Protein AF-A0A0F9GXC7-F1 (afdb_monomer)

pLDDT: mean 82.93, std 17.39, range [27.7, 98.88]

Solvent-accessible surface area (backbone atoms only — not comparable to full-atom values): 31319 Å² total; per-residue (Å²): 138,77,89,73,90,79,83,74,82,64,101,82,69,84,56,75,72,57,54,55,51,50,52,52,42,41,58,21,35,67,51,58,83,80,79,58,55,36,37,82,57,29,74,43,28,79,72,73,66,31,49,67,58,58,42,38,52,29,44,65,77,42,53,68,66,61,23,51,73,76,31,55,70,73,64,56,82,69,79,41,50,35,22,74,66,25,76,38,29,77,71,78,73,24,37,41,51,46,58,45,52,51,54,51,44,56,70,46,63,82,52,62,94,82,59,78,87,74,88,71,93,69,98,80,86,94,75,72,65,54,70,59,48,72,46,64,86,69,78,80,90,86,78,84,73,72,76,53,74,79,68,80,68,87,84,70,98,72,70,101,72,82,88,75,92,59,90,65,79,80,67,75,59,79,50,46,29,24,70,40,26,93,59,56,35,55,53,68,59,27,56,51,27,48,77,71,69,36,40,63,62,18,50,48,53,37,45,73,53,37,63,46,48,42,50,46,20,55,71,55,88,46,45,24,34,77,42,25,78,45,51,83,80,50,76,41,62,64,57,41,56,52,41,28,51,41,40,57,50,50,75,82,41,84,87,75,65,84,83,69,61,44,77,56,79,53,61,34,31,39,25,35,18,38,15,70,45,22,48,44,52,31,40,55,38,10,68,71,14,28,39,25,36,31,31,17,53,43,92,65,69,36,42,62,62,58,49,50,42,48,50,93,65,48,41,70,65,47,49,45,54,28,50,53,56,37,38,67,33,63,37,44,76,42,61,64,36,57,66,12,79,93,37,30,58,67,55,41,47,73,71,59,35,70,35,38,38,43,15,72,38,50,78,38,76,45,75,89,81,42,56,50,60,83,40,89,58,42,45,45,43,59,61,54,36,35,51,43,55,80,43,36,90,79,47,62,55,73,30,60,77,33,33,35,36,30,42,21,62,51,67,64,27,47,54,51,44,53,52,41,41,70,20,34,26,63,35,30,38,28,34,18,66,54,50,64,81,79,40,41,80,56,58,68,73,56,51,72,79,52,57,78,35,47,46,77,39,56,27,21,48,74,71,36,39,48,75,46,97,89,70,34,35,28,46,36,30,30,34,48,45,82,47,75,64,86,67,86,62,56,48,78,42,78,45,84,92,46,66,49,74,51,78,21,61,31,37,34,40,29,73,52,58,36,56,74,57,67,37,54,34,50,16,46,74,64,58,70,49,67,55,99,76,28,63,51,50,42,94,86,79,26,37,34,81,46,88,57,31,30,49,35,64,80,53

Foldseek 3Di:
DDDDPPLDDDPQQDDPVLVVLLVVLQQQLVQDPLPQQLLVQFLCNVVVQFGLSQLSVCSNPHRLVVSCVVGVLQLRPLPQRSLVRGPQNVVVRHHRSSSSSLSSLLRCLRPPVSPPPDPDPDDDDDHDCVSNVVNNVDDDDPDDDCPCVVVPDDDDPDDPDDDDPDCPPPDPDLAQLLVQDPLSQNLVVLVVCVVVVNLLVSLLSRCVRALQLLLQLQDPLRSSQVRHPCVVPPHGPPSSPSSNVSLVVPVVDPNPHPDAADAQPDFEEEEEAQARVSLNVLQVCRVVNHQYEYEHLAPDHHACCCQQFACVRPNPVSRVSSNVVSVRNNYHYHYNGFQFLVAAPVNCVVVRGQFYEYENAFDAFDDPPFAPCPPPQNAALRVQRRCCRPPCVVQQQPQAAFEEEEEDDALSSVSNLVSNVSNHHQAYEYEYLADCVVRVSSVVPDDPVSVVRYHYDYQKDFRHWDADPVRWIKGWMFHWDFADCPDPGTDIDTDPPRIDIDTTRHYYYHPDGADDCNRVCSNHVVQFDDDPRHTDADPPPQHTSDPSYGYDDND

Sequence (555 aa):
MTESDDKIVSAKIKGADSIEKLKKINTAANYCYNCNRCVNVCPVAYLGIFNPRNLITDLTFLTPEEALEKNDIWKCLTCGLCSVYCPMTKDNVGVNFTKIIKDLRSLSSGFKPLQEGLLSCNHERVYSSLPKLMAEDKIKFTNKTGFLDRTGLKTTDKGEIGYFMGCVPFLTGTAPCVVGCPAGVDVQGYVSLISEGKYQESIDLIRDTNPLPYLCGRICTEQCALNCNRQYFDDPVAIRQLKRFVSDWETEHPNQSKIKPVPQTKEKVAIIGAGPGGLSAAYFLARMGYKPTIFEKGDKTGGVVRYGVPQYRLSDEALDHDVEFIKSMGVEIVLNKEFGSNFTVDDLWKGGFKSVFIAVGLYVPKTLRLEGEDLPNVDVAIDFLLDRKYGCAKNPEEFKGKTFGIIGGGAVAVDVGETAIRLGASKTDLVDILTEEVLKNVLKDLHEAEREVMEYHFETSTTNITQEPDGKLALNCYKIEWGDPETGRRPLTKIEGSEFKIVVDYIVIAIGQGLDLKPLNAATDNKLKIERGIIVVDDLTFETGIPGVFAGGDI

Nearest PDB structures (foldseek):
  8oh5-assembly1_C  TM=8.746E-01  e=2.898E-32  Sporomusa ovata DSM 2662
  5jfc-assembly1_L  TM=8.692E-01  e=4.571E-30  Pyrococcus furiosus
  7lju-assembly2_C  TM=8.732E-01  e=1.200E-26  Sus scrofa
  6s6s-assembly1_F  TM=8.591E-01  e=2.349E-27  Azospirillum brasilense
  7mfm-assembly1_I  TM=8.269E-01  e=8.141E-25  Bacillus subtilis

Radius of gyration: 30.62 Å; Cα contacts (8 Å, |Δi|>4): 921; chains: 1; bounding box: 76×68×80 Å

Secondary structure (DSSP, 8-state):
----TT----TT--SHHHHHHHHHHHHHHHT-----HHHHT-TTTTTTS--HHHHHHHHHHS-HHHHHHHS-GGG----SHHHHT-HHHHTSSS--HHHHHHHHHHHHTT-GGGTSS-----SSS---SHHHHTTSS--------TTGGGTTPPP-S--SS----S------SPPHHHHT-TT---HHHHHHHHHTT-HHHHHHHHHTT-S-HHHHHHH---HHHHT-GGGGTSPPP-HHHHHHHHHHHHHHS----S--PPP--S-EEEEE--SHHHHHHHHHHHHTT-EEEEE-SSSSSSTHHHHHS-TTTS-HHHHHHHHHHHHHTT-EEE-S---BTTB-HHHHHHTTEEEEEE-----EEP----TTTTSTTEEEHHHHHHHHHHHGGG-TTTTTT-EEEEE--SHHHHHHHHHHHHTT-SEEEEE-SS-HHHHHHHHTTS-HHHHTTEEEETTEEEEEEEE-TTS-EEEEEEEEEEPP-SSSSPPEEE-TT--EEEEESEEEE-S-EE--HHHHHHHTTT-S-EETTEE-B-TTT-BBSSTTEEE-S--

Mean predicted aligned error: 14.78 Å

Organism: NCBI:txid412755

Structure (mmCIF, N/CA/C/O backbone):
data_AF-A0A0F9GXC7-F1
#
_entry.id   AF-A0A0F9GXC7-F1
#
loop_
_atom_site.group_PDB
_atom_site.id
_atom_site.type_symbol
_atom_site.label_atom_id
_atom_site.label_alt_id
_atom_site.label_comp_id
_atom_site.label_asym_id
_atom_site.label_entity_id
_atom_site.label_seq_id
_atom_site.pdbx_PDB_ins_code
_atom_site.Cartn_x
_atom_site.Cartn_y
_atom_site.Cartn_z
_atom_site.occupancy
_atom_site.B_iso_or_equiv
_atom_site.auth_seq_id
_atom_site.auth_comp_id
_atom_site.auth_asym_id
_atom_site.auth_atom_id
_atom_site.pdbx_PDB_model_num
ATOM 1 N N . MET A 1 1 ? 43.891 29.316 -2.854 1.00 28.75 1 MET A N 1
ATOM 2 C CA . MET A 1 1 ? 44.969 29.023 -3.823 1.00 28.75 1 MET A CA 1
ATOM 3 C C . MET A 1 1 ? 44.625 29.797 -5.084 1.00 28.75 1 MET A C 1
ATOM 5 O O . MET A 1 1 ? 43.657 29.445 -5.736 1.00 28.75 1 MET A O 1
ATOM 9 N N . THR A 1 2 ? 45.019 31.071 -5.099 1.00 27.70 2 THR A N 1
ATOM 10 C CA . THR A 1 2 ? 46.159 31.631 -5.863 1.00 27.70 2 THR A CA 1
ATOM 11 C C . THR A 1 2 ? 45.807 31.842 -7.332 1.00 27.70 2 THR A C 1
ATOM 13 O O . THR A 1 2 ? 45.537 30.885 -8.049 1.00 27.70 2 THR A O 1
ATOM 16 N N . GLU A 1 3 ? 45.780 33.125 -7.694 1.00 39.09 3 GLU A N 1
ATOM 17 C CA . GLU A 1 3 ? 45.906 33.736 -9.020 1.00 39.09 3 GLU A CA 1
ATOM 18 C C . GLU A 1 3 ? 46.111 32.760 -10.188 1.00 39.09 3 GLU A C 1
ATOM 20 O O . GLU A 1 3 ? 47.145 32.110 -10.320 1.00 39.09 3 GLU A O 1
ATOM 25 N N . SER A 1 4 ? 45.133 32.724 -11.092 1.00 32.47 4 SER A N 1
ATOM 26 C CA . SER A 1 4 ? 45.369 32.353 -12.489 1.00 32.47 4 SER A CA 1
ATOM 27 C C . SER A 1 4 ? 44.604 33.324 -13.387 1.00 32.47 4 SER A C 1
ATOM 29 O O . SER A 1 4 ? 43.656 32.968 -14.079 1.00 32.47 4 SER A O 1
ATOM 31 N N . ASP A 1 5 ? 45.014 34.593 -13.343 1.00 37.16 5 ASP A N 1
ATOM 32 C CA . ASP A 1 5 ? 44.518 35.639 -14.247 1.00 37.16 5 ASP A CA 1
ATOM 33 C C . ASP A 1 5 ? 44.974 35.446 -15.716 1.00 37.16 5 ASP A C 1
ATOM 35 O O . ASP A 1 5 ? 44.553 36.204 -16.585 1.00 37.16 5 ASP A O 1
ATOM 39 N N . ASP A 1 6 ? 45.723 34.378 -16.031 1.00 38.25 6 ASP A N 1
ATOM 40 C CA . ASP A 1 6 ? 46.323 34.119 -17.353 1.00 38.25 6 ASP A CA 1
ATOM 41 C C . ASP A 1 6 ? 45.771 32.881 -18.095 1.00 38.25 6 ASP A C 1
ATOM 43 O O . ASP A 1 6 ? 46.490 32.192 -18.819 1.00 38.25 6 ASP A O 1
ATOM 47 N N . LYS A 1 7 ? 44.474 32.573 -17.973 1.00 44.56 7 LYS A N 1
ATOM 48 C CA . LYS A 1 7 ? 43.810 31.575 -18.849 1.00 44.56 7 LYS A CA 1
ATOM 49 C C . LYS A 1 7 ? 42.842 32.187 -19.868 1.00 44.56 7 LYS A C 1
ATOM 51 O O . LYS A 1 7 ? 41.802 31.612 -20.177 1.00 44.56 7 LYS A O 1
ATOM 56 N N . ILE A 1 8 ? 43.168 33.363 -20.399 1.00 41.75 8 ILE A N 1
ATOM 57 C CA . ILE A 1 8 ? 42.414 34.026 -21.474 1.00 41.75 8 ILE A CA 1
ATOM 58 C C . ILE A 1 8 ? 43.482 34.617 -22.408 1.00 41.75 8 ILE A C 1
ATOM 60 O O . ILE A 1 8 ? 44.256 35.457 -21.980 1.00 41.75 8 ILE A O 1
ATOM 64 N N . VAL A 1 9 ? 43.707 34.141 -23.634 1.00 41.56 9 VAL A N 1
ATOM 65 C CA . VAL A 1 9 ? 42.850 34.296 -24.819 1.00 41.56 9 VAL A CA 1
ATOM 66 C C . VAL A 1 9 ? 43.300 33.271 -25.876 1.00 41.56 9 VAL A C 1
ATOM 68 O O . VAL A 1 9 ? 44.463 33.287 -26.281 1.00 41.56 9 VAL A O 1
ATOM 71 N N . SER A 1 10 ? 42.396 32.426 -26.387 1.00 45.06 10 SER A N 1
ATOM 72 C CA . SER A 1 10 ? 42.653 31.667 -27.622 1.00 45.06 10 SER A CA 1
ATOM 73 C C . SER A 1 10 ? 42.312 32.504 -28.866 1.00 45.06 10 SER A C 1
ATOM 75 O O . SER A 1 10 ? 41.466 33.400 -28.841 1.00 45.06 10 SER A O 1
ATOM 77 N N . ALA A 1 11 ? 42.956 32.194 -29.994 1.00 48.31 11 ALA A N 1
ATOM 78 C CA . ALA A 1 11 ? 42.931 32.971 -31.237 1.00 48.31 11 ALA A CA 1
ATOM 79 C C . ALA A 1 11 ? 41.547 33.146 -31.918 1.00 48.31 11 ALA A C 1
ATOM 81 O O . ALA A 1 11 ? 41.464 33.854 -32.928 1.00 48.31 11 ALA A O 1
ATOM 82 N N . LYS A 1 12 ? 40.471 32.522 -31.408 1.00 51.59 12 LYS A N 1
ATOM 83 C CA . LYS A 1 12 ? 39.146 32.467 -32.061 1.00 51.59 12 LYS A CA 1
ATOM 84 C C . LYS A 1 12 ? 38.032 33.282 -31.386 1.00 51.59 12 LYS A C 1
ATOM 86 O O . LYS A 1 12 ? 37.026 33.529 -32.045 1.00 51.59 12 LYS A O 1
ATOM 91 N N . ILE A 1 13 ? 38.207 33.761 -30.151 1.00 54.16 13 ILE A N 1
ATOM 92 C CA . ILE A 1 13 ? 37.239 34.633 -29.458 1.00 54.16 13 ILE A CA 1
ATOM 93 C C . ILE A 1 13 ? 37.860 36.037 -29.348 1.00 54.16 13 ILE A C 1
ATOM 95 O O . ILE A 1 13 ? 38.688 36.290 -28.478 1.00 54.16 13 ILE A O 1
ATOM 99 N N . LYS A 1 14 ? 37.528 36.957 -30.269 1.00 50.69 14 LYS A N 1
ATOM 100 C CA . LYS A 1 14 ? 38.119 38.313 -30.318 1.00 50.69 14 LYS A CA 1
ATOM 101 C C . LYS A 1 14 ? 37.149 39.386 -29.803 1.00 50.69 14 LYS A C 1
ATOM 103 O O . LYS A 1 14 ? 36.012 39.450 -30.255 1.00 50.69 14 LYS A O 1
ATOM 108 N N . GLY A 1 15 ? 37.639 40.270 -28.927 1.00 54.06 15 GLY A N 1
ATOM 109 C CA . GLY A 1 15 ? 36.959 41.493 -28.462 1.00 54.06 15 GLY A CA 1
ATOM 110 C C . GLY A 1 15 ? 36.941 41.629 -26.933 1.00 54.06 15 GLY A C 1
ATOM 111 O O . GLY A 1 15 ? 36.722 40.639 -26.239 1.00 54.06 15 GLY A O 1
ATOM 112 N N . ALA A 1 16 ? 37.159 42.841 -26.403 1.00 48.38 16 ALA A N 1
ATOM 113 C CA . ALA A 1 16 ? 37.202 43.114 -24.956 1.00 48.38 16 ALA A CA 1
ATOM 114 C C . ALA A 1 16 ? 35.914 42.672 -24.221 1.00 48.38 16 ALA A C 1
ATOM 116 O O . ALA A 1 16 ? 35.995 42.043 -23.166 1.00 48.38 16 ALA A O 1
ATOM 117 N N . ASP A 1 17 ? 34.749 42.861 -24.851 1.00 59.72 17 ASP A N 1
ATOM 118 C CA . ASP A 1 17 ? 33.439 42.407 -24.352 1.00 59.72 17 ASP A CA 1
ATOM 119 C C . ASP A 1 17 ? 33.331 40.882 -24.196 1.00 59.72 17 ASP A C 1
ATOM 121 O O . ASP A 1 17 ? 32.579 40.379 -23.358 1.00 59.72 17 ASP A O 1
ATOM 125 N N . SER A 1 18 ? 34.081 40.117 -24.995 1.00 66.69 18 SER A N 1
ATOM 126 C CA . SER A 1 18 ? 34.050 38.652 -24.947 1.00 66.69 18 SER A CA 1
ATOM 127 C C . SER A 1 18 ? 34.823 38.103 -23.748 1.00 66.69 18 SER A C 1
ATOM 129 O O . SER A 1 18 ? 34.403 37.126 -23.128 1.00 66.69 18 SER A O 1
ATOM 131 N N . ILE A 1 19 ? 35.921 38.768 -23.378 1.00 67.69 19 ILE A N 1
ATOM 132 C CA . ILE A 1 19 ? 36.750 38.413 -22.218 1.00 67.69 19 ILE A CA 1
ATOM 133 C C . ILE A 1 19 ? 35.981 38.672 -20.918 1.00 67.69 19 ILE A C 1
ATOM 135 O O . ILE A 1 19 ? 35.978 37.832 -20.018 1.00 67.69 19 ILE A O 1
ATOM 139 N N . GLU A 1 20 ? 35.277 39.801 -20.826 1.00 72.75 20 GLU A N 1
ATOM 140 C CA . GLU A 1 20 ? 34.479 40.138 -19.644 1.00 72.75 20 GLU A CA 1
ATOM 141 C C . GLU A 1 20 ? 33.307 39.160 -19.438 1.00 72.75 20 GLU A C 1
ATOM 143 O O . GLU A 1 20 ? 33.049 38.721 -18.312 1.00 72.75 20 GLU A O 1
ATOM 148 N N . LYS A 1 21 ? 32.627 38.757 -20.521 1.00 75.25 21 LYS A N 1
ATOM 149 C CA . LYS A 1 21 ? 31.573 37.729 -20.474 1.00 75.25 21 LYS A CA 1
ATOM 150 C C . LYS A 1 21 ? 32.107 36.380 -19.996 1.00 75.25 21 LYS A C 1
ATOM 152 O O . LYS A 1 21 ? 31.488 35.765 -19.131 1.00 75.25 21 LYS A O 1
ATOM 157 N N . LEU A 1 22 ? 33.265 35.945 -20.494 1.00 77.81 22 LEU A N 1
ATOM 158 C CA . LEU A 1 22 ? 33.905 34.700 -20.055 1.00 77.81 22 LEU A CA 1
ATOM 159 C C . LEU A 1 22 ? 34.282 34.734 -18.570 1.00 77.81 22 LEU A C 1
ATOM 161 O O . LEU A 1 22 ? 33.985 33.783 -17.848 1.00 77.81 22 LEU A O 1
ATOM 165 N N . LYS A 1 23 ? 34.845 35.848 -18.081 1.00 78.94 23 LYS A N 1
ATOM 166 C CA . LYS A 1 23 ? 35.123 36.024 -16.645 1.00 78.94 23 LYS A CA 1
ATOM 167 C C . LYS A 1 23 ? 33.845 35.901 -15.810 1.00 78.94 23 LYS A C 1
ATOM 169 O O . LYS A 1 23 ? 33.834 35.185 -14.814 1.00 78.94 23 LYS A O 1
ATOM 174 N N . LYS A 1 24 ? 32.745 36.530 -16.239 1.00 81.50 24 LYS A N 1
ATOM 175 C CA . LYS A 1 24 ? 31.437 36.432 -15.565 1.00 81.50 24 LYS A CA 1
ATOM 176 C C . LYS A 1 24 ? 30.886 35.002 -15.552 1.00 81.50 24 LYS A C 1
ATOM 178 O O . LYS A 1 24 ? 30.377 34.571 -14.519 1.00 81.50 24 LYS A O 1
ATOM 183 N N . ILE A 1 25 ? 31.007 34.267 -16.659 1.00 82.12 25 ILE A N 1
ATOM 184 C CA . ILE A 1 25 ? 30.578 32.863 -16.755 1.00 82.12 25 ILE A CA 1
ATOM 185 C C . ILE A 1 25 ? 31.374 31.980 -15.789 1.00 82.12 25 ILE A C 1
ATOM 187 O O . ILE A 1 25 ? 30.768 31.243 -15.013 1.00 82.12 25 ILE A O 1
ATOM 191 N N . ASN A 1 26 ? 32.705 32.079 -15.795 1.00 81.06 26 ASN A N 1
ATOM 192 C CA . ASN A 1 26 ? 33.565 31.244 -14.953 1.00 81.06 26 ASN A CA 1
ATOM 193 C C . ASN A 1 26 ? 33.353 31.538 -13.464 1.00 81.06 26 ASN A C 1
ATOM 195 O O . ASN A 1 26 ? 33.215 30.617 -12.661 1.00 81.06 26 ASN A O 1
ATOM 199 N N . THR A 1 27 ? 33.232 32.817 -13.095 1.00 83.44 27 THR A N 1
ATOM 200 C CA . THR A 1 27 ? 32.881 33.210 -11.726 1.00 83.44 27 THR A CA 1
ATOM 201 C C . THR A 1 27 ? 31.533 32.622 -11.312 1.00 83.44 27 THR A C 1
ATOM 203 O O . THR A 1 27 ? 31.435 32.045 -10.234 1.00 83.44 27 THR A O 1
ATOM 206 N N . ALA A 1 28 ? 30.512 32.691 -12.174 1.00 83.06 28 ALA A N 1
ATOM 207 C CA . ALA A 1 28 ? 29.207 32.099 -11.888 1.00 83.06 28 ALA A CA 1
ATOM 208 C C . ALA A 1 28 ? 29.273 30.568 -11.746 1.00 83.06 28 ALA A C 1
ATOM 210 O O . ALA A 1 28 ? 28.640 30.019 -10.846 1.00 83.06 28 ALA A O 1
ATOM 211 N N . ALA A 1 29 ? 30.048 29.882 -12.595 1.00 83.56 29 ALA A N 1
ATOM 212 C CA . ALA A 1 29 ? 30.244 28.432 -12.547 1.00 83.56 29 ALA A CA 1
ATOM 213 C C . ALA A 1 29 ? 30.890 27.971 -11.227 1.00 83.56 29 ALA A C 1
ATOM 215 O O . ALA A 1 29 ? 30.464 26.966 -10.658 1.00 83.56 29 ALA A O 1
ATOM 216 N N . ASN A 1 30 ? 31.831 28.750 -10.683 1.00 84.25 30 ASN A N 1
ATOM 217 C CA . ASN A 1 30 ? 32.533 28.436 -9.432 1.00 84.25 30 ASN A CA 1
ATOM 218 C C . ASN A 1 30 ? 31.639 28.439 -8.182 1.00 84.25 30 ASN A C 1
ATOM 220 O O . ASN A 1 30 ? 32.008 27.856 -7.166 1.00 84.25 30 ASN A O 1
ATOM 224 N N . TYR A 1 31 ? 30.445 29.029 -8.250 1.00 84.88 31 TYR A N 1
ATOM 225 C CA . TYR A 1 31 ? 29.460 28.944 -7.170 1.00 84.88 31 TYR A CA 1
ATOM 226 C C . TYR A 1 31 ? 28.711 27.601 -7.132 1.00 84.88 31 TYR A C 1
ATOM 228 O O . TYR A 1 31 ? 27.861 27.402 -6.268 1.00 84.88 31 TYR A O 1
ATOM 236 N N . CYS A 1 32 ? 28.964 26.668 -8.056 1.00 83.06 32 CYS A N 1
ATOM 237 C CA . CYS A 1 32 ? 28.251 25.394 -8.105 1.00 83.06 32 CYS A CA 1
ATOM 238 C C . CYS A 1 32 ? 28.536 24.497 -6.885 1.00 83.06 32 CYS A C 1
ATOM 240 O O . CYS A 1 32 ? 29.668 24.100 -6.638 1.00 83.06 32 CYS A O 1
ATOM 242 N N . TYR A 1 33 ? 27.481 24.078 -6.178 1.00 84.19 33 TYR A N 1
ATOM 243 C CA . TYR A 1 33 ? 27.559 23.139 -5.042 1.00 84.19 33 TYR A CA 1
ATOM 244 C C . TYR A 1 33 ? 27.671 21.664 -5.434 1.00 84.19 33 TYR A C 1
ATOM 246 O O . TYR A 1 33 ? 27.651 20.788 -4.577 1.00 84.19 33 TYR A O 1
ATOM 254 N N . ASN A 1 34 ? 27.714 21.353 -6.727 1.00 80.88 34 ASN A N 1
ATOM 255 C CA . ASN A 1 34 ? 27.821 19.982 -7.223 1.00 80.88 34 ASN A CA 1
ATOM 256 C C . ASN A 1 34 ? 26.673 19.028 -6.809 1.00 80.88 34 ASN A C 1
ATOM 258 O O . ASN A 1 34 ? 26.788 17.824 -6.998 1.00 80.88 34 ASN A O 1
ATOM 262 N N . CYS A 1 35 ? 25.529 19.551 -6.349 1.00 82.19 35 CYS A N 1
ATOM 263 C CA . CYS A 1 35 ? 24.381 18.780 -5.835 1.00 82.19 35 CYS A CA 1
ATOM 264 C C . CYS A 1 35 ? 23.548 18.008 -6.884 1.00 82.19 35 CYS A C 1
ATOM 266 O O . CYS A 1 35 ? 22.537 17.404 -6.542 1.00 82.19 35 CYS A O 1
ATOM 268 N N . ASN A 1 36 ? 23.906 18.096 -8.167 1.00 79.81 36 ASN A N 1
ATOM 269 C CA . ASN A 1 36 ? 23.269 17.413 -9.302 1.00 79.81 36 ASN A CA 1
ATOM 270 C C . ASN A 1 36 ? 21.773 17.698 -9.581 1.00 79.81 36 ASN A C 1
ATOM 272 O O . ASN A 1 36 ? 21.222 17.191 -10.555 1.00 79.81 36 ASN A O 1
ATOM 276 N N . ARG A 1 37 ? 21.112 18.575 -8.813 1.00 78.62 37 ARG A N 1
ATOM 277 C CA . ARG A 1 37 ? 19.688 18.926 -9.009 1.00 78.62 37 ARG A CA 1
ATOM 278 C C . ARG A 1 37 ? 19.364 19.415 -10.420 1.00 78.62 37 ARG A C 1
ATOM 280 O O . ARG A 1 37 ? 18.310 19.089 -10.953 1.00 78.62 37 ARG A O 1
ATOM 287 N N . CYS A 1 38 ? 20.276 20.167 -11.039 1.00 78.56 38 CYS A N 1
ATOM 288 C CA . CYS A 1 38 ? 20.102 20.682 -12.396 1.00 78.56 38 CYS A CA 1
ATOM 289 C C . CYS A 1 38 ? 20.006 19.578 -13.457 1.00 78.56 38 CYS A C 1
ATOM 291 O O . CYS A 1 38 ? 19.385 19.818 -14.486 1.00 78.56 38 CYS A O 1
ATOM 293 N N . VAL A 1 39 ? 20.594 18.400 -13.220 1.00 83.06 39 VAL A N 1
ATOM 294 C CA . VAL A 1 39 ? 20.535 17.246 -14.129 1.00 83.06 39 VAL A CA 1
ATOM 295 C C . VAL A 1 39 ? 19.178 16.569 -14.028 1.00 83.06 39 VAL A C 1
ATOM 297 O O . VAL A 1 39 ? 18.544 16.347 -15.053 1.00 83.06 39 VAL A O 1
ATOM 300 N N . ASN A 1 40 ? 18.689 16.348 -12.806 1.00 76.88 40 ASN A N 1
ATOM 301 C CA . ASN A 1 40 ? 17.413 15.669 -12.555 1.00 76.88 40 ASN A CA 1
ATOM 302 C C . ASN A 1 40 ? 16.208 16.417 -13.142 1.00 76.88 40 ASN A C 1
ATOM 304 O O . ASN A 1 40 ? 15.224 15.797 -13.525 1.00 76.88 40 ASN A O 1
ATOM 308 N N . VAL A 1 41 ? 16.285 17.747 -13.228 1.00 71.69 41 VAL A N 1
ATOM 309 C CA . VAL A 1 41 ? 15.217 18.584 -13.803 1.00 71.69 41 VAL A CA 1
ATOM 310 C C . VAL A 1 41 ? 15.454 18.947 -15.271 1.00 71.69 41 VAL A C 1
ATOM 312 O O . VAL A 1 41 ? 14.642 19.652 -15.870 1.00 71.69 41 VAL A O 1
ATOM 315 N N . CYS A 1 42 ? 16.587 18.545 -15.858 1.00 76.31 42 CYS A N 1
ATOM 316 C CA . CYS A 1 42 ? 16.914 18.897 -17.232 1.00 76.31 42 CYS A CA 1
ATOM 317 C C . CYS A 1 42 ? 16.298 17.880 -18.204 1.00 76.31 42 CYS A C 1
ATOM 319 O O . CYS A 1 42 ? 16.741 16.731 -18.242 1.00 76.31 42 CYS A O 1
ATOM 321 N N . PRO A 1 43 ? 15.356 18.301 -19.068 1.00 66.75 43 PRO A N 1
ATOM 322 C CA . PRO A 1 43 ? 14.645 17.379 -19.955 1.00 66.75 43 PRO A CA 1
ATOM 323 C C . PRO A 1 43 ? 15.550 16.732 -21.014 1.00 66.75 43 PRO A C 1
ATOM 325 O O . PRO A 1 43 ? 15.218 15.684 -21.554 1.00 66.75 43 PRO A O 1
ATOM 328 N N . VAL A 1 44 ? 16.703 17.342 -21.315 1.00 71.38 44 VAL A N 1
ATOM 329 C CA . VAL A 1 44 ? 17.660 16.835 -22.314 1.00 71.38 44 VAL A CA 1
ATOM 330 C C . VAL A 1 44 ? 18.846 16.085 -21.702 1.00 71.38 44 VAL A C 1
ATOM 332 O O . VAL A 1 44 ? 19.584 15.427 -22.437 1.00 71.38 44 VAL A O 1
ATOM 335 N N . ALA A 1 45 ? 19.022 16.143 -20.377 1.00 74.94 45 ALA A N 1
ATOM 336 C CA . ALA A 1 45 ? 20.096 15.417 -19.701 1.00 74.94 45 ALA A CA 1
ATOM 337 C C . ALA A 1 45 ? 19.810 13.918 -19.626 1.00 74.94 45 ALA A C 1
ATOM 339 O O . ALA A 1 45 ? 20.714 13.119 -19.853 1.00 74.94 45 ALA A O 1
ATOM 340 N N . TYR A 1 46 ? 18.547 13.541 -19.410 1.00 65.44 46 TYR A N 1
ATOM 341 C CA . TYR A 1 46 ? 18.111 12.142 -19.436 1.00 65.44 46 TYR A CA 1
ATOM 342 C C . TYR A 1 46 ? 18.348 11.470 -20.796 1.00 65.44 46 TYR A C 1
ATOM 344 O O . TYR A 1 46 ? 18.673 10.291 -20.871 1.00 65.44 46 TYR A O 1
ATOM 352 N N . LEU A 1 47 ? 18.249 12.240 -21.880 1.00 61.47 47 LEU A N 1
ATOM 353 C CA . LEU A 1 47 ? 18.469 11.745 -23.238 1.00 61.47 47 LEU A CA 1
ATOM 354 C C . LEU A 1 47 ? 19.961 11.555 -23.577 1.00 61.47 47 LEU A C 1
ATOM 356 O O . LEU A 1 47 ? 20.279 11.132 -24.684 1.00 61.47 47 LEU A O 1
ATOM 360 N N . GLY A 1 48 ? 20.879 11.905 -22.666 1.00 64.81 48 GLY A N 1
ATOM 361 C CA . GLY A 1 48 ? 22.327 11.820 -22.889 1.00 64.81 48 GLY A CA 1
ATOM 362 C C . GLY A 1 48 ? 22.873 12.853 -23.881 1.00 64.81 48 GLY A C 1
ATOM 363 O O . GLY A 1 48 ? 24.018 12.748 -24.306 1.00 64.81 48 GLY A O 1
ATOM 364 N N . ILE A 1 49 ? 22.066 13.849 -24.260 1.00 64.81 49 ILE A N 1
ATOM 365 C CA . ILE A 1 49 ? 22.394 14.800 -25.332 1.00 64.81 49 ILE A CA 1
ATOM 366 C C . ILE A 1 49 ? 23.117 16.037 -24.783 1.00 64.81 49 ILE A C 1
ATOM 368 O O . ILE A 1 49 ? 24.053 16.540 -25.396 1.00 64.81 49 ILE A O 1
ATOM 372 N N . PHE A 1 50 ? 22.668 16.563 -23.641 1.00 80.06 50 PHE A N 1
ATOM 373 C CA . PHE A 1 50 ? 23.282 17.721 -22.993 1.00 80.06 50 PHE A CA 1
ATOM 374 C C . PHE A 1 50 ? 23.152 17.619 -21.485 1.00 80.06 50 PHE A C 1
ATOM 376 O O . PHE A 1 50 ? 22.048 17.486 -20.964 1.00 80.06 50 PHE A O 1
ATOM 383 N N . ASN A 1 51 ? 24.271 17.757 -20.778 1.00 86.06 51 ASN A N 1
ATOM 384 C CA . ASN A 1 51 ? 24.297 17.701 -19.328 1.00 86.06 51 ASN A CA 1
ATOM 385 C C . ASN A 1 51 ? 24.715 19.070 -18.755 1.00 86.06 51 ASN A C 1
ATOM 387 O O . ASN A 1 51 ? 25.876 19.463 -18.891 1.00 86.06 51 ASN A O 1
ATOM 391 N N . PRO A 1 52 ? 23.803 19.802 -18.081 1.00 86.75 52 PRO A N 1
ATOM 392 C CA . PRO A 1 52 ? 24.123 21.116 -17.532 1.00 86.75 52 PRO A CA 1
ATOM 393 C C . PRO A 1 52 ? 25.218 21.051 -16.462 1.00 86.75 52 PRO A C 1
ATOM 395 O O . PRO A 1 52 ? 25.974 22.004 -16.303 1.00 86.75 52 PRO A O 1
ATOM 398 N N . ARG A 1 53 ? 25.333 19.941 -15.727 1.00 88.44 53 ARG A N 1
ATOM 399 C CA . ARG A 1 53 ? 26.356 19.764 -14.696 1.00 88.44 53 ARG A CA 1
ATOM 400 C C . ARG A 1 53 ? 27.737 19.550 -15.304 1.00 88.44 53 ARG A C 1
ATOM 402 O O . ARG A 1 53 ? 28.677 20.162 -14.803 1.00 88.44 53 ARG A O 1
ATOM 409 N N . ASN A 1 54 ? 27.845 18.750 -16.366 1.00 88.12 54 ASN A N 1
ATOM 410 C CA . ASN A 1 54 ? 29.110 18.545 -17.079 1.00 88.12 54 ASN A CA 1
ATOM 411 C C . ASN A 1 54 ? 29.626 19.863 -17.649 1.00 88.12 54 ASN A C 1
ATOM 413 O O . ASN A 1 54 ? 30.777 20.198 -17.404 1.00 88.12 54 ASN A O 1
ATOM 417 N N . LEU A 1 55 ? 28.745 20.665 -18.259 1.00 88.75 55 LEU A N 1
ATOM 418 C CA . LEU A 1 55 ? 29.109 21.993 -18.751 1.00 88.75 55 LEU A CA 1
ATOM 419 C C . LEU A 1 55 ? 29.718 22.863 -17.645 1.00 88.75 55 LEU A C 1
ATOM 421 O O . LEU A 1 55 ? 30.750 23.484 -17.854 1.00 88.75 55 LEU A O 1
ATOM 425 N N . ILE A 1 56 ? 29.095 22.909 -16.465 1.00 88.81 56 ILE A N 1
ATOM 426 C CA . ILE A 1 56 ? 29.609 23.716 -15.350 1.00 88.81 56 ILE A CA 1
ATOM 427 C C . ILE A 1 56 ? 30.937 23.170 -14.818 1.00 88.81 56 ILE A C 1
ATOM 429 O O . ILE A 1 56 ? 31.839 23.957 -14.568 1.00 88.81 56 ILE A O 1
ATOM 433 N N . THR A 1 57 ? 31.084 21.847 -14.686 1.00 85.62 57 THR A N 1
ATOM 434 C CA . THR A 1 57 ? 32.368 21.224 -14.316 1.00 85.62 57 THR A CA 1
ATOM 435 C C . THR A 1 57 ? 33.460 21.591 -15.317 1.00 85.62 57 THR A C 1
ATOM 437 O O . THR A 1 57 ? 34.536 22.033 -14.926 1.00 85.62 57 THR A O 1
ATOM 440 N N . ASP A 1 58 ? 33.179 21.441 -16.606 1.00 86.81 58 ASP A N 1
ATOM 441 C CA . ASP A 1 58 ? 34.154 21.668 -17.664 1.00 86.81 58 ASP A CA 1
ATOM 442 C C . ASP A 1 58 ? 34.538 23.146 -17.762 1.00 86.81 58 ASP A C 1
ATOM 444 O O . ASP A 1 58 ? 35.714 23.447 -17.915 1.00 86.81 58 ASP A O 1
ATOM 448 N N . LEU A 1 59 ? 33.600 24.077 -17.567 1.00 84.75 59 LEU A N 1
ATOM 449 C CA . LEU A 1 59 ? 33.907 25.512 -17.478 1.00 84.75 59 LEU A CA 1
ATOM 450 C C . LEU A 1 59 ? 34.772 25.874 -16.258 1.00 84.75 59 LEU A C 1
ATOM 452 O O . LEU A 1 59 ? 35.480 26.877 -16.290 1.00 84.75 59 LEU A O 1
ATOM 456 N N . THR A 1 60 ? 34.726 25.080 -15.183 1.00 82.62 60 THR A N 1
ATOM 457 C CA . THR A 1 60 ? 35.570 25.281 -13.995 1.00 82.62 60 THR A CA 1
ATOM 458 C C . THR A 1 60 ? 36.989 24.739 -14.190 1.00 82.62 60 THR A C 1
ATOM 460 O O . THR A 1 60 ? 37.940 25.333 -13.680 1.00 82.62 60 THR A O 1
ATOM 463 N N . PHE A 1 61 ? 37.157 23.622 -14.906 1.00 80.69 61 PHE A N 1
ATOM 464 C CA . PHE A 1 61 ? 38.443 22.910 -14.980 1.00 80.69 61 PHE A CA 1
ATOM 465 C C . PHE A 1 61 ? 39.169 23.015 -16.326 1.00 80.69 61 PHE A C 1
ATOM 467 O O . PHE A 1 61 ? 40.390 22.841 -16.366 1.00 80.69 61 PHE A O 1
ATOM 474 N N . LEU A 1 62 ? 38.457 23.294 -17.415 1.00 80.38 62 LEU A N 1
ATOM 475 C CA . LEU A 1 62 ? 38.997 23.340 -18.773 1.00 80.38 62 LEU A CA 1
ATOM 476 C C . LEU A 1 62 ? 39.075 24.773 -19.298 1.00 80.38 62 LEU A C 1
ATOM 478 O O . LEU A 1 62 ? 38.542 25.714 -18.708 1.00 80.38 62 LEU A O 1
ATOM 482 N N . THR A 1 63 ? 39.752 24.947 -20.432 1.00 78.12 63 THR A N 1
ATOM 483 C CA . THR A 1 63 ? 39.625 26.198 -21.187 1.00 78.12 63 THR A CA 1
ATOM 484 C C . THR A 1 63 ? 38.200 26.334 -21.746 1.00 78.12 63 THR A C 1
ATOM 486 O O . THR A 1 63 ? 37.548 25.317 -22.008 1.00 78.12 63 THR A O 1
ATOM 489 N N . PRO A 1 64 ? 37.678 27.560 -21.947 1.00 72.25 64 PRO A N 1
ATOM 490 C CA . PRO A 1 64 ? 36.342 27.761 -22.507 1.00 72.25 64 PRO A CA 1
ATOM 491 C C . PRO A 1 64 ? 36.122 27.036 -23.837 1.00 72.25 64 PRO A C 1
ATOM 493 O O . PRO A 1 64 ? 35.043 26.501 -24.068 1.00 72.25 64 PRO A O 1
ATOM 496 N N . GLU A 1 65 ? 37.137 26.975 -24.697 1.00 71.50 65 GLU A N 1
ATOM 497 C CA . GLU A 1 65 ? 37.077 26.266 -25.973 1.00 71.50 65 GLU A CA 1
ATOM 498 C C . GLU A 1 65 ? 36.941 24.752 -25.786 1.00 71.50 65 GLU A C 1
ATOM 500 O O . GLU A 1 65 ? 36.041 24.150 -26.365 1.00 71.50 65 GLU A O 1
ATOM 505 N N . GLU A 1 66 ? 37.764 24.141 -24.929 1.00 76.75 66 GLU A N 1
ATOM 506 C CA . GLU A 1 66 ? 37.670 22.708 -24.617 1.00 76.75 66 GLU A CA 1
ATOM 507 C C . GLU A 1 66 ? 36.336 22.357 -23.948 1.00 76.75 66 GLU A C 1
ATOM 509 O O . GLU A 1 66 ? 35.751 21.309 -24.228 1.00 76.75 66 GLU A O 1
ATOM 514 N N . ALA A 1 67 ? 35.835 23.236 -23.075 1.00 79.56 67 ALA A N 1
ATOM 515 C CA . ALA A 1 67 ? 34.529 23.077 -22.451 1.00 79.56 67 ALA A CA 1
ATOM 516 C C . ALA A 1 67 ? 33.404 23.139 -23.495 1.00 79.56 67 ALA A C 1
ATOM 518 O O . ALA A 1 67 ? 32.487 22.323 -23.453 1.00 79.56 67 ALA A O 1
ATOM 519 N N . LEU A 1 68 ? 33.475 24.060 -24.457 1.00 77.31 68 LEU A N 1
ATOM 520 C CA . LEU A 1 68 ? 32.491 24.195 -25.536 1.00 77.31 68 LEU A CA 1
ATOM 521 C C . LEU A 1 68 ? 32.553 23.057 -26.562 1.00 77.31 68 LEU A C 1
ATOM 523 O O . LEU A 1 68 ? 31.519 22.665 -27.092 1.00 77.31 68 LEU A O 1
ATOM 527 N N . GLU A 1 69 ? 33.733 22.504 -26.835 1.00 76.25 69 GLU A N 1
ATOM 528 C CA . GLU A 1 69 ? 33.880 21.338 -27.715 1.00 76.25 69 GLU A CA 1
ATOM 529 C C . GLU A 1 69 ? 33.312 20.065 -27.077 1.00 76.25 69 GLU A C 1
ATOM 531 O O . GLU A 1 69 ? 32.713 19.239 -27.766 1.00 76.25 69 GLU A O 1
ATOM 536 N N . LYS A 1 70 ? 33.455 19.914 -25.754 1.00 74.94 70 LYS A N 1
ATOM 537 C CA . LYS A 1 70 ? 32.931 18.761 -25.002 1.00 74.94 70 LYS A CA 1
ATOM 538 C C . LYS A 1 70 ? 31.452 18.868 -24.652 1.00 74.94 70 LYS A C 1
ATOM 540 O O . LYS A 1 70 ? 30.820 17.853 -24.364 1.00 74.94 70 LYS A O 1
ATOM 545 N N . ASN A 1 71 ? 30.895 20.076 -24.663 1.00 78.56 71 ASN A N 1
ATOM 546 C CA . ASN A 1 71 ? 29.515 20.323 -24.275 1.00 78.56 71 ASN A CA 1
ATOM 547 C C . ASN A 1 71 ? 28.759 20.976 -25.424 1.00 78.56 71 ASN A C 1
ATOM 549 O O . ASN A 1 71 ? 28.939 22.158 -25.708 1.00 78.56 71 ASN A O 1
ATOM 553 N N . ASP A 1 72 ? 27.838 20.230 -26.035 1.00 77.00 72 ASP A N 1
ATOM 554 C CA . ASP A 1 72 ? 26.976 20.767 -27.085 1.00 77.00 72 ASP A CA 1
ATOM 555 C C . ASP A 1 72 ? 25.920 21.718 -26.491 1.00 77.00 72 ASP A C 1
ATOM 557 O O . ASP A 1 72 ? 24.760 21.375 -26.234 1.00 77.00 72 ASP A O 1
ATOM 561 N N . ILE A 1 73 ? 26.338 22.961 -26.248 1.00 77.62 73 ILE A N 1
ATOM 562 C CA . ILE A 1 73 ? 25.507 24.023 -25.676 1.00 77.62 73 ILE A CA 1
ATOM 563 C C . ILE A 1 73 ? 24.287 24.352 -26.544 1.00 77.62 73 ILE A C 1
ATOM 565 O O . ILE A 1 73 ? 23.331 24.963 -26.057 1.00 77.62 73 ILE A O 1
ATOM 569 N N . TRP A 1 74 ? 24.269 23.964 -27.822 1.00 74.38 74 TRP A N 1
ATOM 570 C CA . TRP A 1 74 ? 23.147 24.214 -28.729 1.00 74.38 74 TRP A CA 1
ATOM 571 C C . TRP A 1 74 ? 21.967 23.280 -28.463 1.00 74.38 74 TRP A C 1
ATOM 573 O O . TRP A 1 74 ? 20.833 23.628 -28.785 1.00 74.38 74 TRP A O 1
ATOM 583 N N . LYS A 1 75 ? 22.205 22.157 -27.782 1.00 73.62 75 LYS A N 1
ATOM 584 C CA . LYS A 1 75 ? 21.179 21.189 -27.370 1.00 73.62 75 LYS A CA 1
ATOM 585 C C . LYS A 1 75 ? 20.411 21.604 -26.118 1.00 73.62 75 LYS A C 1
ATOM 587 O O . LYS A 1 75 ? 19.336 21.076 -25.847 1.00 73.62 75 LYS A O 1
ATOM 592 N N . CYS A 1 76 ? 20.926 22.566 -25.353 1.00 75.44 76 CYS A N 1
ATOM 593 C CA . CYS A 1 76 ? 20.191 23.140 -24.230 1.00 75.44 76 CYS A CA 1
ATOM 594 C C . CYS A 1 76 ? 18.899 23.833 -24.717 1.00 75.44 76 CYS A C 1
ATOM 596 O O . CYS A 1 76 ? 18.930 24.679 -25.602 1.00 75.44 76 CYS A O 1
ATOM 598 N N . LEU A 1 77 ? 17.746 23.561 -24.107 1.00 69.62 77 LEU A N 1
ATOM 599 C CA . LEU A 1 77 ? 16.487 24.220 -24.506 1.00 69.62 77 LEU A CA 1
ATOM 600 C C . LEU A 1 77 ? 16.321 25.632 -23.925 1.00 69.62 77 LEU A C 1
ATOM 602 O O . LEU A 1 77 ? 15.391 26.345 -24.284 1.00 69.62 77 LEU A O 1
ATOM 606 N N . THR A 1 78 ? 17.187 26.033 -22.988 1.00 73.62 78 THR A N 1
ATOM 607 C CA . THR A 1 78 ? 17.065 27.305 -22.247 1.00 73.62 78 THR A CA 1
ATOM 608 C C . THR A 1 78 ? 15.708 27.446 -21.533 1.00 73.62 78 THR A C 1
ATOM 610 O O . THR A 1 78 ? 15.244 28.553 -21.291 1.00 73.62 78 THR A O 1
ATOM 613 N N . CYS A 1 79 ? 15.086 26.327 -21.136 1.00 70.06 79 CYS A N 1
ATOM 614 C CA . CYS A 1 79 ? 13.783 26.312 -20.458 1.00 70.06 79 CYS A CA 1
ATOM 615 C C . CYS A 1 79 ? 13.809 26.888 -19.030 1.00 70.06 79 CYS A C 1
ATOM 617 O O . CYS A 1 79 ? 12.764 27.200 -18.476 1.00 70.06 79 CYS A O 1
ATOM 619 N N . GLY A 1 80 ? 14.990 27.006 -18.414 1.00 75.56 80 GLY A N 1
ATOM 620 C CA . GLY A 1 80 ? 15.158 27.624 -17.096 1.00 75.56 80 GLY A CA 1
ATOM 621 C C . GLY A 1 80 ? 14.916 26.723 -15.888 1.00 75.56 80 GLY A C 1
ATOM 622 O O . GLY A 1 80 ? 15.246 27.147 -14.785 1.00 75.56 80 GLY A O 1
ATOM 623 N N . LEU A 1 81 ? 14.451 25.479 -16.057 1.00 77.38 81 LEU A N 1
ATOM 624 C CA . LEU A 1 81 ? 14.214 24.556 -14.932 1.00 77.38 81 LEU A CA 1
ATOM 625 C C . LEU A 1 81 ? 15.467 24.357 -14.069 1.00 77.38 81 LEU A C 1
ATOM 627 O O . LEU A 1 81 ? 15.418 24.480 -12.850 1.00 77.38 81 LEU A O 1
ATOM 631 N N . CYS A 1 82 ? 16.625 24.142 -14.694 1.00 81.88 82 CYS A N 1
ATOM 632 C CA . CYS A 1 82 ? 17.887 24.022 -13.969 1.00 81.88 82 CYS A CA 1
ATOM 633 C C . CYS A 1 82 ? 18.238 25.276 -13.155 1.00 81.88 82 CYS A C 1
ATOM 635 O O . CYS A 1 82 ? 18.827 25.130 -12.090 1.00 81.88 82 CYS A O 1
ATOM 637 N N . SER A 1 83 ? 17.863 26.473 -13.617 1.00 83.88 83 SER A N 1
ATOM 638 C CA . SER A 1 83 ? 18.033 27.728 -12.876 1.00 83.88 83 SER A CA 1
ATOM 639 C C . SER A 1 83 ? 17.040 27.817 -11.707 1.00 83.88 83 SER A C 1
ATOM 641 O O . SER A 1 83 ? 17.438 28.154 -10.602 1.00 83.88 83 SER A O 1
ATOM 643 N N . VAL A 1 84 ? 15.768 27.454 -11.908 1.00 77.62 84 VAL A N 1
ATOM 644 C CA . VAL A 1 84 ? 14.724 27.494 -10.858 1.00 77.62 84 VAL A CA 1
ATOM 645 C C . VAL A 1 84 ? 15.067 26.587 -9.674 1.00 77.62 84 VAL A C 1
ATOM 647 O O . VAL A 1 84 ? 14.921 26.982 -8.521 1.00 77.62 84 VAL A O 1
ATOM 650 N N . TYR A 1 85 ? 15.559 25.379 -9.951 1.00 77.19 85 TYR A N 1
ATOM 651 C CA . TYR A 1 85 ? 15.901 24.393 -8.921 1.00 77.19 85 TYR A CA 1
ATOM 652 C C . TYR A 1 85 ? 17.347 24.508 -8.421 1.00 77.19 85 TYR A C 1
ATOM 654 O O . TYR A 1 85 ? 17.754 23.769 -7.517 1.00 77.19 85 TYR A O 1
ATOM 662 N N . CYS A 1 86 ? 18.145 25.415 -8.995 1.00 81.81 86 CYS A N 1
ATOM 663 C CA . CYS A 1 86 ? 19.492 25.675 -8.516 1.00 81.81 86 CYS A CA 1
ATOM 664 C C . CYS A 1 86 ? 19.419 26.533 -7.244 1.00 81.81 86 CYS A C 1
ATOM 666 O O . CYS A 1 86 ? 18.989 27.687 -7.325 1.00 81.81 86 CYS A O 1
ATOM 668 N N . PRO A 1 87 ? 19.903 26.036 -6.088 1.00 78.81 87 PRO A N 1
ATOM 669 C CA . PRO A 1 87 ? 19.905 26.825 -4.855 1.00 78.81 87 PRO A CA 1
ATOM 670 C C . PRO A 1 87 ? 20.691 28.134 -5.025 1.00 78.81 87 PRO A C 1
ATOM 672 O O . PRO A 1 87 ? 20.291 29.165 -4.510 1.00 78.81 87 PRO A O 1
ATOM 675 N N . MET A 1 88 ? 21.725 28.115 -5.869 1.00 83.06 88 MET A N 1
ATOM 676 C CA . MET A 1 88 ? 22.618 29.249 -6.109 1.00 83.06 88 MET A CA 1
ATOM 677 C C . MET A 1 88 ? 22.062 30.296 -7.084 1.00 83.06 88 MET A C 1
ATOM 679 O O . MET A 1 88 ? 22.591 31.401 -7.159 1.00 83.06 88 MET A O 1
ATOM 683 N N . THR A 1 89 ? 21.012 29.979 -7.850 1.00 74.62 89 THR A N 1
ATOM 684 C CA . THR A 1 89 ? 20.336 30.987 -8.688 1.00 74.62 89 THR A CA 1
ATOM 685 C C . THR A 1 89 ? 19.449 31.898 -7.840 1.00 74.62 89 THR A C 1
ATOM 687 O O . THR A 1 89 ? 19.342 33.087 -8.134 1.00 74.62 89 THR A O 1
ATOM 690 N N . LYS A 1 90 ? 18.826 31.354 -6.787 1.00 58.97 90 LYS A N 1
ATOM 691 C CA . LYS A 1 90 ? 17.843 32.058 -5.951 1.00 58.97 90 LYS A CA 1
ATOM 692 C C . LYS A 1 90 ? 18.442 33.251 -5.196 1.00 58.97 90 LYS A C 1
ATOM 694 O O . LYS A 1 90 ? 17.745 34.237 -4.982 1.00 58.97 90 LYS A O 1
ATOM 699 N N . ASP A 1 91 ? 19.738 33.197 -4.900 1.00 58.00 91 ASP A N 1
ATOM 700 C CA . ASP A 1 91 ? 20.444 34.228 -4.135 1.00 58.00 91 ASP A CA 1
ATOM 701 C C . ASP A 1 91 ? 21.063 35.333 -5.012 1.00 58.00 91 ASP A C 1
ATOM 703 O O . ASP A 1 91 ? 21.812 36.162 -4.511 1.00 58.00 91 ASP A O 1
ATOM 707 N N . ASN A 1 92 ? 20.781 35.369 -6.325 1.00 58.03 92 ASN A N 1
ATOM 708 C CA . ASN A 1 92 ? 21.309 36.352 -7.293 1.00 58.03 92 ASN A CA 1
ATOM 709 C C . ASN A 1 92 ? 22.850 36.428 -7.423 1.00 58.03 92 ASN A C 1
ATOM 711 O O . ASN A 1 92 ? 23.362 37.305 -8.120 1.00 58.03 92 ASN A O 1
ATOM 715 N N . VAL A 1 93 ? 23.590 35.497 -6.811 1.00 58.69 93 VAL A N 1
ATOM 716 C CA . VAL A 1 93 ? 25.067 35.481 -6.796 1.00 58.69 93 VAL A CA 1
ATOM 717 C C . VAL A 1 93 ? 25.663 34.253 -7.515 1.00 58.69 93 VAL A C 1
ATOM 719 O O . VAL A 1 93 ? 26.853 34.242 -7.804 1.00 58.69 93 VAL A O 1
ATOM 722 N N . GLY A 1 94 ? 24.872 33.234 -7.877 1.00 65.38 94 GLY A N 1
ATOM 723 C CA . GLY A 1 94 ? 25.401 31.953 -8.370 1.00 65.38 94 GLY A CA 1
ATOM 724 C C . GLY A 1 94 ? 24.973 31.490 -9.772 1.00 65.38 94 GLY A C 1
ATOM 725 O O . GLY A 1 94 ? 24.721 32.289 -10.674 1.00 65.38 94 GLY A O 1
ATOM 726 N N . VAL A 1 95 ? 24.958 30.164 -9.983 1.00 79.12 95 VAL A N 1
ATOM 727 C CA . VAL A 1 95 ? 24.898 29.503 -11.308 1.00 79.12 95 VAL A CA 1
ATOM 728 C C . VAL A 1 95 ? 23.554 29.715 -12.023 1.00 79.12 95 VAL A C 1
ATOM 730 O O . VAL A 1 95 ? 22.670 28.862 -11.978 1.00 79.12 95 VAL A O 1
ATOM 733 N N . ASN A 1 96 ? 23.407 30.823 -12.750 1.00 85.06 96 ASN A N 1
ATOM 734 C CA . ASN A 1 96 ? 22.270 31.045 -13.646 1.00 85.06 96 ASN A CA 1
ATOM 735 C C . ASN A 1 96 ? 22.520 30.371 -15.005 1.00 85.06 96 ASN A C 1
ATOM 737 O O . ASN A 1 96 ? 23.060 30.976 -15.935 1.00 85.06 96 ASN A O 1
ATOM 741 N N . PHE A 1 97 ? 22.099 29.112 -15.129 1.00 83.50 97 PHE A N 1
ATOM 742 C CA . PHE A 1 97 ? 22.299 28.303 -16.335 1.00 83.50 97 PHE A CA 1
ATOM 743 C C . PHE A 1 97 ? 21.761 28.965 -17.604 1.00 83.50 97 PHE A C 1
ATOM 745 O O . PHE A 1 97 ? 22.404 28.930 -18.648 1.00 83.50 97 PHE A O 1
ATOM 752 N N . THR A 1 98 ? 20.593 29.598 -17.528 1.00 79.62 98 THR A N 1
ATOM 753 C CA . THR A 1 98 ? 19.982 30.284 -18.674 1.00 79.62 98 THR A CA 1
ATOM 754 C C . THR A 1 98 ? 20.820 31.448 -19.184 1.00 79.62 98 THR A C 1
ATOM 756 O O . THR A 1 98 ? 20.930 31.627 -20.396 1.00 79.62 98 THR A O 1
ATOM 759 N N . LYS A 1 99 ? 21.429 32.220 -18.281 1.00 81.81 99 LYS A N 1
ATOM 760 C CA . LYS A 1 99 ? 22.320 33.327 -18.636 1.00 81.81 99 LYS A CA 1
ATOM 761 C C . LYS A 1 99 ? 23.645 32.807 -19.189 1.00 81.81 99 LYS A C 1
ATOM 763 O O . LYS A 1 99 ? 24.029 33.206 -20.281 1.00 81.81 99 LYS A O 1
ATOM 768 N N . ILE A 1 100 ? 24.258 31.840 -18.502 1.00 85.31 100 ILE A N 1
ATOM 769 C CA . ILE A 1 100 ? 25.504 31.184 -18.929 1.00 85.31 100 ILE A CA 1
ATOM 770 C C . ILE A 1 100 ? 25.363 30.624 -20.350 1.00 85.31 100 ILE A C 1
ATOM 772 O O . ILE A 1 100 ? 26.184 30.913 -21.213 1.00 85.31 100 ILE A O 1
ATOM 776 N N . ILE A 1 101 ? 24.284 29.889 -20.632 1.00 84.00 101 ILE A N 1
ATOM 777 C CA . ILE A 1 101 ? 24.024 29.328 -21.964 1.00 84.00 101 ILE A CA 1
ATOM 778 C C . ILE A 1 101 ? 23.866 30.414 -23.033 1.00 84.00 101 ILE A C 1
ATOM 780 O O . ILE A 1 101 ? 24.390 30.258 -24.135 1.00 84.00 101 ILE A O 1
ATOM 784 N N . LYS A 1 102 ? 23.158 31.510 -22.742 1.00 77.88 102 LYS A N 1
ATOM 785 C CA . LYS A 1 102 ? 22.992 32.620 -23.695 1.00 77.88 102 LYS A CA 1
ATOM 786 C C . LYS A 1 102 ? 24.323 33.304 -24.002 1.00 77.88 102 LYS A C 1
ATOM 788 O O . LYS A 1 102 ? 24.634 33.522 -25.173 1.00 77.88 102 LYS A O 1
ATOM 793 N N . ASP A 1 103 ? 25.112 33.584 -22.971 1.00 80.19 103 ASP A N 1
ATOM 794 C CA . ASP A 1 103 ? 26.412 34.235 -23.118 1.00 80.19 103 ASP A CA 1
ATOM 795 C C . ASP A 1 103 ? 27.386 33.335 -23.899 1.00 80.19 103 ASP A C 1
ATOM 797 O O . ASP A 1 103 ? 28.003 33.790 -24.861 1.00 80.19 103 ASP A O 1
ATOM 801 N N . LEU A 1 104 ? 27.443 32.035 -23.585 1.00 79.88 104 LEU A N 1
ATOM 802 C CA . LEU A 1 104 ? 28.267 31.060 -24.313 1.00 79.88 104 LEU A CA 1
ATOM 803 C C . LEU A 1 104 ? 27.872 30.926 -25.789 1.00 79.88 104 LEU A C 1
ATOM 805 O O . LEU A 1 104 ? 28.744 30.859 -26.655 1.00 79.88 104 LEU A O 1
ATOM 809 N N . ARG A 1 105 ? 26.573 30.928 -26.111 1.00 78.50 105 ARG A N 1
ATOM 810 C CA . ARG A 1 105 ? 26.096 30.894 -27.507 1.00 78.50 105 ARG A CA 1
ATOM 811 C C . ARG A 1 105 ? 26.473 32.142 -28.285 1.00 78.50 105 ARG A C 1
ATOM 813 O O . ARG A 1 105 ? 26.895 32.032 -29.431 1.00 78.50 105 ARG A O 1
ATOM 820 N N . SER A 1 106 ? 26.355 33.311 -27.655 1.00 75.75 106 SER A N 1
ATOM 821 C CA . SER A 1 106 ? 26.785 34.583 -28.241 1.00 75.75 106 SER A CA 1
ATOM 822 C C . SER A 1 106 ? 28.278 34.545 -28.590 1.00 75.75 106 SER A C 1
ATOM 824 O O . SER A 1 106 ? 28.651 34.892 -29.711 1.00 75.75 106 SER A O 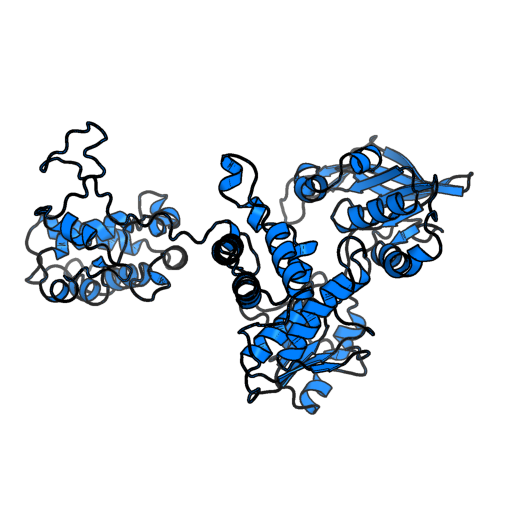1
ATOM 826 N N . LEU A 1 107 ? 29.111 34.027 -27.678 1.00 74.44 107 LEU A N 1
ATOM 827 C CA . LEU A 1 107 ? 30.557 33.858 -27.874 1.00 74.44 107 LEU A CA 1
ATOM 828 C C . LEU A 1 107 ? 30.908 32.811 -28.949 1.00 74.44 107 LEU A C 1
ATOM 830 O O . LEU A 1 107 ? 31.932 32.933 -29.616 1.00 74.44 107 LEU A O 1
ATOM 834 N N . SER A 1 108 ? 30.052 31.804 -29.140 1.00 69.19 108 SER A N 1
ATOM 835 C CA . SER A 1 108 ? 30.293 30.658 -30.035 1.00 69.19 108 SER A CA 1
ATOM 836 C C . SER A 1 108 ? 29.698 30.816 -31.439 1.00 69.19 108 SER A C 1
ATOM 838 O O . SER A 1 108 ? 29.831 29.918 -32.271 1.00 69.19 108 SER A O 1
ATOM 840 N N . SER A 1 109 ? 29.056 31.949 -31.732 1.00 61.47 109 SER A N 1
ATOM 841 C CA . SER A 1 109 ? 28.383 32.232 -33.012 1.00 61.47 109 SER A CA 1
ATOM 842 C C . SER A 1 109 ? 29.302 32.129 -34.248 1.00 61.47 109 SER A C 1
ATOM 844 O O . SER A 1 109 ? 28.827 31.857 -35.349 1.00 61.47 109 SER A O 1
ATOM 846 N N . GLY A 1 110 ? 30.625 32.270 -34.080 1.00 56.44 110 GLY A N 1
ATOM 847 C CA . GLY A 1 110 ? 31.632 32.143 -35.147 1.00 56.44 110 GLY A CA 1
ATOM 848 C C . GLY A 1 110 ? 32.318 30.770 -35.293 1.00 56.44 110 GLY A C 1
ATOM 849 O O . GLY A 1 110 ? 33.187 30.623 -36.156 1.00 56.44 110 GLY A O 1
ATOM 850 N N . PHE A 1 111 ? 31.992 29.766 -34.469 1.00 59.22 111 PHE A N 1
ATOM 851 C CA . PHE A 1 111 ? 32.714 28.481 -34.413 1.00 59.22 111 PHE A CA 1
ATOM 852 C C . PHE A 1 111 ? 32.152 27.445 -35.415 1.00 59.22 111 PHE A C 1
ATOM 854 O O . PHE A 1 111 ? 31.204 26.718 -35.124 1.00 59.22 111 PHE A O 1
ATOM 861 N N . LYS A 1 112 ? 32.754 27.352 -36.611 1.00 48.78 112 LYS A N 1
ATOM 862 C CA . LYS A 1 112 ? 32.290 26.490 -37.727 1.00 48.78 112 LYS A CA 1
ATOM 863 C C . LYS A 1 112 ? 32.165 24.971 -37.453 1.00 48.78 112 LYS A C 1
ATOM 865 O O . LYS A 1 112 ? 31.192 24.399 -37.933 1.00 48.78 112 LYS A O 1
ATOM 870 N N . PRO A 1 113 ? 33.058 24.288 -36.702 1.00 46.28 113 PRO A N 1
ATOM 871 C CA . PRO A 1 113 ? 32.960 22.831 -36.495 1.00 46.28 113 PRO A CA 1
ATOM 872 C C . PRO A 1 113 ? 31.694 22.377 -35.745 1.00 46.28 113 PRO A C 1
ATOM 874 O O . PRO A 1 113 ? 31.291 21.226 -35.856 1.00 46.28 113 PRO A O 1
ATOM 877 N N . LEU A 1 114 ? 31.031 23.294 -35.032 1.00 47.91 114 LEU A N 1
ATOM 878 C CA . LEU A 1 114 ? 29.747 23.067 -34.359 1.00 47.91 114 LEU A CA 1
ATOM 879 C C . LEU A 1 114 ? 28.532 23.330 -35.279 1.00 47.91 114 LEU A C 1
ATOM 881 O O . LEU A 1 114 ? 27.389 23.185 -34.851 1.00 47.91 114 LEU A O 1
ATOM 885 N N . GLN A 1 115 ? 28.744 23.753 -36.535 1.00 45.00 115 GLN A N 1
ATOM 886 C CA . GLN A 1 115 ? 27.686 24.288 -37.405 1.00 45.00 115 GLN A CA 1
ATOM 887 C C . GLN A 1 115 ? 27.219 23.347 -38.527 1.00 45.00 115 GLN A C 1
ATOM 889 O O . GLN A 1 115 ? 26.100 23.544 -39.007 1.00 45.00 115 GLN A O 1
ATOM 894 N N . GLU A 1 116 ? 28.010 22.351 -38.939 1.00 45.16 116 GLU A N 1
ATOM 895 C CA . GLU A 1 116 ? 27.781 21.611 -40.198 1.00 45.16 116 GLU A CA 1
ATOM 896 C C . GLU A 1 116 ? 26.966 20.305 -40.058 1.00 45.16 116 GLU A C 1
ATOM 898 O O . GLU A 1 116 ? 26.473 19.791 -41.056 1.00 45.16 116 GLU A O 1
ATOM 903 N N . GLY A 1 117 ? 26.720 19.797 -38.843 1.00 46.12 117 GLY A N 1
ATOM 904 C CA . GLY A 1 117 ? 26.041 18.503 -38.639 1.00 46.12 117 GLY A CA 1
ATOM 905 C C . GLY A 1 117 ? 24.509 18.511 -38.477 1.00 46.12 117 GLY A C 1
ATOM 906 O O . GLY A 1 117 ? 23.932 17.444 -38.300 1.00 46.12 117 GLY A O 1
ATOM 907 N N . LEU A 1 118 ? 23.827 19.668 -38.458 1.00 47.31 118 LEU A N 1
ATOM 908 C CA . LEU A 1 118 ? 22.453 19.762 -37.906 1.00 47.31 118 LEU A CA 1
ATOM 909 C C . LEU A 1 118 ? 21.450 20.630 -38.698 1.00 47.31 118 LEU A C 1
ATOM 911 O O . LEU A 1 118 ? 20.393 20.981 -38.176 1.00 47.31 118 LEU A O 1
ATOM 915 N N . LEU A 1 119 ? 21.729 20.980 -39.957 1.00 40.78 119 LEU A N 1
ATOM 916 C CA . LEU A 1 119 ? 20.839 21.818 -40.783 1.00 40.78 119 LEU A CA 1
ATOM 917 C C . LEU A 1 119 ? 19.975 21.012 -41.776 1.00 40.78 119 LEU A C 1
ATOM 919 O O . LEU A 1 119 ? 19.881 21.354 -42.950 1.00 40.78 119 LEU A O 1
ATOM 923 N N . SER A 1 120 ? 19.279 19.978 -41.301 1.00 38.03 120 SER A N 1
ATOM 924 C CA . SER A 1 120 ? 18.145 19.393 -42.034 1.00 38.03 120 SER A CA 1
ATOM 925 C C . SER A 1 120 ? 16.988 19.116 -41.079 1.00 38.03 120 SER A C 1
ATOM 927 O O . SER A 1 120 ? 17.032 18.162 -40.306 1.00 38.03 120 SER A O 1
ATOM 929 N N . CYS A 1 121 ? 15.948 19.952 -41.118 1.00 40.94 121 CYS A N 1
ATOM 930 C CA . CYS A 1 121 ? 14.683 19.647 -40.456 1.00 40.94 121 CYS A CA 1
ATOM 931 C C . CYS A 1 121 ? 13.794 18.901 -41.454 1.00 40.94 121 CYS A C 1
ATOM 933 O O . CYS A 1 121 ? 13.016 19.510 -42.184 1.00 40.94 121 CYS A O 1
ATOM 935 N N . ASN A 1 122 ? 13.955 17.581 -41.493 1.00 38.41 122 ASN A N 1
ATOM 936 C CA . ASN A 1 122 ? 12.961 16.668 -42.040 1.00 38.41 122 ASN A CA 1
ATOM 937 C C . ASN A 1 122 ? 12.223 16.116 -40.818 1.00 38.41 122 ASN A C 1
ATOM 939 O O . ASN A 1 122 ? 12.866 15.630 -39.891 1.00 38.41 122 ASN A O 1
ATOM 943 N N . HIS A 1 123 ? 10.909 16.308 -40.737 1.00 41.38 123 HIS A N 1
ATOM 944 C CA . HIS A 1 123 ? 10.130 15.961 -39.550 1.00 41.38 123 HIS A CA 1
ATOM 945 C C . HIS A 1 123 ? 10.328 14.492 -39.149 1.00 41.38 123 HIS A C 1
ATOM 947 O O . HIS A 1 123 ? 9.813 13.629 -39.841 1.00 41.38 123 HIS A O 1
ATOM 953 N N . GLU A 1 124 ? 11.044 14.251 -38.041 1.00 34.16 124 GLU A N 1
ATOM 954 C CA . GLU A 1 124 ? 10.908 13.105 -37.120 1.00 34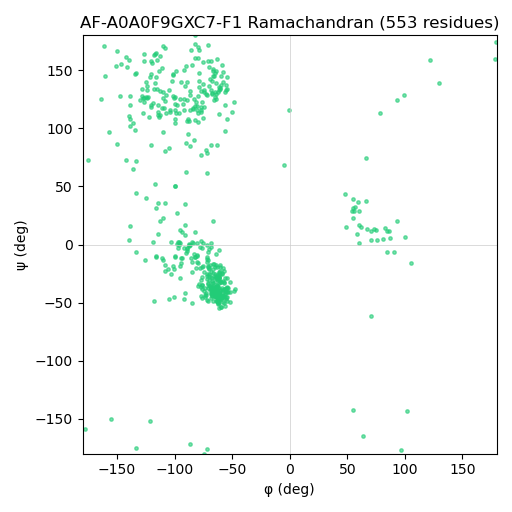.16 124 GLU A CA 1
ATOM 955 C C . GLU A 1 124 ? 11.848 13.257 -35.891 1.00 34.16 124 GLU A C 1
ATOM 957 O O . GLU A 1 124 ? 12.811 12.524 -35.703 1.00 34.16 124 GLU A O 1
ATOM 962 N N . ARG A 1 125 ? 11.476 14.186 -34.989 1.00 36.56 125 ARG A N 1
ATOM 963 C CA . ARG A 1 125 ? 11.894 14.313 -33.565 1.00 36.56 125 ARG A CA 1
ATOM 964 C C . ARG A 1 125 ? 13.107 15.218 -33.187 1.00 36.56 125 ARG A C 1
ATOM 966 O O . ARG A 1 125 ? 14.242 15.047 -33.606 1.00 36.56 125 ARG A O 1
ATOM 973 N N . VAL A 1 126 ? 12.786 16.144 -32.265 1.00 40.59 126 VAL A N 1
ATOM 974 C CA . VAL A 1 126 ? 13.555 16.788 -31.160 1.00 40.59 126 VAL A CA 1
ATOM 975 C C . VAL A 1 126 ? 14.756 17.717 -31.401 1.00 40.59 126 VAL A C 1
ATOM 977 O O . VAL A 1 126 ? 15.622 17.747 -30.538 1.00 40.59 126 VAL A O 1
ATOM 980 N N . TYR A 1 127 ? 14.818 18.595 -32.408 1.00 49.16 127 TYR A N 1
ATOM 981 C CA . TYR A 1 127 ? 15.751 19.739 -32.275 1.00 49.16 127 TYR A CA 1
ATOM 982 C C . TYR A 1 127 ? 15.176 21.060 -32.775 1.00 49.16 127 TYR A C 1
ATOM 984 O O . TYR A 1 127 ? 14.854 21.219 -33.950 1.00 49.16 127 TYR A O 1
ATOM 992 N N . SER A 1 128 ? 15.100 22.044 -31.874 1.00 49.34 128 SER A N 1
ATOM 993 C CA . SER A 1 128 ? 14.893 23.433 -32.263 1.00 49.34 128 SER A CA 1
ATOM 994 C C . SER A 1 128 ? 16.221 23.987 -32.783 1.00 49.34 128 SER A C 1
ATOM 996 O O . SER A 1 128 ? 17.159 24.172 -32.013 1.00 49.34 128 SER A O 1
ATOM 998 N N . SER A 1 129 ? 16.297 24.317 -34.067 1.00 49.47 129 SER A N 1
ATOM 999 C CA . SER A 1 129 ? 17.346 25.179 -34.639 1.00 49.47 129 SER A CA 1
ATOM 1000 C C . SER A 1 129 ? 17.225 26.641 -34.169 1.00 49.47 129 SER A C 1
ATOM 1002 O O . SER A 1 129 ? 18.070 27.479 -34.485 1.00 49.47 129 SER A O 1
ATOM 1004 N N . LEU A 1 130 ? 16.197 26.943 -33.368 1.00 53.50 130 LEU A N 1
ATOM 1005 C CA . LEU A 1 130 ? 15.874 28.263 -32.838 1.00 53.50 130 LEU A CA 1
ATOM 1006 C C . LEU A 1 130 ? 17.013 28.915 -32.035 1.00 53.50 130 LEU A C 1
ATOM 1008 O O . LEU A 1 130 ? 17.312 30.070 -32.320 1.00 53.50 130 LEU A O 1
ATOM 1012 N N . PRO A 1 131 ? 17.710 28.241 -31.098 1.00 53.28 131 PRO A N 1
ATOM 1013 C CA . PRO A 1 131 ? 18.758 28.900 -30.330 1.00 53.28 131 PRO A CA 1
ATOM 1014 C C . PRO A 1 131 ? 19.953 29.340 -31.177 1.00 53.28 131 PRO A C 1
ATOM 1016 O O . PRO A 1 131 ? 20.587 30.335 -30.841 1.00 53.28 131 PRO A O 1
ATOM 1019 N N . LYS A 1 132 ? 20.231 28.627 -32.279 1.00 54.66 132 LYS A N 1
ATOM 1020 C CA . LYS A 1 132 ? 21.224 29.015 -33.291 1.00 54.66 132 LYS A CA 1
ATOM 1021 C C . LYS A 1 132 ? 20.741 30.225 -34.095 1.00 54.66 132 LYS A C 1
ATOM 1023 O O . LYS A 1 132 ? 21.456 31.213 -34.194 1.00 54.66 132 LYS A O 1
ATOM 1028 N N . LEU A 1 133 ? 19.500 30.185 -34.588 1.00 53.28 133 LEU A N 1
ATOM 1029 C CA . LEU A 1 133 ? 18.872 31.296 -35.318 1.00 53.28 133 LEU A CA 1
ATOM 1030 C C . LEU A 1 133 ? 18.808 32.592 -34.490 1.00 53.28 133 LEU A C 1
ATOM 1032 O O . LEU A 1 133 ? 19.026 33.672 -35.031 1.00 53.28 133 LEU A O 1
ATOM 1036 N N . MET A 1 134 ? 18.556 32.482 -33.182 1.00 50.97 134 MET A N 1
ATOM 1037 C CA . MET A 1 134 ? 18.564 33.604 -32.235 1.00 50.97 134 MET A CA 1
ATOM 1038 C C . MET A 1 134 ? 19.969 34.155 -31.944 1.00 50.97 134 MET A C 1
ATOM 1040 O O . MET A 1 134 ? 20.073 35.256 -31.419 1.00 50.97 134 MET A O 1
ATOM 1044 N N . ALA A 1 135 ? 21.037 33.403 -32.231 1.00 54.62 135 ALA A N 1
ATOM 1045 C CA . ALA A 1 135 ? 22.417 33.828 -31.986 1.00 54.62 135 ALA A CA 1
ATOM 1046 C C . ALA A 1 135 ? 23.083 34.476 -33.215 1.00 54.62 135 ALA A C 1
ATOM 1048 O O . ALA A 1 135 ? 24.128 35.105 -33.072 1.00 54.62 135 ALA A O 1
ATOM 1049 N N . GLU A 1 136 ? 22.511 34.310 -34.414 1.00 53.44 136 GLU A N 1
ATOM 1050 C CA . GLU A 1 136 ? 23.111 34.746 -35.686 1.00 53.44 136 GLU A CA 1
ATOM 1051 C C . GLU A 1 136 ? 22.496 36.044 -36.266 1.00 53.44 136 GLU A C 1
ATOM 1053 O O . GLU A 1 136 ? 22.908 36.471 -37.345 1.00 53.44 136 GLU A O 1
ATOM 1058 N N . ASP A 1 137 ? 21.527 36.684 -35.590 1.00 48.59 137 ASP A N 1
ATOM 1059 C CA . ASP A 1 137 ? 20.828 37.934 -35.989 1.00 48.59 137 ASP A CA 1
ATOM 1060 C C . ASP A 1 137 ? 20.290 37.978 -37.443 1.00 48.59 137 ASP A C 1
ATOM 1062 O O . ASP A 1 137 ? 19.921 39.028 -37.975 1.00 48.59 137 ASP A O 1
ATOM 1066 N N . LYS A 1 138 ? 20.213 36.829 -38.126 1.00 49.94 138 LYS A N 1
ATOM 1067 C CA . LYS A 1 138 ? 19.876 36.718 -39.554 1.00 49.94 138 LYS A CA 1
ATOM 1068 C C . LYS A 1 138 ? 18.841 35.625 -39.790 1.00 49.94 138 LYS A C 1
ATOM 1070 O O . LYS A 1 138 ? 19.137 34.581 -40.364 1.00 49.94 138 LYS A O 1
ATOM 1075 N N . ILE A 1 139 ? 17.597 35.870 -39.383 1.00 49.22 139 ILE A N 1
ATOM 1076 C CA . ILE A 1 139 ? 16.484 34.956 -39.669 1.00 49.22 139 ILE A CA 1
ATOM 1077 C C . ILE A 1 139 ? 15.794 35.384 -40.971 1.00 49.22 139 ILE A C 1
ATOM 1079 O O . ILE A 1 139 ? 15.281 36.495 -41.077 1.00 49.22 139 ILE A O 1
ATOM 1083 N N . LYS A 1 140 ? 15.755 34.492 -41.970 1.00 46.50 140 LYS A N 1
ATOM 1084 C CA . LYS A 1 140 ? 14.862 34.608 -43.136 1.00 46.50 140 LYS A CA 1
ATOM 1085 C C . LYS A 1 140 ? 13.755 33.564 -43.010 1.00 46.50 140 LYS A C 1
ATOM 1087 O O . LYS A 1 140 ? 14.027 32.371 -43.094 1.00 46.50 140 LYS A O 1
ATOM 1092 N N . PHE A 1 141 ? 12.515 34.004 -42.815 1.00 49.69 141 PHE A N 1
ATOM 1093 C CA . PHE A 1 141 ? 11.355 33.112 -42.771 1.00 49.69 141 PHE A CA 1
ATOM 1094 C C . PHE A 1 141 ? 10.966 32.694 -44.193 1.00 49.69 141 PHE A C 1
ATOM 1096 O O . PHE A 1 141 ? 10.590 33.541 -44.999 1.00 49.69 141 PHE A O 1
ATOM 1103 N N . THR A 1 142 ? 11.063 31.403 -44.511 1.00 42.38 142 THR A N 1
ATOM 1104 C CA . THR A 1 142 ? 10.735 30.870 -45.847 1.00 42.38 142 THR A CA 1
ATOM 1105 C C . THR A 1 142 ? 9.361 30.205 -45.927 1.00 42.38 142 THR A C 1
ATOM 1107 O O . THR A 1 142 ? 8.818 30.123 -47.019 1.00 42.38 142 THR A O 1
ATOM 1110 N N . ASN A 1 143 ? 8.759 29.813 -44.795 1.00 43.28 143 ASN A N 1
ATOM 1111 C CA . ASN A 1 143 ? 7.442 29.170 -44.732 1.00 43.28 143 ASN A CA 1
ATOM 1112 C C . ASN A 1 143 ? 6.582 29.804 -43.627 1.00 43.28 143 ASN A C 1
ATOM 1114 O O . ASN A 1 143 ? 6.727 29.466 -42.453 1.00 43.28 143 ASN A O 1
ATOM 1118 N N . LYS A 1 144 ? 5.689 30.732 -43.992 1.00 52.69 144 LYS A N 1
ATOM 1119 C CA . LYS A 1 144 ? 4.646 31.243 -43.087 1.00 52.69 144 LYS A CA 1
ATOM 1120 C C . LYS A 1 144 ? 3.468 30.266 -43.133 1.00 52.69 144 LYS A C 1
ATOM 1122 O O . LYS A 1 144 ? 2.872 30.069 -44.188 1.00 52.69 144 LYS A O 1
ATOM 1127 N N . THR A 1 145 ? 3.149 29.617 -42.016 1.00 51.66 145 THR A N 1
ATOM 1128 C CA . THR A 1 145 ? 1.917 28.831 -41.898 1.00 51.66 145 THR A CA 1
ATOM 1129 C C . THR A 1 145 ? 0.756 29.817 -41.761 1.00 51.66 145 THR A C 1
ATOM 1131 O O . THR A 1 145 ? 0.726 30.610 -40.824 1.00 51.66 145 THR A O 1
ATOM 1134 N N . GLY A 1 146 ? -0.191 29.814 -42.704 1.00 52.28 146 GLY A N 1
ATOM 1135 C CA . GLY A 1 146 ? -1.278 30.808 -42.804 1.00 52.28 146 GLY A CA 1
ATOM 1136 C C . GLY A 1 146 ? -2.316 30.798 -41.668 1.00 52.28 146 GLY A C 1
ATOM 1137 O O . GLY A 1 146 ? -3.437 31.271 -41.834 1.00 52.28 146 GLY A O 1
ATOM 1138 N N . PHE A 1 147 ? -1.993 30.229 -40.502 1.00 54.78 147 PHE A N 1
ATOM 1139 C CA . PHE A 1 147 ? -2.892 30.196 -39.345 1.00 54.78 147 PHE A CA 1
ATOM 1140 C C . PHE A 1 147 ? -3.114 31.593 -38.741 1.00 54.78 147 PHE A C 1
ATOM 1142 O O . PHE A 1 147 ? -4.180 31.853 -38.187 1.00 54.78 147 PHE A O 1
ATOM 1149 N N . LEU A 1 148 ? -2.141 32.505 -38.880 1.00 54.34 148 LEU A N 1
ATOM 1150 C CA . LEU A 1 148 ? -2.261 33.895 -38.422 1.00 54.34 148 LEU A CA 1
ATOM 1151 C C . LEU A 1 148 ? -3.099 34.761 -39.369 1.00 54.34 148 LEU A C 1
ATOM 1153 O O . LEU A 1 148 ? -3.658 35.767 -38.932 1.00 54.34 148 LEU A O 1
ATOM 1157 N N . ASP A 1 149 ? -3.270 34.346 -40.625 1.00 61.50 149 ASP A N 1
ATOM 1158 C CA . ASP A 1 149 ? -3.967 35.125 -41.657 1.00 61.50 149 ASP A CA 1
ATOM 1159 C C . ASP A 1 149 ? -5.437 35.401 -41.293 1.00 61.50 149 ASP A C 1
ATOM 1161 O O . ASP A 1 149 ? -6.026 36.382 -41.740 1.00 61.50 149 ASP A O 1
ATOM 1165 N N . ARG A 1 150 ? -6.027 34.568 -40.424 1.00 57.81 150 ARG A N 1
ATOM 1166 C CA . ARG A 1 150 ? -7.419 34.689 -39.953 1.00 57.81 150 ARG A CA 1
ATOM 1167 C C . ARG A 1 150 ? -7.580 35.536 -38.688 1.00 57.81 150 ARG A C 1
ATOM 1169 O O . ARG A 1 150 ? -8.702 35.786 -38.267 1.00 57.81 150 ARG A O 1
ATOM 1176 N N . THR A 1 151 ? -6.477 35.945 -38.062 1.00 63.72 151 THR A N 1
ATOM 1177 C CA . THR A 1 151 ? -6.484 36.632 -36.756 1.00 63.72 151 THR A CA 1
ATOM 1178 C C . THR A 1 151 ? -6.494 38.158 -36.867 1.00 63.72 151 THR A C 1
ATOM 1180 O O . THR A 1 151 ? -6.685 38.843 -35.868 1.00 63.72 151 THR A O 1
ATOM 1183 N N . GLY A 1 152 ? -6.263 38.709 -38.066 1.00 62.22 152 GLY A N 1
ATOM 1184 C CA . GLY A 1 152 ? -6.164 40.157 -38.290 1.00 62.22 152 GLY A CA 1
ATOM 1185 C C . GLY A 1 152 ? -4.900 40.812 -37.711 1.00 62.22 152 GLY A C 1
ATOM 1186 O O . GLY A 1 152 ? -4.745 42.031 -37.797 1.00 62.22 152 GLY A O 1
ATOM 1187 N N . LEU A 1 153 ? -3.984 40.026 -37.135 1.00 54.31 153 LEU A N 1
ATOM 1188 C CA . LEU A 1 153 ? -2.726 40.510 -36.571 1.00 54.31 153 LEU A CA 1
ATOM 1189 C C . LEU A 1 153 ? -1.724 40.866 -37.680 1.00 54.31 153 LEU A C 1
ATOM 1191 O O . LEU A 1 153 ? -1.487 40.091 -38.604 1.00 54.31 153 LEU A O 1
ATOM 1195 N N . LYS A 1 154 ? -1.094 42.044 -37.573 1.00 54.78 154 LYS A N 1
ATOM 1196 C CA . LYS A 1 154 ? -0.031 42.485 -38.492 1.00 54.78 154 LYS A CA 1
ATOM 1197 C C . LYS A 1 154 ? 1.315 41.910 -38.047 1.00 54.78 154 LYS A C 1
ATOM 1199 O O . LYS A 1 154 ? 1.801 42.246 -36.973 1.00 54.78 154 LYS A O 1
ATOM 1204 N N . THR A 1 155 ? 1.939 41.083 -38.882 1.00 54.75 155 THR A N 1
ATOM 1205 C CA . THR A 1 155 ? 3.291 40.550 -38.636 1.00 54.75 155 THR A CA 1
ATOM 1206 C C . THR A 1 155 ? 4.356 41.413 -39.315 1.00 54.75 155 THR A C 1
ATOM 1208 O O . THR A 1 155 ? 4.165 41.812 -40.463 1.00 54.75 155 THR A O 1
ATOM 1211 N N . THR A 1 156 ? 5.488 41.651 -38.649 1.00 55.72 156 THR A N 1
ATOM 1212 C CA . THR A 1 156 ? 6.680 42.309 -39.216 1.00 55.72 156 THR A CA 1
ATOM 1213 C C . THR A 1 156 ? 7.856 41.336 -39.237 1.00 55.72 156 THR A C 1
ATOM 1215 O O . THR A 1 156 ? 8.016 40.536 -38.318 1.00 55.72 156 THR A O 1
ATOM 1218 N N . ASP A 1 157 ? 8.699 41.424 -40.267 1.00 51.06 157 ASP A N 1
ATOM 1219 C CA . ASP A 1 157 ? 9.921 40.617 -40.386 1.00 51.06 157 ASP A CA 1
ATOM 1220 C C . ASP A 1 157 ? 11.113 41.265 -39.637 1.00 51.06 157 ASP A C 1
ATOM 1222 O O . ASP A 1 157 ? 12.238 40.767 -39.685 1.00 51.06 157 ASP A O 1
ATOM 1226 N N . LYS A 1 158 ? 10.879 42.404 -38.966 1.00 47.88 158 LYS A N 1
ATOM 1227 C CA . LYS A 1 158 ? 11.853 43.156 -38.159 1.00 47.88 158 LYS A CA 1
ATOM 1228 C C . LYS A 1 158 ? 11.204 43.662 -36.867 1.00 47.88 158 LYS A C 1
ATOM 1230 O O . LYS A 1 158 ? 10.175 44.333 -36.932 1.00 47.88 158 LYS A O 1
ATOM 1235 N N . GLY A 1 159 ? 11.824 43.387 -35.722 1.00 48.25 159 GLY A N 1
ATOM 1236 C CA . GLY A 1 159 ? 11.410 43.871 -34.401 1.00 48.25 159 GLY A CA 1
ATOM 1237 C C . GLY A 1 159 ? 12.321 43.334 -33.293 1.00 48.25 159 GLY A C 1
ATOM 1238 O O . GLY A 1 159 ? 12.994 42.328 -33.497 1.00 48.25 159 GLY A O 1
ATOM 1239 N N . GLU A 1 160 ? 12.344 43.994 -32.130 1.00 37.47 160 GLU A N 1
ATOM 1240 C CA . GLU A 1 160 ? 13.137 43.566 -30.956 1.00 37.47 160 GLU A CA 1
ATOM 1241 C C . GLU A 1 160 ? 12.641 42.241 -30.343 1.00 37.47 160 GLU A C 1
ATOM 1243 O O . GLU A 1 160 ? 13.360 41.592 -29.586 1.00 37.47 160 GLU A O 1
ATOM 1248 N N . ILE A 1 161 ? 11.416 41.821 -30.680 1.00 40.06 161 ILE A N 1
ATOM 1249 C CA . ILE A 1 161 ? 10.769 40.613 -30.163 1.00 40.06 161 ILE A CA 1
ATOM 1250 C C . ILE A 1 161 ? 10.291 39.761 -31.344 1.00 40.06 161 ILE A C 1
ATOM 1252 O O . ILE A 1 161 ? 9.378 40.145 -32.075 1.00 40.06 161 ILE A O 1
ATOM 1256 N N . GLY A 1 162 ? 10.897 38.586 -31.521 1.00 42.59 162 GLY A N 1
ATOM 1257 C CA . GLY A 1 162 ? 10.417 37.558 -32.443 1.00 42.59 162 GLY A CA 1
ATOM 1258 C C . GLY A 1 162 ? 9.437 36.611 -31.749 1.00 42.59 162 GLY A C 1
ATOM 1259 O O . GLY A 1 162 ? 9.791 35.984 -30.753 1.00 42.59 162 GLY A O 1
ATOM 1260 N N . TYR A 1 163 ? 8.226 36.461 -32.290 1.00 40.41 163 TYR A N 1
ATOM 1261 C CA . TYR A 1 163 ? 7.316 35.378 -31.905 1.00 40.41 163 TYR A CA 1
ATOM 1262 C C . TYR A 1 163 ? 7.593 34.150 -32.776 1.00 40.41 163 TYR A C 1
ATOM 1264 O O . TYR A 1 163 ? 7.272 34.130 -33.963 1.00 40.41 163 TYR A O 1
ATOM 1272 N N . PHE A 1 164 ? 8.187 33.112 -32.187 1.00 43.22 164 PHE A N 1
ATOM 1273 C CA . PHE A 1 164 ? 8.274 31.789 -32.798 1.00 43.22 164 PHE A CA 1
ATOM 1274 C C . PHE A 1 164 ? 7.182 30.892 -32.210 1.00 43.22 164 PHE A C 1
ATOM 1276 O O . PHE A 1 164 ? 7.275 30.462 -31.065 1.00 43.22 164 PHE A O 1
ATOM 1283 N N . MET A 1 165 ? 6.160 30.589 -33.012 1.00 45.19 165 MET A N 1
ATOM 1284 C CA . MET A 1 165 ? 5.256 29.452 -32.800 1.00 45.19 165 MET A CA 1
ATOM 1285 C C . MET A 1 165 ? 5.676 28.280 -33.702 1.00 45.19 165 MET A C 1
ATOM 1287 O O . MET A 1 165 ? 4.881 27.744 -34.464 1.00 45.19 165 MET A O 1
ATOM 1291 N N . GLY A 1 166 ? 6.950 27.903 -33.692 1.00 43.44 166 GLY A N 1
ATOM 1292 C CA . GLY A 1 166 ? 7.336 26.551 -34.102 1.00 43.44 166 GLY A CA 1
ATOM 1293 C C . GLY A 1 166 ? 7.586 25.745 -32.842 1.00 43.44 166 GLY A C 1
ATOM 1294 O O . GLY A 1 166 ? 7.998 26.354 -31.863 1.00 43.44 166 GLY A O 1
ATOM 1295 N N . CYS A 1 167 ? 7.287 24.440 -32.867 1.00 45.41 167 CYS A N 1
ATOM 1296 C CA . CYS A 1 167 ? 7.399 23.451 -31.784 1.00 45.41 167 CYS A CA 1
ATOM 1297 C C . CYS A 1 167 ? 8.039 23.990 -30.497 1.00 45.41 167 CYS A C 1
ATOM 1299 O O . CYS A 1 167 ? 9.158 23.619 -30.138 1.00 45.41 167 CYS A O 1
ATOM 1301 N N . VAL A 1 168 ? 7.336 24.895 -29.812 1.00 40.12 168 VAL A N 1
ATOM 1302 C CA . VAL A 1 168 ? 7.664 25.228 -28.442 1.00 40.12 168 VAL A CA 1
ATOM 1303 C C . VAL A 1 168 ? 7.399 23.899 -27.763 1.00 40.12 168 VAL A C 1
ATOM 1305 O O . VAL A 1 168 ? 6.323 23.339 -27.998 1.00 40.12 168 VAL A O 1
ATOM 1308 N N . PRO A 1 169 ? 8.361 23.323 -27.032 1.00 40.75 169 PRO A N 1
ATOM 1309 C CA . PRO A 1 169 ? 8.079 22.160 -26.225 1.00 40.75 169 PRO A CA 1
ATOM 1310 C C . PRO A 1 169 ? 7.065 22.628 -25.181 1.00 40.75 169 PRO A C 1
ATOM 1312 O O . PRO A 1 169 ? 7.424 23.069 -24.092 1.00 40.75 169 PRO A O 1
ATOM 1315 N N . PHE A 1 170 ? 5.783 22.604 -25.544 1.00 37.75 170 PHE A N 1
ATOM 1316 C CA . PHE A 1 170 ? 4.704 22.471 -24.602 1.00 37.75 170 PHE A CA 1
ATOM 1317 C C . PHE A 1 170 ? 5.049 21.183 -23.864 1.00 37.75 170 PHE A C 1
ATOM 1319 O O . PHE A 1 170 ? 4.842 20.084 -24.361 1.00 37.75 170 PHE A O 1
ATOM 1326 N N . LEU A 1 171 ? 5.673 21.370 -22.703 1.00 42.91 171 LEU A N 1
ATOM 1327 C CA . LEU A 1 171 ? 5.634 20.447 -21.587 1.00 42.91 171 LEU A CA 1
ATOM 1328 C C . LEU A 1 171 ? 6.312 19.091 -21.859 1.00 42.91 171 LEU A C 1
ATOM 1330 O O . LEU A 1 171 ? 5.658 18.063 -21.920 1.00 42.91 171 LEU A O 1
ATOM 1334 N N . THR A 1 172 ? 7.648 19.060 -21.879 1.00 41.25 172 THR A N 1
ATOM 1335 C CA . THR A 1 172 ? 8.395 17.860 -21.432 1.00 41.25 172 THR A CA 1
ATOM 1336 C C . THR A 1 172 ? 8.725 17.959 -19.938 1.00 41.25 172 THR A C 1
ATOM 1338 O O . THR A 1 172 ? 9.815 17.589 -19.505 1.00 41.25 172 THR A O 1
ATOM 1341 N N . GLY A 1 173 ? 7.833 18.557 -19.147 1.00 51.09 173 GLY A N 1
ATOM 1342 C CA . GLY A 1 173 ? 7.820 18.275 -17.719 1.00 51.09 173 GLY A CA 1
ATOM 1343 C C . GLY A 1 173 ? 7.205 16.894 -17.558 1.00 51.09 173 GLY A C 1
ATOM 1344 O O . GLY A 1 173 ? 6.163 16.637 -18.159 1.00 51.09 173 GLY A O 1
ATOM 1345 N N . THR A 1 174 ? 7.838 16.008 -16.789 1.00 57.41 174 THR A N 1
ATOM 1346 C CA . THR A 1 174 ? 7.177 14.782 -16.330 1.00 57.41 174 THR A CA 1
ATOM 1347 C C . THR A 1 174 ? 5.825 15.186 -15.759 1.00 57.41 174 THR A C 1
ATOM 1349 O O . THR A 1 174 ? 5.769 16.068 -14.897 1.00 57.41 174 THR A O 1
ATOM 1352 N N . ALA A 1 175 ? 4.739 14.626 -16.294 1.00 67.19 175 ALA A N 1
ATOM 1353 C CA . ALA A 1 175 ? 3.408 15.063 -15.907 1.00 67.19 175 ALA A CA 1
ATOM 1354 C C . ALA A 1 175 ? 3.258 14.946 -14.380 1.00 67.19 175 ALA A C 1
ATOM 1356 O O . ALA A 1 175 ? 3.686 13.938 -13.812 1.00 67.19 175 ALA A O 1
ATOM 1357 N N . PRO A 1 176 ? 2.655 15.931 -13.693 1.00 76.50 176 PRO A N 1
ATOM 1358 C CA . PRO A 1 176 ? 2.514 15.892 -12.236 1.00 76.50 176 PRO A CA 1
ATOM 1359 C C . PRO A 1 176 ? 1.844 14.618 -11.711 1.00 76.50 176 PRO A C 1
ATOM 1361 O O . PRO A 1 176 ? 2.164 14.154 -10.624 1.00 76.50 176 PRO A O 1
ATOM 1364 N N . CYS A 1 177 ? 0.973 13.996 -12.509 1.00 79.44 177 CYS A N 1
ATOM 1365 C CA . CYS A 1 177 ? 0.376 12.702 -12.193 1.00 79.44 177 CYS A CA 1
ATOM 1366 C C . CYS A 1 177 ? 1.379 11.533 -12.206 1.00 79.44 177 CYS A C 1
ATOM 1368 O O . CYS A 1 177 ? 1.231 10.611 -11.408 1.00 79.44 177 CYS A O 1
ATOM 1370 N N . VAL A 1 178 ? 2.401 11.577 -13.066 1.00 79.81 178 VAL A N 1
ATOM 1371 C CA . VAL A 1 178 ? 3.512 10.612 -13.088 1.00 79.81 178 VAL A CA 1
ATOM 1372 C C . VAL A 1 178 ? 4.444 10.870 -11.905 1.00 79.81 178 VAL A C 1
ATOM 1374 O O . VAL A 1 178 ? 4.783 9.933 -11.194 1.00 79.81 178 VAL A O 1
ATOM 1377 N N . VAL A 1 179 ? 4.789 12.138 -11.634 1.00 77.25 179 VAL A N 1
ATOM 1378 C CA . VAL A 1 179 ? 5.624 12.529 -10.477 1.00 77.25 179 VAL A CA 1
ATOM 1379 C C . VAL A 1 179 ? 4.960 12.157 -9.151 1.00 77.25 179 VAL A C 1
ATOM 1381 O O . VAL A 1 179 ? 5.616 11.654 -8.247 1.00 77.25 179 VAL A O 1
ATOM 1384 N N . GLY A 1 180 ? 3.651 12.383 -9.038 1.00 80.50 180 GLY A N 1
ATOM 1385 C CA . GLY A 1 180 ? 2.878 12.029 -7.854 1.00 80.50 180 GLY A CA 1
ATOM 1386 C C . GLY A 1 180 ? 2.658 10.524 -7.699 1.00 80.50 180 GLY A C 1
ATOM 1387 O O . GLY A 1 180 ? 2.251 10.089 -6.629 1.00 80.50 180 GLY A O 1
ATOM 1388 N N . CYS A 1 181 ? 2.891 9.707 -8.731 1.00 86.31 181 CYS A N 1
ATOM 1389 C CA . CYS A 1 181 ? 2.763 8.259 -8.622 1.00 86.31 181 CYS A CA 1
ATOM 1390 C C . CYS A 1 181 ? 4.026 7.665 -7.978 1.00 86.31 181 CYS A C 1
ATOM 1392 O O . CYS A 1 181 ? 5.087 7.733 -8.594 1.00 86.31 181 CYS A O 1
ATOM 1394 N N . PRO A 1 182 ? 3.937 6.988 -6.815 1.00 87.12 182 PRO A N 1
ATOM 1395 C CA . PRO A 1 182 ? 5.116 6.385 -6.185 1.00 87.12 182 PRO A CA 1
ATOM 1396 C C . PRO A 1 182 ? 5.797 5.316 -7.052 1.00 87.12 182 PRO A C 1
ATOM 1398 O O . PRO A 1 182 ? 7.005 5.137 -6.978 1.00 87.12 182 PRO A O 1
ATOM 1401 N N . ALA A 1 183 ? 5.026 4.633 -7.904 1.00 88.50 183 ALA A N 1
ATOM 1402 C CA . ALA A 1 183 ? 5.533 3.648 -8.860 1.00 88.50 183 ALA A CA 1
ATOM 1403 C C . ALA A 1 183 ? 5.968 4.268 -10.205 1.00 88.50 183 ALA A C 1
ATOM 1405 O O . ALA A 1 183 ? 6.342 3.543 -11.120 1.00 88.50 183 ALA A O 1
ATOM 1406 N N . GLY A 1 184 ? 5.861 5.591 -10.377 1.00 84.25 184 GLY A N 1
ATOM 1407 C CA . GLY A 1 184 ? 6.249 6.274 -11.616 1.00 84.25 184 GLY A CA 1
ATOM 1408 C C . GLY A 1 184 ? 5.480 5.814 -12.860 1.00 84.25 184 GLY A C 1
ATOM 1409 O O . GLY A 1 184 ? 6.030 5.826 -13.956 1.00 84.25 184 GLY A O 1
ATOM 1410 N N . VAL A 1 185 ? 4.230 5.362 -12.703 1.00 88.56 185 VAL A N 1
ATOM 1411 C CA . VAL A 1 185 ? 3.387 4.899 -13.820 1.00 88.56 185 VAL A CA 1
ATOM 1412 C C . VAL A 1 185 ? 3.154 6.032 -14.819 1.00 88.56 185 VAL A C 1
ATOM 1414 O O . VAL A 1 185 ? 2.802 7.141 -14.413 1.00 88.56 185 VAL A O 1
ATOM 1417 N N . ASP A 1 186 ? 3.272 5.741 -16.120 1.00 83.88 186 ASP A N 1
ATOM 1418 C CA . ASP A 1 186 ? 2.970 6.688 -17.201 1.00 83.88 186 ASP A CA 1
ATOM 1419 C C . ASP A 1 186 ? 1.458 6.923 -17.346 1.00 83.88 186 ASP A C 1
ATOM 1421 O O . ASP A 1 186 ? 0.776 6.367 -18.210 1.00 83.88 186 ASP A O 1
ATOM 1425 N N . VAL A 1 187 ? 0.925 7.763 -16.455 1.00 86.56 187 VAL A N 1
ATOM 1426 C CA . VAL A 1 187 ? -0.495 8.113 -16.411 1.00 86.56 187 VAL A CA 1
ATOM 1427 C C . VAL A 1 187 ? -0.978 8.748 -17.709 1.00 86.56 187 VAL A C 1
ATOM 1429 O O . VAL A 1 187 ? -2.060 8.406 -18.178 1.00 86.56 187 VAL A O 1
ATOM 1432 N N . GLN A 1 188 ? -0.205 9.662 -18.300 1.00 82.25 188 GLN A N 1
ATOM 1433 C CA . GLN A 1 188 ? -0.608 10.292 -19.559 1.00 82.25 188 GLN A CA 1
ATOM 1434 C C . GLN A 1 188 ? -0.672 9.273 -20.693 1.00 82.25 188 GLN A C 1
ATOM 1436 O O . GLN A 1 188 ? -1.641 9.286 -21.456 1.00 82.25 188 GLN A O 1
ATOM 1441 N N . GLY A 1 189 ? 0.329 8.397 -20.788 1.00 83.38 189 GLY A N 1
ATOM 1442 C CA . GLY A 1 189 ? 0.396 7.372 -21.816 1.00 83.38 189 GLY A CA 1
ATOM 1443 C C . GLY A 1 189 ? -0.797 6.426 -21.751 1.00 83.38 189 GLY A C 1
ATOM 1444 O O . GLY A 1 189 ? -1.523 6.302 -22.737 1.00 83.38 189 GLY A O 1
ATOM 1445 N N . TYR A 1 190 ? -1.073 5.817 -20.592 1.00 89.25 190 TYR A N 1
ATOM 1446 C CA . TYR A 1 190 ? -2.150 4.823 -20.524 1.00 89.25 190 TYR A CA 1
ATOM 1447 C C . TYR A 1 190 ? -3.541 5.463 -20.639 1.00 89.25 190 TYR A C 1
ATOM 1449 O O . TYR A 1 190 ? -4.419 4.900 -21.283 1.00 89.25 190 TYR A O 1
ATOM 1457 N N . VAL A 1 191 ? -3.748 6.679 -20.114 1.00 90.56 191 VAL A N 1
ATOM 1458 C CA . VAL A 1 191 ? -5.015 7.412 -20.308 1.00 90.56 191 VAL A CA 1
ATOM 1459 C C . VAL A 1 191 ? -5.236 7.765 -21.783 1.00 90.56 191 VAL A C 1
ATOM 1461 O O . VAL A 1 191 ? -6.364 7.672 -22.266 1.00 90.56 191 VAL A O 1
ATOM 1464 N N . SER A 1 192 ? -4.178 8.120 -22.519 1.00 84.19 192 SER A N 1
ATOM 1465 C CA . SER A 1 192 ? -4.269 8.379 -23.965 1.00 84.19 192 SER A CA 1
ATOM 1466 C C . SER A 1 192 ? -4.563 7.099 -24.752 1.00 84.19 192 SER A C 1
ATOM 1468 O O . SER A 1 192 ? -5.369 7.101 -25.674 1.00 84.19 192 SER A O 1
ATOM 1470 N N . LEU A 1 193 ? -3.972 5.970 -24.359 1.00 86.94 193 LEU A N 1
ATOM 1471 C CA . LEU A 1 193 ? -4.283 4.674 -24.964 1.00 86.94 193 LEU A CA 1
ATOM 1472 C C . LEU A 1 193 ? -5.743 4.265 -24.711 1.00 86.94 193 LEU A C 1
ATOM 1474 O O . LEU A 1 193 ? -6.403 3.778 -25.627 1.00 86.94 193 LEU A O 1
ATOM 1478 N N . ILE A 1 194 ? -6.281 4.533 -23.515 1.00 94.38 194 ILE A N 1
ATOM 1479 C CA . ILE A 1 194 ? -7.706 4.327 -23.212 1.00 94.38 194 ILE A CA 1
ATOM 1480 C C . ILE A 1 194 ? -8.593 5.187 -24.122 1.00 94.38 194 ILE A C 1
ATOM 1482 O O . ILE A 1 194 ? -9.575 4.675 -24.658 1.00 94.38 194 ILE A O 1
ATOM 1486 N N . SER A 1 195 ? -8.266 6.467 -24.336 1.00 88.25 195 SER A N 1
ATOM 1487 C CA . SER A 1 195 ? -9.085 7.340 -25.194 1.00 88.25 195 SER A CA 1
ATOM 1488 C C . SER A 1 195 ? -9.071 6.924 -26.670 1.00 88.25 195 SER A C 1
ATOM 1490 O O . SER A 1 195 ? -10.037 7.179 -27.386 1.00 88.25 195 SER A O 1
ATOM 1492 N N . GLU A 1 196 ? -8.020 6.230 -27.111 1.00 93.81 196 GLU A N 1
ATOM 1493 C CA . GLU A 1 196 ? -7.899 5.640 -28.449 1.00 93.81 196 GLU A CA 1
ATOM 1494 C C . GLU A 1 196 ? -8.500 4.223 -28.565 1.00 93.81 196 GLU A C 1
ATOM 1496 O O . GLU A 1 196 ? -8.437 3.621 -29.637 1.00 93.81 196 GLU A O 1
ATOM 1501 N N . GLY A 1 197 ? -9.060 3.660 -27.487 1.00 94.31 197 GLY A N 1
ATOM 1502 C CA . GLY A 1 197 ? -9.593 2.290 -27.469 1.00 94.31 197 GLY A CA 1
ATOM 1503 C C . GLY A 1 197 ? -8.523 1.188 -27.428 1.00 94.31 197 GLY A C 1
ATOM 1504 O O . GLY A 1 197 ? -8.828 0.016 -27.641 1.00 94.31 197 GLY A O 1
ATOM 1505 N N . LYS A 1 198 ? -7.263 1.541 -27.152 1.00 94.94 198 LYS A N 1
ATOM 1506 C CA . LYS A 1 198 ? -6.107 0.631 -27.080 1.00 94.94 198 LYS A CA 1
ATOM 1507 C C . LYS A 1 198 ? -5.922 0.09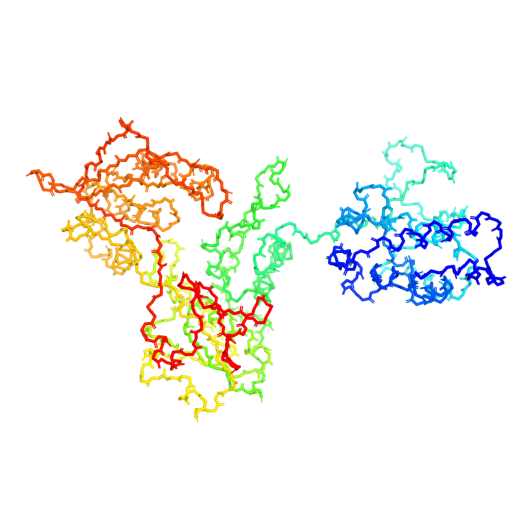1 -25.661 1.00 94.94 198 LYS A C 1
ATOM 1509 O O . LYS A 1 198 ? -4.937 0.375 -24.977 1.00 94.94 198 LYS A O 1
ATOM 1514 N N . TYR A 1 199 ? -6.918 -0.649 -25.184 1.00 97.19 199 TYR A N 1
ATOM 1515 C CA . TYR A 1 199 ? -7.002 -1.082 -23.786 1.00 97.19 199 TYR A CA 1
ATOM 1516 C C . TYR A 1 199 ? -5.907 -2.084 -23.394 1.00 97.19 199 TYR A C 1
ATOM 1518 O O . TYR A 1 199 ? -5.298 -1.930 -22.335 1.00 97.19 199 TYR A O 1
ATOM 1526 N N . GLN A 1 200 ? -5.571 -3.040 -24.268 1.00 96.69 200 GLN A N 1
ATOM 1527 C CA . GLN A 1 200 ? -4.475 -3.979 -24.004 1.00 96.69 200 GLN A CA 1
ATOM 1528 C C . GLN A 1 200 ? -3.122 -3.258 -23.905 1.00 96.69 200 GLN A C 1
ATOM 1530 O O . GLN A 1 200 ? -2.359 -3.505 -22.974 1.00 96.69 200 GLN A O 1
ATOM 1535 N N . GLU A 1 201 ? -2.821 -2.332 -24.822 1.00 95.94 201 GLU A N 1
ATOM 1536 C CA . GLU A 1 201 ? -1.602 -1.523 -24.734 1.00 95.94 201 GLU A CA 1
ATOM 1537 C C . GLU A 1 201 ? -1.575 -0.656 -23.469 1.00 95.94 201 GLU A C 1
ATOM 1539 O O . GLU A 1 201 ? -0.513 -0.465 -22.881 1.00 95.94 201 GLU A O 1
ATOM 1544 N N . SER A 1 202 ? -2.727 -0.135 -23.041 1.00 95.88 202 SER A N 1
ATOM 1545 C CA . SER A 1 202 ? -2.837 0.669 -21.823 1.00 95.88 202 SER A CA 1
ATOM 1546 C C . SER A 1 202 ? -2.468 -0.132 -20.573 1.00 95.88 202 SER A C 1
ATOM 1548 O O . SER A 1 202 ? -1.696 0.354 -19.746 1.00 95.88 202 SER A O 1
ATOM 1550 N N . ILE A 1 203 ? -3.008 -1.344 -20.401 1.00 96.94 203 ILE A N 1
ATOM 1551 C CA . ILE A 1 203 ? -2.686 -2.161 -19.222 1.00 96.94 203 ILE A CA 1
ATOM 1552 C C . ILE A 1 203 ? -1.247 -2.687 -19.257 1.00 96.94 203 ILE A C 1
ATOM 1554 O O . ILE A 1 203 ? -0.584 -2.701 -18.219 1.00 96.94 203 ILE A O 1
ATOM 1558 N N . ASP A 1 204 ? -0.723 -3.021 -20.439 1.00 96.00 204 ASP A N 1
ATOM 1559 C CA . ASP A 1 204 ? 0.689 -3.376 -20.611 1.00 96.00 204 ASP A CA 1
ATOM 1560 C C . ASP A 1 204 ? 1.602 -2.207 -20.204 1.00 96.00 204 ASP A C 1
ATOM 1562 O O . ASP A 1 204 ? 2.556 -2.406 -19.453 1.00 96.00 204 ASP A O 1
ATOM 1566 N N . LEU A 1 205 ? 1.266 -0.974 -20.603 1.00 93.12 205 LEU A N 1
ATOM 1567 C CA . LEU A 1 205 ? 2.026 0.217 -20.220 1.00 93.12 205 LEU A CA 1
ATOM 1568 C C . LEU A 1 205 ? 2.006 0.464 -18.702 1.00 93.12 205 LEU A C 1
ATOM 1570 O O . LEU A 1 205 ? 3.007 0.892 -18.132 1.00 93.12 205 LEU A O 1
ATOM 1574 N N . ILE A 1 206 ? 0.898 0.167 -18.013 1.00 96.81 206 ILE A N 1
ATOM 1575 C CA . ILE A 1 206 ? 0.861 0.232 -16.542 1.00 96.81 206 ILE A CA 1
ATOM 1576 C C . ILE A 1 206 ? 1.832 -0.791 -15.936 1.00 96.81 206 ILE A C 1
ATOM 1578 O O . ILE A 1 206 ? 2.583 -0.466 -15.012 1.00 96.81 206 ILE A O 1
ATOM 1582 N N . ARG A 1 207 ? 1.850 -2.014 -16.478 1.00 96.56 207 ARG A N 1
ATOM 1583 C CA . ARG A 1 207 ? 2.695 -3.124 -16.015 1.00 96.56 207 ARG A CA 1
ATOM 1584 C C . ARG A 1 207 ? 4.182 -2.959 -16.311 1.00 96.56 207 ARG A C 1
ATOM 1586 O O . ARG A 1 207 ? 4.986 -3.757 -15.817 1.00 96.56 207 ARG A O 1
ATOM 1593 N N . ASP A 1 208 ? 4.576 -1.928 -17.053 1.00 91.00 208 ASP A N 1
ATOM 1594 C CA . ASP A 1 208 ? 5.987 -1.587 -17.200 1.00 91.00 208 ASP A CA 1
ATOM 1595 C C . ASP A 1 208 ? 6.617 -1.089 -15.902 1.00 91.00 208 ASP A C 1
ATOM 1597 O O . ASP A 1 208 ? 7.789 -1.378 -15.663 1.00 91.00 208 ASP A O 1
ATOM 1601 N N . THR A 1 209 ? 5.846 -0.431 -15.032 1.00 90.31 209 THR A N 1
ATOM 1602 C CA . THR A 1 209 ? 6.344 0.044 -13.731 1.00 90.31 209 THR A CA 1
ATOM 1603 C C . THR A 1 209 ? 5.523 -0.427 -12.532 1.00 90.31 209 THR A C 1
ATOM 1605 O O . THR A 1 209 ? 6.009 -0.363 -11.405 1.00 90.31 209 THR A O 1
ATOM 1608 N N . ASN A 1 210 ? 4.315 -0.963 -12.737 1.00 96.25 210 ASN A N 1
ATOM 1609 C CA . ASN A 1 210 ? 3.484 -1.503 -11.664 1.00 96.25 210 ASN A CA 1
ATOM 1610 C C . ASN A 1 210 ? 2.783 -2.816 -12.070 1.00 96.25 210 ASN A C 1
ATOM 1612 O O . ASN A 1 210 ? 1.803 -2.767 -12.816 1.00 96.25 210 ASN A O 1
ATOM 1616 N N . PRO A 1 211 ? 3.197 -3.979 -11.534 1.00 97.06 211 PRO A N 1
ATOM 1617 C CA . PRO A 1 211 ? 2.598 -5.268 -11.877 1.00 97.06 211 PRO A CA 1
ATOM 1618 C C . PRO A 1 211 ? 1.249 -5.549 -11.210 1.00 97.06 211 PRO A C 1
ATOM 1620 O O . PRO A 1 211 ? 0.714 -6.634 -11.405 1.00 97.06 211 PRO A O 1
ATOM 1623 N N . LEU A 1 212 ? 0.708 -4.604 -10.432 1.00 97.88 212 LEU A N 1
ATOM 1624 C CA . LEU A 1 212 ? -0.521 -4.777 -9.656 1.00 97.88 212 LEU A CA 1
ATOM 1625 C C . LEU A 1 212 ? -1.646 -3.810 -10.103 1.00 97.88 212 LEU A C 1
ATOM 1627 O O . LEU A 1 212 ? -2.146 -3.026 -9.280 1.00 97.88 212 LEU A O 1
ATOM 1631 N N . PRO A 1 213 ? -2.002 -3.737 -11.408 1.00 96.94 213 PRO A N 1
ATOM 1632 C CA . PRO A 1 213 ? -3.021 -2.812 -11.893 1.00 96.94 213 PRO A CA 1
ATOM 1633 C C . PRO A 1 213 ? -4.414 -3.075 -11.308 1.00 96.94 213 PRO A C 1
ATOM 1635 O O . PRO A 1 213 ? -5.102 -2.096 -11.006 1.00 96.94 213 PRO A O 1
ATOM 1638 N N . TYR A 1 214 ? -4.816 -4.331 -11.072 1.00 96.69 214 TYR A N 1
ATOM 1639 C CA . TYR A 1 214 ? -6.146 -4.637 -10.529 1.00 96.69 214 TYR A CA 1
ATOM 1640 C C . TYR A 1 214 ? -6.292 -4.145 -9.090 1.00 96.69 214 TYR A C 1
ATOM 1642 O O . TYR A 1 214 ? -7.294 -3.500 -8.758 1.00 96.69 214 TYR A O 1
ATOM 1650 N N . LEU A 1 215 ? -5.269 -4.380 -8.263 1.00 96.75 215 LEU A N 1
ATOM 1651 C CA . LEU A 1 215 ? -5.168 -3.863 -6.901 1.00 96.75 215 LEU A CA 1
ATOM 1652 C C . LEU A 1 215 ? -5.154 -2.330 -6.909 1.00 96.75 215 LEU A C 1
ATOM 1654 O O . LEU A 1 215 ? -5.983 -1.677 -6.269 1.00 96.75 215 LEU A O 1
ATOM 1658 N N . CYS A 1 216 ? -4.235 -1.719 -7.661 1.00 96.12 216 CYS A N 1
ATOM 1659 C CA . CYS A 1 216 ? -4.064 -0.266 -7.669 1.00 96.12 216 CYS A CA 1
ATOM 1660 C C . CYS A 1 216 ? -5.212 0.488 -8.359 1.00 96.12 216 CYS A C 1
ATOM 1662 O O . CYS A 1 216 ? -5.363 1.690 -8.133 1.00 96.12 216 CYS A O 1
ATOM 1664 N N . GLY A 1 217 ? -6.011 -0.168 -9.200 1.00 95.25 217 GLY A N 1
ATOM 1665 C CA . GLY A 1 217 ? -7.254 0.381 -9.745 1.00 95.25 217 GLY A CA 1
ATOM 1666 C C . GLY A 1 217 ? -8.359 0.504 -8.694 1.00 95.25 217 GLY A C 1
ATOM 1667 O O . GLY A 1 217 ? -9.273 1.304 -8.856 1.00 95.25 217 GLY A O 1
ATOM 1668 N N . ARG A 1 218 ? -8.270 -0.238 -7.586 1.00 93.31 218 ARG A N 1
ATOM 1669 C CA . ARG A 1 218 ? -9.321 -0.303 -6.562 1.00 93.31 218 ARG A CA 1
ATOM 1670 C C . ARG A 1 218 ? -8.978 0.473 -5.296 1.00 93.31 218 ARG A C 1
ATOM 1672 O O . ARG A 1 218 ? -9.791 1.261 -4.829 1.00 93.31 218 ARG A O 1
ATOM 1679 N N . ILE A 1 219 ? -7.765 0.296 -4.769 1.00 91.06 219 ILE A N 1
ATOM 1680 C CA . ILE A 1 219 ? -7.421 0.772 -3.414 1.00 91.06 219 ILE A CA 1
ATOM 1681 C C . ILE A 1 219 ? -6.290 1.804 -3.356 1.00 91.06 219 ILE A C 1
ATOM 1683 O O . ILE A 1 219 ? -5.914 2.246 -2.275 1.00 91.06 219 ILE A O 1
ATOM 1687 N N . CYS A 1 220 ? -5.737 2.222 -4.500 1.00 90.75 220 CYS A N 1
ATOM 1688 C CA . CYS A 1 220 ? -4.725 3.282 -4.530 1.00 90.75 220 CYS A CA 1
ATOM 1689 C C . CYS A 1 220 ? -5.276 4.592 -3.936 1.00 90.75 220 CYS A C 1
ATOM 1691 O O . CYS A 1 220 ? -6.436 4.935 -4.156 1.00 90.75 220 CYS A O 1
ATOM 1693 N N . THR A 1 221 ? -4.420 5.354 -3.251 1.00 86.06 221 THR A N 1
ATOM 1694 C CA . THR A 1 221 ? -4.745 6.652 -2.625 1.00 86.06 221 THR A CA 1
ATOM 1695 C C . THR A 1 221 ? -4.703 7.842 -3.595 1.00 86.06 221 THR A C 1
ATOM 1697 O O . THR A 1 221 ? -4.749 8.993 -3.175 1.00 86.06 221 THR A O 1
ATOM 1700 N N . GLU A 1 222 ? -4.600 7.579 -4.903 1.00 87.12 222 GLU A N 1
ATOM 1701 C CA . GLU A 1 222 ? -4.759 8.567 -5.981 1.00 87.12 222 GLU A CA 1
ATOM 1702 C C . GLU A 1 222 ? -3.823 9.793 -5.923 1.00 87.12 222 GLU A C 1
ATOM 1704 O O . GLU A 1 222 ? -4.178 10.866 -6.406 1.00 87.12 222 GLU A O 1
ATOM 1709 N N . GLN A 1 223 ? -2.590 9.649 -5.424 1.00 85.56 223 GLN A N 1
ATOM 1710 C CA . GLN A 1 223 ? -1.596 10.743 -5.410 1.00 85.56 223 GLN A CA 1
ATOM 1711 C C . GLN A 1 223 ? -1.393 11.396 -6.792 1.00 85.56 223 GLN A C 1
ATOM 1713 O O . GLN A 1 223 ? -1.172 12.599 -6.915 1.00 85.56 223 GLN A O 1
ATOM 1718 N N . CYS A 1 224 ? -1.540 10.609 -7.858 1.00 87.81 224 CYS A N 1
ATOM 1719 C CA . CYS A 1 224 ? -1.528 11.084 -9.238 1.00 87.81 224 CYS A CA 1
ATOM 1720 C C . CYS A 1 224 ? -2.692 12.038 -9.583 1.00 87.81 224 CYS A C 1
ATOM 1722 O O . CYS A 1 224 ? -2.487 12.987 -10.338 1.00 87.81 224 CYS A O 1
ATOM 1724 N N . ALA A 1 225 ? -3.890 11.816 -9.033 1.00 88.38 225 ALA A N 1
ATOM 1725 C CA . ALA A 1 225 ? -5.041 12.704 -9.196 1.00 88.38 225 ALA A CA 1
ATOM 1726 C C . ALA A 1 225 ? -4.906 13.960 -8.325 1.00 88.38 225 ALA A C 1
ATOM 1728 O O . ALA A 1 225 ? -5.179 15.054 -8.808 1.00 88.38 225 ALA A O 1
ATOM 1729 N N . LEU A 1 226 ? -4.379 13.823 -7.101 1.00 83.44 226 LEU A N 1
ATOM 1730 C CA . LEU A 1 226 ? -4.107 14.952 -6.196 1.00 83.44 226 LEU A CA 1
ATOM 1731 C C . LEU A 1 226 ? -3.088 15.947 -6.756 1.00 83.44 226 LEU A C 1
ATOM 1733 O O . LEU A 1 226 ? -3.122 17.124 -6.424 1.00 83.44 226 LEU A O 1
ATOM 1737 N N . ASN A 1 227 ? -2.182 15.491 -7.617 1.00 81.62 227 ASN A N 1
ATOM 1738 C CA . ASN A 1 227 ? -1.218 16.356 -8.294 1.00 81.62 227 ASN A CA 1
ATOM 1739 C C . ASN A 1 227 ? -1.678 16.764 -9.704 1.00 81.62 227 ASN A C 1
ATOM 1741 O O . ASN A 1 227 ? -0.943 17.437 -10.418 1.00 81.62 227 ASN A O 1
ATOM 1745 N N . CYS A 1 228 ? -2.869 16.359 -10.154 1.00 82.44 228 CYS A N 1
ATOM 1746 C CA . CYS A 1 228 ? -3.317 16.604 -11.521 1.00 82.44 228 CYS A CA 1
ATOM 1747 C C . CYS A 1 228 ? -3.462 18.109 -11.798 1.00 82.44 228 CYS A C 1
ATOM 1749 O O . CYS A 1 228 ? -4.164 18.805 -11.073 1.00 82.44 228 CYS A O 1
ATOM 1751 N N . ASN A 1 229 ? -2.880 18.607 -12.895 1.00 77.62 229 ASN A N 1
ATOM 1752 C CA . ASN A 1 229 ? -3.024 20.014 -13.308 1.00 77.62 229 ASN A CA 1
ATOM 1753 C C . ASN A 1 229 ? -4.482 20.434 -13.545 1.00 77.62 229 ASN A C 1
ATOM 1755 O O . ASN A 1 229 ? -4.801 21.618 -13.483 1.00 77.62 229 ASN A O 1
ATOM 1759 N N . ARG A 1 230 ? -5.362 19.474 -13.846 1.00 79.19 230 ARG A N 1
ATOM 1760 C CA . ARG A 1 230 ? -6.768 19.745 -14.135 1.00 79.19 230 ARG A CA 1
ATOM 1761 C C . ARG A 1 230 ? -7.523 20.303 -12.920 1.00 79.19 230 ARG A C 1
ATOM 1763 O O . ARG A 1 230 ? -8.399 21.135 -13.113 1.00 79.19 230 ARG A O 1
ATOM 1770 N N . GLN A 1 231 ? -7.075 19.977 -11.701 1.00 79.38 231 GLN A N 1
ATOM 1771 C CA . GLN A 1 231 ? -7.673 20.458 -10.447 1.00 79.38 231 GLN A CA 1
ATOM 1772 C C . GLN A 1 231 ? -7.714 21.996 -10.312 1.00 79.38 231 GLN A C 1
ATOM 1774 O O . GLN A 1 231 ? -8.460 22.530 -9.502 1.00 79.38 231 GLN A O 1
ATOM 1779 N N . TYR A 1 232 ? -6.879 22.720 -11.073 1.00 75.25 232 TYR A N 1
ATOM 1780 C CA . TYR A 1 232 ? -6.861 24.187 -11.086 1.00 75.25 232 TYR A CA 1
ATOM 1781 C C . TYR A 1 232 ? -7.965 24.809 -11.954 1.00 75.25 232 TYR A C 1
ATOM 1783 O O . TYR A 1 232 ? -8.131 26.027 -11.941 1.00 75.25 232 TYR A O 1
ATOM 1791 N N . PHE A 1 233 ? -8.680 23.996 -12.732 1.00 75.94 233 PHE A N 1
ATOM 1792 C CA . PHE A 1 233 ? -9.752 24.433 -13.624 1.00 75.94 233 PHE A CA 1
ATOM 1793 C C . PHE A 1 233 ? -11.092 23.806 -13.227 1.00 75.94 233 PHE A C 1
ATOM 1795 O O . PHE A 1 233 ? -12.085 24.520 -13.115 1.00 75.94 233 PHE A O 1
ATOM 1802 N N . ASP A 1 234 ? -11.110 22.490 -13.019 1.00 84.56 234 ASP A N 1
ATOM 1803 C CA . ASP A 1 234 ? -12.270 21.680 -12.642 1.00 84.56 234 ASP A CA 1
ATOM 1804 C C . ASP A 1 234 ? -11.803 20.404 -11.911 1.00 84.56 234 ASP A C 1
ATOM 1806 O O . ASP A 1 234 ? -10.776 20.425 -11.234 1.00 84.56 234 ASP A O 1
ATOM 1810 N N . ASP A 1 235 ? -12.540 19.294 -12.006 1.00 84.19 235 ASP A N 1
ATOM 1811 C CA . ASP A 1 235 ? -12.183 18.061 -11.303 1.00 84.19 235 ASP A CA 1
ATOM 1812 C C . ASP A 1 235 ? -10.918 17.393 -11.873 1.00 84.19 235 ASP A C 1
ATOM 1814 O O . ASP A 1 235 ? -10.717 17.340 -13.096 1.00 84.19 235 ASP A O 1
ATOM 1818 N N . PRO A 1 236 ? -10.058 16.808 -11.016 1.00 89.19 236 PRO A N 1
ATOM 1819 C CA . PRO A 1 236 ? -8.927 16.024 -11.487 1.00 89.19 236 PRO A CA 1
ATOM 1820 C C . PRO A 1 236 ? -9.399 14.854 -12.360 1.00 89.19 236 PRO A C 1
ATOM 1822 O O . PRO A 1 236 ? -10.505 14.333 -12.228 1.00 89.19 236 PRO A O 1
ATOM 1825 N N . VAL A 1 237 ? -8.525 14.391 -13.256 1.00 90.19 237 VAL A N 1
ATOM 1826 C CA . VAL A 1 237 ? -8.820 13.188 -14.047 1.00 90.19 237 VAL A CA 1
ATOM 1827 C C . VAL A 1 237 ? -9.022 12.000 -13.098 1.00 90.19 237 VAL A C 1
ATOM 1829 O O . VAL A 1 237 ? -8.211 11.788 -12.194 1.00 90.19 237 VAL A O 1
ATOM 1832 N N . ALA A 1 238 ? -10.068 11.205 -13.343 1.00 93.38 238 ALA A N 1
ATOM 1833 C CA . ALA A 1 238 ? -10.427 10.001 -12.589 1.00 93.38 238 ALA A CA 1
ATOM 1834 C C . ALA A 1 238 ? -9.443 8.836 -12.853 1.00 93.38 238 ALA A C 1
ATOM 1836 O O . ALA A 1 238 ? -9.779 7.796 -13.416 1.00 93.38 238 ALA A O 1
ATOM 1837 N N . ILE A 1 239 ? -8.170 9.049 -12.514 1.00 94.50 239 ILE A N 1
ATOM 1838 C CA . ILE A 1 239 ? -7.031 8.222 -12.929 1.00 94.50 239 ILE A CA 1
ATOM 1839 C C . ILE A 1 239 ? -7.128 6.792 -12.368 1.00 94.50 239 ILE A C 1
ATOM 1841 O O . ILE A 1 239 ? -6.861 5.827 -13.085 1.00 94.50 239 ILE A O 1
ATOM 1845 N N . ARG A 1 240 ? -7.536 6.620 -11.102 1.00 94.75 240 ARG A N 1
ATOM 1846 C CA . ARG A 1 240 ? -7.735 5.286 -10.500 1.00 94.75 240 ARG A CA 1
ATOM 1847 C C . ARG A 1 240 ? -8.896 4.546 -11.158 1.00 94.75 240 ARG A C 1
ATOM 1849 O O . ARG A 1 240 ? -8.761 3.361 -11.435 1.00 94.75 240 ARG A O 1
ATOM 1856 N N . GLN A 1 241 ? -9.981 5.243 -11.475 1.00 95.62 241 GLN A N 1
ATOM 1857 C CA . GLN A 1 241 ? -11.167 4.684 -12.122 1.00 95.62 241 GLN A CA 1
ATOM 1858 C C . GLN A 1 241 ? -10.859 4.267 -13.565 1.00 95.62 241 GLN A C 1
ATOM 1860 O O . GLN A 1 241 ? -11.278 3.195 -13.983 1.00 95.62 241 GLN A O 1
ATOM 1865 N N . LEU A 1 242 ? -10.050 5.039 -14.300 1.00 97.38 242 LEU A N 1
ATOM 1866 C CA . LEU A 1 242 ? -9.554 4.653 -15.628 1.00 97.38 242 LEU A CA 1
ATOM 1867 C C . LEU A 1 242 ? -8.642 3.417 -15.564 1.00 97.38 242 LEU A C 1
ATOM 1869 O O . LEU A 1 242 ? -8.760 2.517 -16.394 1.00 97.38 242 LEU A O 1
ATOM 1873 N N . LYS A 1 243 ? -7.778 3.330 -14.544 1.00 97.44 243 LYS A N 1
ATOM 1874 C CA . LYS A 1 243 ? -6.965 2.131 -14.282 1.00 97.44 243 LYS A CA 1
ATOM 1875 C C . LYS A 1 243 ? -7.830 0.913 -13.946 1.00 97.44 243 LYS A C 1
ATOM 1877 O O . LYS A 1 243 ? -7.560 -0.180 -14.435 1.00 97.44 243 LYS A O 1
ATOM 1882 N N . ARG A 1 244 ? -8.877 1.095 -13.137 1.00 96.56 244 ARG A N 1
ATOM 1883 C CA . ARG A 1 244 ? -9.857 0.043 -12.848 1.00 96.56 244 ARG A CA 1
ATOM 1884 C C . ARG A 1 244 ? -10.563 -0.407 -14.116 1.00 96.56 244 ARG A C 1
ATOM 1886 O O . ARG A 1 244 ? -10.563 -1.593 -14.388 1.00 96.56 244 ARG A O 1
ATOM 1893 N N . PHE A 1 245 ? -11.086 0.532 -14.900 1.00 97.50 245 PHE A N 1
ATOM 1894 C CA . PHE A 1 245 ? -11.782 0.252 -16.153 1.00 97.50 245 PHE A CA 1
ATOM 1895 C C . PHE A 1 245 ? -10.949 -0.633 -17.086 1.00 97.50 245 PHE A C 1
ATOM 1897 O O . PHE A 1 245 ? -11.444 -1.653 -17.550 1.00 97.50 245 PHE A O 1
ATOM 1904 N N . VAL A 1 246 ? -9.678 -0.287 -17.326 1.00 96.88 246 VAL A N 1
ATOM 1905 C CA . VAL A 1 246 ? -8.832 -1.083 -18.230 1.00 96.88 246 VAL A CA 1
ATOM 1906 C C . VAL A 1 246 ? -8.453 -2.447 -17.640 1.00 96.88 246 VAL A C 1
ATOM 1908 O O . VAL A 1 246 ? -8.307 -3.413 -18.384 1.00 96.88 246 VAL A O 1
ATOM 1911 N N . SER A 1 247 ? -8.333 -2.544 -16.312 1.00 95.44 247 SER A N 1
ATOM 1912 C CA . SER A 1 247 ? -8.102 -3.823 -15.628 1.00 95.44 247 SER A CA 1
ATOM 1913 C C . SER A 1 247 ? -9.334 -4.725 -15.730 1.00 95.44 247 SER A C 1
ATOM 1915 O O . SER A 1 247 ? -9.221 -5.876 -16.123 1.00 95.44 247 SER A O 1
ATOM 1917 N N . ASP A 1 248 ? -10.524 -4.186 -15.473 1.00 95.00 248 ASP A N 1
ATOM 1918 C CA . ASP A 1 248 ? -11.784 -4.929 -15.560 1.00 95.00 248 ASP A CA 1
ATOM 1919 C C . ASP A 1 248 ? -12.071 -5.349 -17.016 1.00 95.00 248 ASP A C 1
ATOM 1921 O O . ASP A 1 248 ? -12.498 -6.474 -17.263 1.00 95.00 248 ASP A O 1
ATOM 1925 N N . TRP A 1 249 ? -11.734 -4.498 -17.996 1.00 96.12 249 TRP A N 1
ATOM 1926 C CA . TRP A 1 249 ? -11.801 -4.849 -19.418 1.00 96.12 249 TRP A CA 1
ATOM 1927 C C . TRP A 1 249 ? -10.962 -6.091 -19.748 1.00 96.12 249 TRP A C 1
ATOM 1929 O O . TRP A 1 249 ? -11.445 -6.975 -20.452 1.00 96.12 249 TRP A O 1
ATOM 1939 N N . GLU A 1 250 ? -9.738 -6.208 -19.221 1.00 93.88 250 GLU A N 1
ATOM 1940 C CA . GLU A 1 250 ? -8.877 -7.368 -19.488 1.00 93.88 250 GLU A CA 1
ATOM 1941 C C . GLU A 1 250 ? -9.481 -8.686 -18.969 1.00 93.88 250 GLU A C 1
ATOM 1943 O O . GLU A 1 250 ? -9.250 -9.730 -19.569 1.00 93.88 250 GLU A O 1
ATOM 1948 N N . THR A 1 251 ? -10.297 -8.663 -17.911 1.00 89.88 251 THR A N 1
ATOM 1949 C CA . THR A 1 251 ? -10.949 -9.880 -17.384 1.00 89.88 251 THR A CA 1
ATOM 1950 C C . THR A 1 251 ? -11.925 -10.502 -18.381 1.00 89.88 251 THR A C 1
ATOM 1952 O O . THR A 1 251 ? -12.041 -11.723 -18.472 1.00 89.88 251 THR A O 1
ATOM 1955 N N . GLU A 1 252 ? -12.627 -9.666 -19.143 1.00 88.50 252 GLU A N 1
ATOM 1956 C CA . GLU A 1 252 ? -13.662 -10.096 -20.088 1.00 88.50 252 GLU A CA 1
ATOM 1957 C C . GLU A 1 252 ? -13.109 -10.391 -21.492 1.00 88.50 252 GLU A C 1
ATOM 1959 O O . GLU A 1 252 ? -13.840 -10.866 -22.364 1.00 88.50 252 GLU A O 1
ATOM 1964 N N . HIS A 1 253 ? -11.822 -10.119 -21.729 1.00 91.50 253 HIS A N 1
ATOM 1965 C CA . HIS A 1 253 ? -11.198 -10.215 -23.045 1.00 91.50 253 HIS A CA 1
ATOM 1966 C C . HIS A 1 253 ? -10.030 -11.210 -23.034 1.00 91.50 253 HIS A C 1
ATOM 1968 O O . HIS A 1 253 ? -9.324 -11.346 -22.037 1.00 91.50 253 HIS A O 1
ATOM 1974 N N . PRO A 1 254 ? -9.776 -11.930 -24.144 1.00 80.44 254 PRO A N 1
ATOM 1975 C CA . PRO A 1 254 ? -8.608 -12.797 -24.229 1.00 80.44 254 PRO A CA 1
ATOM 1976 C C . PRO A 1 254 ? -7.325 -12.004 -23.964 1.00 80.44 254 PRO A C 1
ATOM 1978 O O . PRO A 1 254 ? -7.105 -10.971 -24.593 1.00 80.44 254 PRO A O 1
ATOM 1981 N N . ASN A 1 255 ? -6.460 -12.514 -23.086 1.00 81.31 255 ASN A N 1
ATOM 1982 C CA . ASN A 1 255 ? -5.179 -11.878 -22.793 1.00 81.31 255 ASN A CA 1
ATOM 1983 C C . ASN A 1 255 ? -4.315 -11.806 -24.065 1.00 81.31 255 ASN A C 1
ATOM 1985 O O . ASN A 1 255 ? -3.841 -12.824 -24.581 1.00 81.31 255 ASN A O 1
ATOM 1989 N N . GLN A 1 256 ? -4.094 -10.586 -24.553 1.00 87.56 256 GLN A N 1
ATOM 1990 C CA . GLN A 1 256 ? -3.260 -10.285 -25.716 1.00 87.56 256 GLN A CA 1
ATOM 1991 C C . GLN A 1 256 ? -1.992 -9.513 -25.328 1.00 87.56 256 GLN A C 1
ATOM 1993 O O . GLN A 1 256 ? -1.363 -8.888 -26.184 1.00 87.56 256 GLN A O 1
ATOM 1998 N N . SER A 1 257 ? -1.595 -9.570 -24.052 1.00 91.75 257 SER A N 1
ATOM 1999 C CA . SER A 1 257 ? -0.449 -8.828 -23.530 1.00 91.75 257 SER A CA 1
ATOM 2000 C C . SER A 1 257 ? 0.818 -9.113 -24.332 1.00 91.75 257 SER A C 1
ATOM 2002 O O . SER A 1 257 ? 1.155 -10.269 -24.631 1.00 91.75 257 SER A O 1
ATOM 2004 N N . LYS A 1 258 ? 1.544 -8.049 -24.677 1.00 92.25 258 LYS A N 1
ATOM 2005 C CA . LYS A 1 258 ? 2.848 -8.115 -25.353 1.00 92.25 258 LYS A CA 1
ATOM 2006 C C . LYS A 1 258 ? 3.989 -8.366 -24.367 1.00 92.25 258 LYS A C 1
ATOM 2008 O O . LYS A 1 258 ? 5.096 -8.690 -24.795 1.00 92.25 258 LYS A O 1
ATOM 2013 N N . ILE A 1 259 ? 3.726 -8.274 -23.065 1.00 93.12 259 ILE A N 1
ATOM 2014 C CA . ILE A 1 259 ? 4.680 -8.631 -22.017 1.00 93.12 259 ILE A CA 1
ATOM 2015 C C . ILE A 1 259 ? 4.733 -10.156 -21.947 1.00 93.12 259 ILE A C 1
ATOM 2017 O O . ILE A 1 259 ? 3.777 -10.814 -21.540 1.00 93.12 259 ILE A O 1
ATOM 2021 N N . LYS A 1 260 ? 5.847 -10.731 -22.403 1.00 93.44 260 LYS A N 1
ATOM 2022 C CA . LYS A 1 260 ? 6.065 -12.181 -22.420 1.00 93.44 260 LYS A CA 1
ATOM 2023 C C . LYS A 1 260 ? 7.148 -12.588 -21.419 1.00 93.44 260 LYS A C 1
ATOM 2025 O O . LYS A 1 260 ? 8.060 -11.795 -21.170 1.00 93.44 260 LYS A O 1
ATOM 2030 N N . PRO A 1 261 ? 7.092 -13.821 -20.886 1.00 94.00 261 PRO A N 1
ATOM 2031 C CA . PRO A 1 261 ? 8.135 -14.351 -20.017 1.00 94.00 261 PRO A CA 1
ATOM 2032 C C . PRO A 1 261 ? 9.490 -14.337 -20.718 1.00 94.00 261 PRO A C 1
ATOM 2034 O O . PRO A 1 261 ? 9.592 -14.653 -21.905 1.00 94.00 261 PRO A O 1
ATOM 2037 N N . VAL A 1 262 ? 10.536 -13.990 -19.974 1.00 95.06 262 VAL A N 1
ATOM 2038 C CA . VAL A 1 262 ? 11.915 -14.042 -20.467 1.00 95.06 262 VAL A CA 1
ATOM 2039 C C . VAL A 1 262 ? 12.592 -15.325 -19.978 1.00 95.06 262 VAL A C 1
ATOM 2041 O O . VAL A 1 262 ? 12.268 -15.803 -18.888 1.00 95.06 262 VAL A O 1
ATOM 2044 N N . PRO A 1 263 ? 13.548 -15.901 -20.731 1.00 96.19 263 PRO A N 1
ATOM 2045 C CA . PRO A 1 263 ? 14.340 -17.020 -20.237 1.00 96.19 263 PRO A CA 1
ATOM 2046 C C . PRO A 1 263 ? 15.044 -16.668 -18.922 1.00 96.19 263 PRO A C 1
ATOM 2048 O O . PRO A 1 263 ? 15.861 -15.748 -18.860 1.00 96.19 263 PRO A O 1
ATOM 2051 N N . GLN A 1 264 ? 14.745 -17.422 -17.868 1.00 96.44 264 GLN A N 1
ATOM 2052 C CA . GLN A 1 264 ? 15.344 -17.217 -16.555 1.00 96.44 264 GLN A CA 1
ATOM 2053 C C . GLN A 1 264 ? 16.665 -17.986 -16.457 1.00 96.44 264 GLN A C 1
ATOM 2055 O O . GLN A 1 264 ? 16.708 -19.137 -16.020 1.00 96.44 264 GLN A O 1
ATOM 2060 N N . THR A 1 265 ? 17.758 -17.386 -16.928 1.00 96.81 265 THR A N 1
ATOM 2061 C CA . THR A 1 265 ? 19.087 -18.025 -16.968 1.00 96.81 265 THR A CA 1
ATOM 2062 C C . THR A 1 265 ? 20.007 -17.603 -15.825 1.00 96.81 265 THR A C 1
ATOM 2064 O O . THR A 1 265 ? 21.066 -18.206 -15.663 1.00 96.81 265 THR A O 1
ATOM 2067 N N . LYS A 1 266 ? 19.625 -16.589 -15.042 1.00 97.88 266 LYS A N 1
ATOM 2068 C CA . LYS A 1 266 ? 20.426 -16.047 -13.938 1.00 97.88 266 LYS A CA 1
ATOM 2069 C C . LYS A 1 266 ? 20.200 -16.810 -12.624 1.00 97.88 266 LYS A C 1
ATOM 2071 O O . LYS A 1 266 ? 19.589 -17.884 -12.587 1.00 97.88 266 LYS A O 1
ATOM 2076 N N . GLU A 1 267 ? 20.753 -16.265 -11.547 1.00 97.94 267 GLU A N 1
ATOM 2077 C CA . GLU A 1 267 ? 20.749 -16.812 -10.197 1.00 97.94 267 GLU A CA 1
ATOM 2078 C C . GLU A 1 267 ? 19.336 -16.933 -9.595 1.00 97.94 267 GLU A C 1
ATOM 2080 O O . GLU A 1 267 ? 18.382 -16.266 -10.011 1.00 97.94 267 GLU A O 1
ATOM 2085 N N . LYS A 1 268 ? 19.214 -17.797 -8.578 1.00 98.44 268 LYS A N 1
ATOM 2086 C CA . LYS A 1 268 ? 18.001 -17.936 -7.763 1.00 98.44 268 LYS A CA 1
ATOM 2087 C C . LYS A 1 268 ? 17.914 -16.821 -6.724 1.00 98.44 268 LYS A C 1
ATOM 2089 O O . LYS A 1 268 ? 18.892 -16.573 -6.013 1.00 98.44 268 LYS A O 1
ATOM 2094 N N . VAL A 1 269 ? 16.730 -16.231 -6.581 1.00 98.75 269 VAL A N 1
ATOM 2095 C CA . VAL A 1 269 ? 16.438 -15.191 -5.583 1.00 98.75 269 VAL A CA 1
ATOM 2096 C C . VAL A 1 269 ? 15.259 -15.636 -4.725 1.00 98.75 269 VAL A C 1
ATOM 2098 O O . VAL A 1 269 ? 14.218 -16.013 -5.256 1.00 98.75 269 VAL A O 1
ATOM 2101 N N . ALA A 1 270 ? 15.432 -15.631 -3.406 1.00 98.81 270 ALA A N 1
ATOM 2102 C CA . ALA A 1 270 ? 14.360 -15.945 -2.472 1.00 98.81 270 ALA A CA 1
ATOM 2103 C C . ALA A 1 270 ? 13.634 -14.659 -2.087 1.00 98.81 270 ALA A C 1
ATOM 2105 O O . ALA A 1 270 ? 14.270 -13.648 -1.801 1.00 98.81 270 ALA A O 1
ATOM 2106 N N . ILE A 1 271 ? 12.310 -14.696 -2.060 1.00 98.81 271 ILE A N 1
ATOM 2107 C CA . ILE A 1 271 ? 11.474 -13.567 -1.657 1.00 98.81 271 ILE A CA 1
ATOM 2108 C C . ILE A 1 271 ? 10.593 -14.045 -0.513 1.00 98.81 271 ILE A C 1
ATOM 2110 O O . ILE A 1 271 ? 9.936 -15.072 -0.634 1.00 98.81 271 ILE A O 1
ATOM 2114 N N . ILE A 1 272 ? 10.598 -13.336 0.608 1.00 98.38 272 ILE A N 1
ATOM 2115 C CA . ILE A 1 272 ? 9.849 -13.723 1.801 1.00 98.38 272 ILE A CA 1
ATOM 2116 C C . ILE A 1 272 ? 8.614 -12.835 1.915 1.00 98.38 272 ILE A C 1
ATOM 2118 O O . ILE A 1 272 ? 8.746 -11.639 2.155 1.00 98.38 272 ILE A O 1
ATOM 2122 N N . GLY A 1 273 ? 7.433 -13.431 1.770 1.00 97.81 273 GLY A N 1
ATOM 2123 C CA . GLY A 1 273 ? 6.141 -12.748 1.753 1.00 97.81 273 GLY A CA 1
ATOM 2124 C C . GLY A 1 273 ? 5.607 -12.520 0.336 1.00 97.81 273 GLY A C 1
ATOM 2125 O O . GLY A 1 273 ? 6.283 -11.971 -0.532 1.00 97.81 273 GLY A O 1
ATOM 2126 N N . ALA A 1 274 ? 4.358 -12.919 0.109 1.00 97.75 274 ALA A N 1
ATOM 2127 C CA . ALA A 1 274 ? 3.604 -12.755 -1.131 1.00 97.75 274 ALA A CA 1
ATOM 2128 C C . ALA A 1 274 ? 2.660 -11.540 -1.089 1.00 97.75 274 ALA A C 1
ATOM 2130 O O . ALA A 1 274 ? 1.634 -11.530 -1.767 1.00 97.75 274 ALA A O 1
ATOM 2131 N N . GLY A 1 275 ? 2.979 -10.519 -0.289 1.00 97.44 275 GLY A N 1
ATOM 2132 C CA . GLY A 1 275 ? 2.308 -9.217 -0.339 1.00 97.44 275 GLY A CA 1
ATOM 2133 C C . GLY A 1 275 ? 2.728 -8.378 -1.558 1.00 97.44 275 GLY A C 1
ATOM 2134 O O . GLY A 1 275 ? 3.584 -8.806 -2.337 1.00 97.44 275 GLY A O 1
ATOM 2135 N N . PRO A 1 276 ? 2.186 -7.155 -1.721 1.00 97.25 276 PRO A N 1
ATOM 2136 C CA . PRO A 1 276 ? 2.491 -6.286 -2.862 1.00 97.25 276 PRO A CA 1
ATOM 2137 C C . PRO A 1 276 ? 3.992 -6.060 -3.104 1.00 97.25 276 PRO A C 1
ATOM 2139 O O . PRO A 1 276 ? 4.440 -6.112 -4.248 1.00 97.25 276 PRO A O 1
ATOM 2142 N N . GLY A 1 277 ? 4.780 -5.873 -2.037 1.00 97.00 277 GLY A N 1
ATOM 2143 C CA . GLY A 1 277 ? 6.235 -5.703 -2.131 1.00 97.00 277 GLY A CA 1
ATOM 2144 C C . GLY A 1 277 ? 6.942 -6.928 -2.719 1.00 97.00 277 GLY A C 1
ATOM 2145 O O . GLY A 1 277 ? 7.703 -6.801 -3.677 1.00 97.00 277 GLY A O 1
ATOM 2146 N N . GLY A 1 278 ? 6.645 -8.124 -2.199 1.00 98.31 278 GLY A N 1
ATOM 2147 C CA . GLY A 1 278 ? 7.239 -9.374 -2.679 1.00 98.31 278 GLY A CA 1
ATOM 2148 C C . GLY A 1 278 ? 6.787 -9.754 -4.090 1.00 98.31 278 GLY A C 1
ATOM 2149 O O . GLY A 1 278 ? 7.614 -10.122 -4.923 1.00 98.31 278 GLY A O 1
ATOM 2150 N N . LEU A 1 279 ? 5.496 -9.584 -4.396 1.00 98.69 279 LEU A N 1
ATOM 2151 C CA . LEU A 1 279 ? 4.938 -9.797 -5.736 1.00 98.69 279 LEU A CA 1
ATOM 2152 C C . LEU A 1 279 ? 5.595 -8.875 -6.775 1.00 98.69 279 LEU A C 1
ATOM 2154 O O . LEU A 1 279 ? 5.996 -9.335 -7.846 1.00 98.69 279 LEU A O 1
ATOM 2158 N N . SER A 1 280 ? 5.765 -7.592 -6.441 1.00 98.31 280 SER A N 1
ATOM 2159 C CA . SER A 1 280 ? 6.423 -6.618 -7.316 1.00 98.31 280 SER A CA 1
ATOM 2160 C C . SER A 1 280 ? 7.895 -6.963 -7.557 1.00 98.31 280 SER A C 1
ATOM 2162 O O . SER A 1 280 ? 8.333 -7.048 -8.707 1.00 98.31 280 SER A O 1
ATOM 2164 N N . ALA A 1 281 ? 8.649 -7.256 -6.492 1.00 98.31 281 ALA A N 1
ATOM 2165 C CA . ALA A 1 281 ? 10.048 -7.661 -6.605 1.00 98.31 281 ALA A CA 1
ATOM 2166 C C . ALA A 1 281 ? 10.209 -8.914 -7.481 1.00 98.31 281 ALA A C 1
ATOM 2168 O O . ALA A 1 281 ? 11.059 -8.945 -8.373 1.00 98.31 281 ALA A O 1
ATOM 2169 N N . ALA A 1 282 ? 9.356 -9.923 -7.282 1.00 98.62 282 ALA A N 1
ATOM 2170 C CA . ALA A 1 282 ? 9.395 -11.159 -8.055 1.00 98.62 282 ALA A CA 1
ATOM 2171 C C . ALA A 1 282 ? 9.140 -10.918 -9.543 1.00 98.62 282 ALA A C 1
ATOM 2173 O O . ALA A 1 282 ? 9.875 -11.433 -10.385 1.00 98.62 282 ALA A O 1
ATOM 2174 N N . TYR A 1 283 ? 8.141 -10.09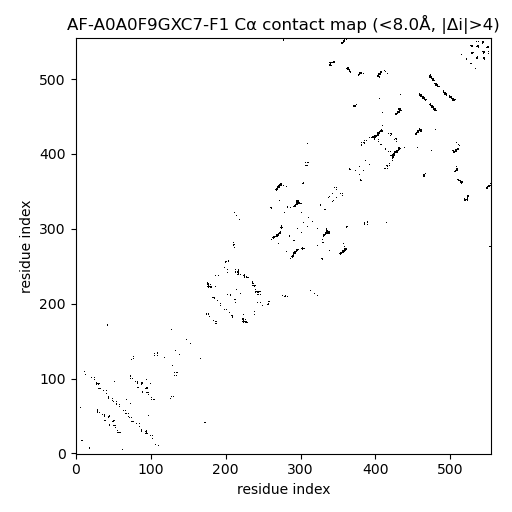9 -9.871 1.00 98.62 283 TYR A N 1
ATOM 2175 C CA . TYR A 1 283 ? 7.823 -9.744 -11.248 1.00 98.62 283 TYR A CA 1
ATOM 2176 C C . TYR A 1 283 ? 9.013 -9.107 -11.977 1.00 98.62 283 TYR A C 1
ATOM 2178 O O . TYR A 1 283 ? 9.389 -9.552 -13.066 1.00 98.62 283 TYR A O 1
ATOM 2186 N N . PHE A 1 284 ? 9.641 -8.092 -11.377 1.00 98.00 284 PHE A N 1
ATOM 2187 C CA . PHE A 1 284 ? 10.764 -7.403 -12.015 1.00 98.00 284 PHE A CA 1
ATOM 2188 C C . PHE A 1 284 ? 12.012 -8.285 -12.099 1.00 98.00 284 PHE A C 1
ATOM 2190 O O . PHE A 1 284 ? 12.664 -8.315 -13.143 1.00 98.00 284 PHE A O 1
ATOM 2197 N N . LEU A 1 285 ? 12.307 -9.076 -11.063 1.00 98.44 285 LEU A N 1
ATOM 2198 C CA . LEU A 1 285 ? 13.407 -10.044 -11.094 1.00 98.44 285 LEU A CA 1
ATOM 2199 C C . LEU A 1 285 ? 13.209 -11.096 -12.192 1.00 98.44 285 LEU A C 1
ATOM 2201 O O . LEU A 1 285 ? 14.149 -11.381 -12.942 1.00 98.44 285 LEU A O 1
ATOM 2205 N N . ALA A 1 286 ? 11.988 -11.615 -12.344 1.00 98.38 286 ALA A N 1
ATOM 2206 C CA . ALA A 1 286 ? 11.642 -12.525 -13.428 1.00 98.38 286 ALA A CA 1
ATOM 2207 C C . ALA A 1 286 ? 11.860 -11.863 -14.796 1.00 98.38 286 ALA A C 1
ATOM 2209 O O . ALA A 1 286 ? 12.545 -12.442 -15.636 1.00 98.38 286 ALA A O 1
ATOM 2210 N N . ARG A 1 287 ? 11.390 -10.620 -15.003 1.00 96.25 287 ARG A N 1
ATOM 2211 C CA . ARG A 1 287 ? 11.624 -9.841 -16.241 1.00 96.25 287 ARG A CA 1
ATOM 2212 C C . ARG A 1 287 ? 13.098 -9.560 -16.532 1.00 96.25 287 ARG A C 1
ATOM 2214 O O . ARG A 1 287 ? 13.464 -9.364 -17.688 1.00 96.25 287 ARG A O 1
ATOM 2221 N N . MET A 1 288 ? 13.947 -9.555 -15.510 1.00 97.19 288 MET A N 1
ATOM 2222 C CA . MET A 1 288 ? 15.397 -9.398 -15.641 1.00 97.19 288 MET A CA 1
ATOM 2223 C C . MET A 1 288 ? 16.134 -10.727 -15.891 1.00 97.19 288 MET A C 1
ATOM 2225 O O . MET A 1 288 ? 17.363 -10.712 -16.030 1.00 97.19 288 MET A O 1
ATOM 2229 N N . GLY A 1 289 ? 15.423 -11.858 -15.951 1.00 97.81 289 GLY A N 1
ATOM 2230 C CA . GLY A 1 289 ? 15.974 -13.192 -16.207 1.00 97.81 289 GLY A CA 1
ATOM 2231 C C . GLY A 1 289 ? 16.482 -13.934 -14.965 1.00 97.81 289 GLY A C 1
ATOM 2232 O O . GLY A 1 289 ? 17.172 -14.945 -15.114 1.00 97.81 289 GLY A O 1
ATOM 2233 N N . TYR A 1 290 ? 16.180 -13.449 -13.757 1.00 98.56 290 TYR A N 1
ATOM 2234 C CA . TYR A 1 290 ? 16.422 -14.179 -12.504 1.00 98.56 290 TYR A CA 1
ATOM 2235 C C . TYR A 1 290 ? 15.354 -15.245 -12.261 1.00 98.56 290 TYR A C 1
ATOM 2237 O O . TYR A 1 290 ? 14.318 -15.255 -12.921 1.00 98.56 290 TYR A O 1
ATOM 2245 N N . LYS A 1 291 ? 15.618 -16.143 -11.303 1.00 98.44 291 LYS A N 1
ATOM 2246 C CA . LYS A 1 291 ? 14.698 -17.209 -10.873 1.00 98.44 291 LYS A CA 1
ATOM 2247 C C . LYS A 1 291 ? 14.133 -16.889 -9.481 1.00 98.44 291 LYS A C 1
ATOM 2249 O O . LYS A 1 291 ? 14.692 -17.372 -8.491 1.00 98.44 291 LYS A O 1
ATOM 2254 N N . PRO A 1 292 ? 13.117 -16.016 -9.376 1.00 98.50 292 PRO A N 1
ATOM 2255 C CA . PRO A 1 292 ? 12.515 -15.666 -8.098 1.00 98.50 292 PRO A CA 1
ATOM 2256 C C . PRO A 1 292 ? 11.580 -16.774 -7.591 1.00 98.50 292 PRO A C 1
ATOM 2258 O O . PRO A 1 292 ? 10.692 -17.227 -8.316 1.00 98.50 292 PRO A O 1
ATOM 2261 N N . THR A 1 293 ? 11.742 -17.143 -6.321 1.00 98.88 293 THR A N 1
ATOM 2262 C CA . THR A 1 293 ? 10.807 -18.004 -5.585 1.00 98.88 293 THR A CA 1
ATOM 2263 C C . THR A 1 293 ? 10.289 -17.240 -4.371 1.00 98.88 293 THR A C 1
ATOM 2265 O O . THR A 1 293 ? 11.076 -16.836 -3.511 1.00 98.88 293 THR A O 1
ATOM 2268 N N . ILE A 1 294 ? 8.975 -17.035 -4.301 1.00 98.88 294 ILE A N 1
ATOM 2269 C CA . ILE A 1 294 ? 8.296 -16.433 -3.153 1.00 98.88 294 ILE A CA 1
ATOM 2270 C C . ILE A 1 294 ? 7.963 -17.526 -2.134 1.00 98.88 294 ILE A C 1
ATOM 2272 O O . ILE A 1 294 ? 7.381 -18.547 -2.492 1.00 98.88 294 ILE A O 1
ATOM 2276 N N . PHE A 1 295 ? 8.279 -17.292 -0.865 1.00 98.69 295 PHE A N 1
ATOM 2277 C CA . PHE A 1 295 ? 7.871 -18.111 0.271 1.00 98.69 295 PHE A CA 1
ATOM 2278 C C . PHE A 1 295 ? 6.875 -17.327 1.126 1.00 98.69 295 PHE A C 1
ATOM 2280 O O . PHE A 1 295 ? 7.208 -16.268 1.659 1.00 98.69 295 PHE A O 1
ATOM 2287 N N . GLU A 1 296 ? 5.650 -17.831 1.234 1.00 97.88 296 GLU A N 1
ATOM 2288 C CA . GLU A 1 296 ? 4.537 -17.189 1.935 1.00 97.88 296 GLU A CA 1
ATOM 2289 C C . GLU A 1 296 ? 4.108 -18.033 3.133 1.00 97.88 296 GLU A C 1
ATOM 2291 O O . GLU A 1 296 ? 3.933 -19.244 3.013 1.00 97.88 296 GLU A O 1
ATOM 2296 N N . LYS A 1 297 ? 3.911 -17.384 4.285 1.00 95.69 297 LYS A N 1
ATOM 2297 C CA . LYS A 1 297 ? 3.440 -18.018 5.520 1.00 95.69 297 LYS A CA 1
ATOM 2298 C C . LYS A 1 297 ? 1.995 -18.500 5.388 1.00 95.69 297 LYS A C 1
ATOM 2300 O O . LYS A 1 297 ? 1.680 -19.585 5.868 1.00 95.69 297 LYS A O 1
ATOM 2305 N N . GLY A 1 298 ? 1.138 -17.682 4.791 1.00 93.12 298 GLY A N 1
ATOM 2306 C CA . GLY A 1 298 ? -0.276 -17.944 4.591 1.00 93.12 298 GLY A CA 1
ATOM 2307 C C . GLY A 1 298 ? -0.567 -19.022 3.549 1.00 93.12 298 GLY A C 1
ATOM 2308 O O . GLY A 1 298 ? 0.298 -19.494 2.806 1.00 93.12 298 GLY A O 1
ATOM 2309 N N . ASP A 1 299 ? -1.841 -19.385 3.495 1.00 94.62 299 ASP A N 1
ATOM 2310 C CA . ASP A 1 299 ? -2.423 -20.321 2.536 1.00 94.62 299 ASP A CA 1
ATOM 2311 C C . ASP A 1 299 ? -2.786 -19.659 1.196 1.00 94.62 299 ASP A C 1
ATOM 2313 O O . ASP A 1 299 ? -3.135 -20.354 0.242 1.00 94.62 299 ASP A O 1
ATOM 2317 N N . LYS A 1 300 ? -2.705 -18.325 1.115 1.00 95.50 300 LYS A N 1
ATOM 2318 C CA . LYS A 1 300 ? -2.964 -17.523 -0.083 1.00 95.50 300 LYS A CA 1
ATOM 2319 C C . LYS A 1 300 ? -1.946 -16.388 -0.218 1.00 95.50 300 LYS A C 1
ATOM 2321 O O . LYS A 1 300 ? -1.331 -15.945 0.747 1.00 95.50 300 LYS A O 1
ATOM 2326 N N . THR A 1 301 ? -1.795 -15.891 -1.441 1.00 97.31 301 THR A N 1
ATOM 2327 C CA . THR A 1 301 ? -0.980 -14.713 -1.770 1.00 97.31 301 THR A CA 1
ATOM 2328 C C . THR A 1 301 ? -1.714 -13.409 -1.466 1.00 97.31 301 THR A C 1
ATOM 2330 O O . THR A 1 301 ? -2.917 -13.392 -1.235 1.00 97.31 301 THR A O 1
ATOM 2333 N N . GLY A 1 302 ? -1.013 -12.280 -1.527 1.00 94.50 302 GLY A N 1
ATOM 2334 C CA . GLY A 1 302 ? -1.595 -10.944 -1.405 1.00 94.50 302 GLY A CA 1
ATOM 2335 C C . GLY A 1 302 ? -1.329 -10.254 -0.072 1.00 94.50 302 GLY A C 1
ATOM 2336 O O . GLY A 1 302 ? -1.458 -9.037 0.010 1.00 94.50 302 GLY A O 1
ATOM 2337 N N . GLY A 1 303 ? -0.904 -10.980 0.964 1.00 93.19 303 GLY A N 1
ATOM 2338 C CA . GLY A 1 303 ? -0.579 -10.395 2.268 1.00 93.19 303 GLY A CA 1
ATOM 2339 C C . GLY A 1 303 ? -1.735 -9.573 2.857 1.00 93.19 303 GLY A C 1
ATOM 2340 O O . GLY A 1 303 ? -2.906 -9.921 2.698 1.00 93.19 303 GLY A O 1
ATOM 2341 N N . VAL A 1 304 ? -1.417 -8.453 3.514 1.00 89.31 304 VAL A N 1
ATOM 2342 C CA . VAL A 1 304 ? -2.403 -7.618 4.230 1.00 89.31 304 VAL A CA 1
ATOM 2343 C C . VAL A 1 304 ? -3.544 -7.141 3.330 1.00 89.31 304 VAL A C 1
ATOM 2345 O O . VAL A 1 304 ? -4.674 -7.065 3.795 1.00 89.31 304 VAL A O 1
ATOM 2348 N N . VAL A 1 305 ? -3.326 -6.893 2.033 1.00 91.88 305 VAL A N 1
ATOM 2349 C CA . VAL A 1 305 ? -4.434 -6.469 1.158 1.00 91.88 305 VAL A CA 1
ATOM 2350 C C . VAL A 1 305 ? -5.448 -7.587 0.896 1.00 91.88 305 VAL A C 1
ATOM 2352 O O . VAL A 1 305 ? -6.624 -7.300 0.690 1.00 91.88 305 VAL A O 1
ATOM 2355 N N . ARG A 1 306 ? -5.042 -8.864 0.960 1.00 91.75 306 ARG A N 1
ATOM 2356 C CA . ARG A 1 306 ? -5.988 -9.987 0.879 1.00 91.75 306 ARG A CA 1
ATOM 2357 C C . ARG A 1 306 ? -6.774 -10.145 2.172 1.00 91.75 306 ARG A C 1
ATOM 2359 O O . ARG A 1 306 ? -7.963 -10.436 2.119 1.00 91.75 306 ARG A O 1
ATOM 2366 N N . TYR A 1 307 ? -6.130 -9.978 3.318 1.00 85.06 307 TYR A N 1
ATOM 23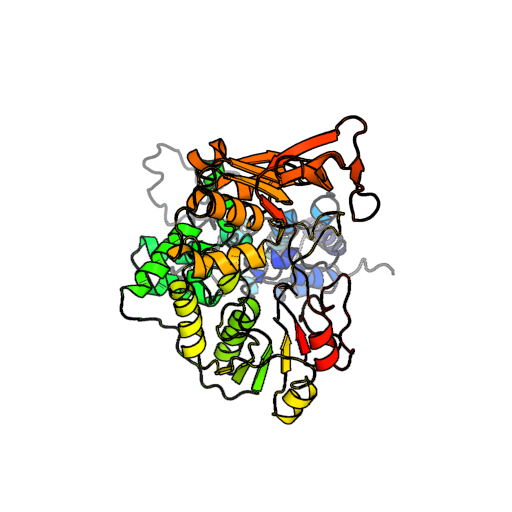67 C CA . TYR A 1 307 ? -6.739 -10.326 4.602 1.00 85.06 307 TYR A CA 1
ATOM 2368 C C . TYR A 1 307 ? -7.408 -9.139 5.310 1.00 85.06 307 TYR A C 1
ATOM 2370 O O . TYR A 1 307 ? -8.387 -9.338 6.014 1.00 85.06 307 TYR A O 1
ATOM 2378 N N . GLY A 1 308 ? -6.929 -7.915 5.090 1.00 84.62 308 GLY A N 1
ATOM 2379 C CA . GLY A 1 308 ? -7.399 -6.710 5.776 1.00 84.62 308 GLY A CA 1
ATOM 2380 C C . GLY A 1 308 ? -8.333 -5.814 4.963 1.00 84.62 308 GLY A C 1
ATOM 2381 O O . GLY A 1 308 ? -9.121 -5.091 5.555 1.00 84.62 308 GLY A O 1
ATOM 2382 N N . VAL A 1 309 ? -8.287 -5.840 3.626 1.00 89.81 309 VAL A N 1
ATOM 2383 C CA . VAL A 1 309 ? -9.168 -4.982 2.810 1.00 89.81 309 VAL A CA 1
ATOM 2384 C C . VAL A 1 309 ? -10.514 -5.678 2.576 1.00 89.81 309 VAL A C 1
ATOM 2386 O O . VAL A 1 309 ? -10.509 -6.809 2.079 1.00 89.81 309 VAL A O 1
ATOM 2389 N N . PRO A 1 310 ? -11.663 -5.032 2.843 1.00 89.00 310 PRO A N 1
ATOM 2390 C CA . PRO A 1 310 ? -12.981 -5.632 2.628 1.00 89.00 310 PRO A CA 1
ATOM 2391 C C . PRO A 1 310 ? -13.250 -6.092 1.182 1.00 89.00 310 PRO A C 1
ATOM 2393 O O . PRO A 1 310 ? -12.810 -5.448 0.225 1.00 89.00 310 PRO A O 1
ATOM 2396 N N . GLN A 1 311 ? -14.055 -7.156 1.011 1.00 88.94 311 GLN A N 1
ATOM 2397 C CA . GLN A 1 311 ? -14.412 -7.719 -0.312 1.00 88.94 311 GLN A CA 1
ATOM 2398 C C . GLN A 1 311 ? -15.014 -6.678 -1.271 1.00 88.94 311 GLN A C 1
ATOM 2400 O O . GLN A 1 311 ? -14.723 -6.690 -2.464 1.00 88.94 311 GLN A O 1
ATOM 2405 N N . TYR A 1 312 ? -15.834 -5.751 -0.764 1.00 86.44 312 TYR A N 1
ATOM 2406 C CA . TYR A 1 312 ? -16.492 -4.742 -1.602 1.00 86.44 312 TYR A CA 1
ATOM 2407 C C . TYR A 1 312 ? -15.519 -3.688 -2.160 1.00 86.44 312 TYR A C 1
ATOM 2409 O O . TYR A 1 312 ? -15.835 -3.040 -3.158 1.00 86.44 312 TYR A O 1
ATOM 2417 N N . ARG A 1 313 ? -14.334 -3.525 -1.548 1.00 88.81 313 ARG A N 1
ATOM 2418 C CA . ARG A 1 313 ? -13.260 -2.651 -2.049 1.00 88.81 313 ARG A CA 1
ATOM 2419 C C . ARG A 1 313 ? -12.289 -3.409 -2.945 1.00 88.81 313 ARG A C 1
ATOM 2421 O O . ARG A 1 313 ? -11.944 -2.922 -4.020 1.00 88.81 313 ARG A O 1
ATOM 2428 N N . LEU A 1 314 ? -11.846 -4.589 -2.510 1.00 92.88 314 LEU A N 1
ATOM 2429 C CA . LEU A 1 314 ? -10.915 -5.447 -3.240 1.00 92.88 314 LEU A CA 1
ATOM 2430 C C . LEU A 1 314 ? -11.352 -6.909 -3.134 1.00 92.88 314 LEU A C 1
ATOM 2432 O O . LEU A 1 314 ? -11.098 -7.580 -2.131 1.00 92.88 314 LEU A O 1
ATOM 2436 N N . SER A 1 315 ? -11.974 -7.385 -4.209 1.00 92.50 315 SER A N 1
ATOM 2437 C CA . SER A 1 315 ? -12.347 -8.785 -4.383 1.00 92.50 315 SER A CA 1
ATOM 2438 C C . SER A 1 315 ? -11.114 -9.681 -4.484 1.00 92.50 315 SER A C 1
ATOM 2440 O O . SER A 1 315 ? -10.118 -9.289 -5.107 1.00 92.50 315 SER A O 1
ATOM 2442 N N . ASP A 1 316 ? -11.213 -10.895 -3.952 1.00 93.62 316 ASP A N 1
ATOM 2443 C CA . ASP A 1 316 ? -10.168 -11.919 -4.040 1.00 93.62 316 ASP A CA 1
ATOM 2444 C C . ASP A 1 316 ? -9.745 -12.184 -5.494 1.00 93.62 316 ASP A C 1
ATOM 2446 O O . ASP A 1 316 ? -8.547 -12.262 -5.771 1.00 93.62 316 ASP A O 1
ATOM 2450 N N . GLU A 1 317 ? -10.714 -12.220 -6.412 1.00 94.00 317 GLU A N 1
ATOM 2451 C CA . GLU A 1 317 ? -10.525 -12.501 -7.837 1.00 94.00 317 GLU A CA 1
ATOM 2452 C C . GLU A 1 317 ? -9.673 -11.427 -8.518 1.00 94.00 317 GLU A C 1
ATOM 2454 O O . GLU A 1 317 ? -8.740 -11.734 -9.255 1.00 94.00 317 GLU A O 1
ATOM 2459 N N . ALA A 1 318 ? -9.946 -10.151 -8.233 1.00 93.81 318 ALA A N 1
ATOM 2460 C CA . ALA A 1 318 ? -9.165 -9.037 -8.772 1.00 93.81 318 ALA A CA 1
ATOM 2461 C C . ALA A 1 318 ? -7.692 -9.118 -8.349 1.00 93.81 318 ALA A C 1
ATOM 2463 O O . ALA A 1 318 ? -6.801 -8.840 -9.146 1.00 93.81 318 ALA A O 1
ATOM 2464 N N . LEU A 1 319 ? -7.425 -9.518 -7.105 1.00 95.94 319 LEU A N 1
ATOM 2465 C CA . LEU A 1 319 ? -6.058 -9.720 -6.637 1.00 95.94 319 LEU A CA 1
ATOM 2466 C C . LEU A 1 319 ? -5.412 -10.957 -7.276 1.00 95.94 319 LEU A C 1
ATOM 2468 O O . LEU A 1 319 ? -4.230 -10.923 -7.617 1.00 95.94 319 LEU A O 1
ATOM 2472 N N . ASP A 1 320 ? -6.180 -12.027 -7.480 1.00 96.62 320 ASP A N 1
ATOM 2473 C CA . ASP A 1 320 ? -5.696 -13.234 -8.150 1.00 96.62 320 ASP A CA 1
ATOM 2474 C C . ASP A 1 320 ? -5.336 -12.974 -9.620 1.00 96.62 320 ASP A C 1
ATOM 2476 O O . ASP A 1 320 ? -4.352 -13.529 -10.100 1.00 96.62 320 ASP A O 1
ATOM 2480 N N . HIS A 1 321 ? -6.021 -12.059 -10.315 1.00 95.81 321 HIS A N 1
ATOM 2481 C CA . HIS A 1 321 ? -5.627 -11.635 -11.666 1.00 95.81 321 HIS A CA 1
ATOM 2482 C C . HIS A 1 321 ? -4.208 -11.048 -11.723 1.00 95.81 321 HIS A C 1
ATOM 2484 O O . HIS A 1 321 ? -3.419 -11.421 -12.597 1.00 95.81 321 HIS A O 1
ATOM 2490 N N . ASP A 1 322 ? -3.859 -10.167 -10.781 1.00 97.25 322 ASP A N 1
ATOM 2491 C CA . ASP A 1 322 ? -2.503 -9.620 -10.676 1.00 97.25 322 ASP A CA 1
ATOM 2492 C C . ASP A 1 322 ? -1.478 -10.737 -10.382 1.00 97.25 322 ASP A C 1
ATOM 2494 O O . ASP A 1 322 ? -0.428 -10.821 -11.024 1.00 97.25 322 ASP A O 1
ATOM 2498 N N . VAL A 1 323 ? -1.794 -11.641 -9.447 1.00 98.06 323 VAL A N 1
ATOM 2499 C CA . VAL A 1 323 ? -0.904 -12.744 -9.041 1.00 98.06 323 VAL A CA 1
ATOM 2500 C C . VAL A 1 323 ? -0.686 -13.751 -10.171 1.00 98.06 323 VAL A C 1
ATOM 2502 O O . VAL A 1 323 ? 0.452 -14.161 -10.406 1.00 98.06 323 VAL A O 1
ATOM 2505 N N . GLU A 1 324 ? -1.732 -14.144 -10.897 1.00 96.94 324 GLU A N 1
ATOM 2506 C CA . GLU A 1 324 ? -1.610 -15.081 -12.016 1.00 96.94 324 GLU A CA 1
ATOM 2507 C C . GLU A 1 324 ? -0.808 -14.479 -13.172 1.00 96.94 324 GLU A C 1
ATOM 2509 O O . GLU A 1 324 ? 0.011 -15.178 -13.776 1.00 96.94 324 GLU A O 1
ATOM 2514 N N . PHE A 1 325 ? -0.941 -13.174 -13.434 1.00 96.75 325 PHE A N 1
ATOM 2515 C CA . PHE A 1 325 ? -0.069 -12.496 -14.391 1.00 96.75 325 PHE A CA 1
ATOM 2516 C C . PHE A 1 325 ? 1.403 -12.582 -13.960 1.00 96.75 325 PHE A C 1
ATOM 2518 O O . PHE A 1 325 ? 2.265 -12.944 -14.762 1.00 96.75 325 PHE A O 1
ATOM 2525 N N . ILE A 1 326 ? 1.702 -12.334 -12.683 1.00 98.00 326 ILE A N 1
ATOM 2526 C CA . ILE A 1 326 ? 3.064 -12.427 -12.136 1.00 98.00 326 ILE A CA 1
ATOM 2527 C C . ILE A 1 326 ? 3.604 -13.863 -12.211 1.00 98.00 326 ILE A C 1
ATOM 2529 O O . ILE A 1 326 ? 4.736 -14.069 -12.649 1.00 98.00 326 ILE A O 1
ATOM 2533 N N . LYS A 1 327 ? 2.800 -14.874 -11.867 1.00 98.00 327 LYS A N 1
ATOM 2534 C CA . LYS A 1 327 ? 3.176 -16.291 -12.016 1.00 98.00 327 LYS A CA 1
ATOM 2535 C C . LYS A 1 327 ? 3.468 -16.646 -13.470 1.00 98.00 327 LYS A C 1
ATOM 2537 O O . LYS A 1 327 ? 4.448 -17.340 -13.741 1.00 98.00 327 LYS A O 1
ATOM 2542 N N . SER A 1 328 ? 2.679 -16.120 -14.411 1.00 96.31 328 SER A N 1
ATOM 2543 C CA . SER A 1 328 ? 2.884 -16.359 -15.843 1.00 96.31 328 SER A CA 1
ATOM 2544 C C . SER A 1 328 ? 4.266 -15.905 -16.328 1.00 96.31 328 SER A C 1
ATOM 2546 O O . SER A 1 328 ? 4.801 -16.502 -17.257 1.00 96.31 328 SER A O 1
ATOM 2548 N N . MET A 1 329 ? 4.896 -14.942 -15.642 1.00 96.94 329 MET A N 1
ATOM 2549 C CA . MET A 1 329 ? 6.256 -14.461 -15.916 1.00 96.94 329 MET A CA 1
ATOM 2550 C C . MET A 1 329 ? 7.374 -15.409 -15.452 1.00 96.94 329 MET A C 1
ATOM 2552 O O . MET A 1 329 ? 8.552 -15.096 -15.631 1.00 96.94 329 MET A O 1
ATOM 2556 N N . GLY A 1 330 ? 7.026 -16.567 -14.883 1.00 96.56 330 GLY A N 1
ATOM 2557 C CA . GLY A 1 330 ? 7.965 -17.571 -14.381 1.00 96.56 330 GLY A CA 1
ATOM 2558 C C . GLY A 1 330 ? 8.295 -17.419 -12.896 1.00 96.56 330 GLY A C 1
ATOM 2559 O O . GLY A 1 330 ? 9.338 -17.893 -12.455 1.00 96.56 330 GLY A O 1
ATOM 2560 N N . VAL A 1 331 ? 7.457 -16.728 -12.122 1.00 98.56 331 VAL A N 1
ATOM 2561 C CA . VAL A 1 331 ? 7.621 -16.631 -10.665 1.00 98.56 331 VAL A CA 1
ATOM 2562 C C . VAL A 1 331 ? 7.086 -17.899 -10.001 1.00 98.56 331 VAL A C 1
ATOM 2564 O O . VAL A 1 331 ? 5.935 -18.280 -10.218 1.00 98.56 331 VAL A O 1
ATOM 2567 N N . GLU A 1 332 ? 7.901 -18.532 -9.158 1.00 98.44 332 GLU A N 1
ATOM 2568 C CA . GLU A 1 332 ? 7.476 -19.653 -8.315 1.00 98.44 332 GLU A CA 1
ATOM 2569 C C . GLU A 1 332 ? 6.951 -19.133 -6.970 1.00 98.44 332 GLU A C 1
ATOM 2571 O O . GLU A 1 332 ? 7.528 -18.214 -6.391 1.00 98.44 332 GLU A O 1
ATOM 2576 N N . ILE A 1 333 ? 5.866 -19.719 -6.456 1.00 98.69 333 ILE A N 1
ATOM 2577 C CA . ILE A 1 333 ? 5.277 -19.343 -5.164 1.00 98.69 333 ILE A CA 1
ATOM 2578 C C . ILE A 1 333 ? 5.054 -20.602 -4.327 1.00 98.69 333 ILE A C 1
ATOM 2580 O O . ILE A 1 333 ? 4.358 -21.524 -4.751 1.00 98.69 333 ILE A O 1
ATOM 2584 N N . VAL A 1 334 ? 5.623 -20.615 -3.125 1.00 98.56 334 VAL A N 1
ATOM 2585 C CA . VAL A 1 334 ? 5.508 -21.681 -2.131 1.00 98.56 334 VAL A CA 1
ATOM 2586 C C . VAL A 1 334 ? 4.734 -21.144 -0.931 1.00 98.56 334 VAL A C 1
ATOM 2588 O O . VAL A 1 334 ? 5.229 -20.305 -0.181 1.00 98.56 334 VAL A O 1
ATOM 2591 N N . LEU A 1 335 ? 3.507 -21.631 -0.767 1.00 98.44 335 LEU A N 1
ATOM 2592 C CA . LEU A 1 335 ? 2.595 -21.262 0.319 1.00 98.44 335 LEU A CA 1
ATOM 2593 C C . LEU A 1 335 ? 2.856 -22.107 1.575 1.00 98.44 335 LEU A C 1
ATOM 2595 O O . LEU A 1 335 ? 3.523 -23.143 1.504 1.00 98.44 335 LEU A O 1
ATOM 2599 N N . ASN A 1 336 ? 2.277 -21.710 2.710 1.00 97.38 336 ASN A N 1
ATOM 2600 C CA . ASN A 1 336 ? 2.411 -22.393 4.005 1.00 97.38 336 ASN A CA 1
ATOM 2601 C C . ASN A 1 336 ? 3.873 -22.586 4.457 1.00 97.38 336 ASN A C 1
ATOM 2603 O O . ASN A 1 336 ? 4.224 -23.571 5.114 1.00 97.38 336 ASN A O 1
ATOM 2607 N N . LYS A 1 337 ? 4.750 -21.657 4.077 1.00 96.94 337 LYS A N 1
ATOM 2608 C CA . LYS A 1 337 ? 6.177 -21.672 4.377 1.00 96.94 337 LYS A CA 1
ATOM 2609 C C . LYS A 1 337 ? 6.558 -20.421 5.159 1.00 96.94 337 LYS A C 1
ATOM 2611 O O . LYS A 1 337 ? 7.012 -19.424 4.607 1.00 96.94 337 LYS A O 1
ATOM 2616 N N . GLU A 1 338 ? 6.387 -20.499 6.475 1.00 95.00 338 GLU A N 1
ATOM 2617 C CA . GLU A 1 338 ? 6.808 -19.437 7.385 1.00 95.00 338 GLU A CA 1
ATOM 2618 C C . GLU A 1 338 ? 8.336 -19.316 7.429 1.00 95.00 338 GLU A C 1
ATOM 2620 O O . GLU A 1 338 ? 9.050 -20.300 7.630 1.00 95.00 338 GLU A O 1
ATOM 2625 N N . PHE A 1 339 ? 8.827 -18.090 7.266 1.00 94.56 339 PHE A N 1
ATOM 2626 C CA . PHE A 1 339 ? 10.220 -17.735 7.500 1.00 94.56 339 PHE A CA 1
ATOM 2627 C C . PHE A 1 339 ? 10.447 -17.536 8.995 1.00 94.56 339 PHE A C 1
ATOM 2629 O O . PHE A 1 339 ? 9.833 -16.667 9.611 1.00 94.56 339 PHE A O 1
ATOM 2636 N N . GLY A 1 340 ? 11.284 -18.383 9.587 1.00 94.50 340 GLY A N 1
ATOM 2637 C CA . GLY A 1 340 ? 11.378 -18.523 11.035 1.00 94.50 340 GLY A CA 1
ATOM 2638 C C . GLY A 1 340 ? 12.449 -19.521 11.457 1.00 94.50 340 GLY A C 1
ATOM 2639 O O . GLY A 1 340 ? 13.337 -19.872 10.686 1.00 94.50 340 GLY A O 1
ATOM 2640 N N . SER A 1 341 ? 12.340 -20.041 12.679 1.00 90.50 341 SER A N 1
ATOM 2641 C CA . SER A 1 341 ? 13.302 -21.004 13.241 1.00 90.50 341 SER A CA 1
ATOM 2642 C C . SER A 1 341 ? 13.497 -22.276 12.404 1.00 90.50 341 SER A C 1
ATOM 2644 O O . SER A 1 341 ? 14.574 -22.861 12.433 1.00 90.50 341 SER A O 1
ATOM 2646 N N . ASN A 1 342 ? 12.476 -22.698 11.651 1.00 92.94 342 ASN A N 1
ATOM 2647 C CA . ASN A 1 342 ? 12.509 -23.903 10.810 1.00 92.94 342 ASN A CA 1
ATOM 2648 C C . ASN A 1 342 ? 12.812 -23.611 9.328 1.00 92.94 342 ASN A C 1
ATOM 2650 O O . ASN A 1 342 ? 12.785 -24.524 8.497 1.00 92.94 342 ASN A O 1
ATOM 2654 N N . PHE A 1 343 ? 13.014 -22.343 8.972 1.00 96.81 343 PHE A N 1
ATOM 2655 C CA . PHE A 1 343 ? 13.321 -21.915 7.614 1.00 96.81 343 PHE A CA 1
ATOM 2656 C C . PHE A 1 343 ? 14.036 -20.566 7.653 1.00 96.81 343 PHE A C 1
ATOM 2658 O O . PHE A 1 343 ? 13.405 -19.514 7.769 1.00 96.81 343 PHE A O 1
ATOM 2665 N N . THR A 1 344 ? 15.362 -20.630 7.593 1.00 97.69 344 THR A N 1
ATOM 2666 C CA . THR A 1 344 ? 16.269 -19.512 7.865 1.00 97.69 344 THR A CA 1
ATOM 2667 C C . THR A 1 344 ? 16.963 -19.003 6.600 1.00 97.69 344 THR A C 1
ATOM 2669 O O . THR A 1 344 ? 16.927 -19.634 5.540 1.00 97.69 344 THR A O 1
ATOM 2672 N N . VAL A 1 345 ? 17.664 -17.874 6.721 1.00 97.25 345 VAL A N 1
ATOM 2673 C CA . VAL A 1 345 ? 18.580 -17.370 5.684 1.00 97.25 345 VAL A CA 1
ATOM 2674 C C . VAL A 1 345 ? 19.635 -18.420 5.306 1.00 97.25 345 VAL A C 1
ATOM 2676 O O . VAL A 1 345 ? 19.908 -18.626 4.125 1.00 97.25 345 VAL A O 1
ATOM 2679 N N . ASP A 1 346 ? 20.179 -19.147 6.283 1.00 96.94 346 ASP A N 1
ATOM 2680 C CA . ASP A 1 346 ? 21.186 -20.181 6.029 1.00 96.94 346 ASP A CA 1
ATOM 2681 C C . ASP A 1 346 ? 20.616 -21.367 5.239 1.00 96.94 346 ASP A C 1
ATOM 2683 O O . ASP A 1 346 ? 21.315 -21.962 4.415 1.00 96.94 346 ASP A O 1
ATOM 2687 N N . ASP A 1 347 ? 19.342 -21.706 5.445 1.00 97.75 347 ASP A N 1
ATOM 2688 C CA . ASP A 1 347 ? 18.668 -22.748 4.665 1.00 97.75 347 ASP A CA 1
ATOM 2689 C C . ASP A 1 347 ? 18.456 -22.313 3.213 1.00 97.75 347 ASP A C 1
ATOM 2691 O O . ASP A 1 347 ? 18.628 -23.119 2.296 1.00 97.75 347 ASP A O 1
ATOM 2695 N N . LEU A 1 348 ? 18.164 -21.029 2.981 1.00 98.06 348 LEU A N 1
ATOM 2696 C CA . LEU A 1 348 ? 18.091 -20.450 1.636 1.00 98.06 348 LEU A CA 1
ATOM 2697 C C . LEU A 1 348 ? 19.457 -20.499 0.937 1.00 98.06 348 LEU A C 1
ATOM 2699 O O . LEU A 1 348 ? 19.554 -20.925 -0.217 1.00 98.06 348 LEU A O 1
ATOM 2703 N N . TRP A 1 349 ? 20.538 -20.158 1.638 1.00 97.94 349 TRP A N 1
ATOM 2704 C CA . TRP A 1 349 ? 21.895 -20.288 1.103 1.00 97.94 349 TRP A CA 1
ATOM 2705 C C . TRP A 1 349 ? 22.245 -21.731 0.737 1.00 97.94 349 TRP A C 1
ATOM 2707 O O . TRP A 1 349 ? 22.719 -21.985 -0.374 1.00 97.94 349 TRP A O 1
ATOM 2717 N N . LYS A 1 350 ? 21.941 -22.697 1.615 1.00 97.75 350 LYS A N 1
ATOM 2718 C CA . LYS A 1 350 ? 22.101 -24.136 1.326 1.00 97.75 350 LYS A CA 1
ATOM 2719 C C . LYS A 1 350 ? 21.231 -24.588 0.148 1.00 97.75 350 LYS A C 1
ATOM 2721 O O . LYS A 1 350 ? 21.654 -25.441 -0.627 1.00 97.75 350 LYS A O 1
ATOM 2726 N N . GLY A 1 351 ? 20.053 -23.985 -0.025 1.00 96.88 351 GLY A N 1
ATOM 2727 C CA . GLY A 1 351 ? 19.155 -24.182 -1.169 1.00 96.88 351 GLY A CA 1
ATOM 2728 C C . GLY A 1 351 ? 19.660 -23.589 -2.494 1.00 96.88 351 GLY A C 1
ATOM 2729 O O . GLY A 1 351 ? 19.028 -23.774 -3.540 1.00 96.88 351 GLY A O 1
ATOM 2730 N N . GLY A 1 352 ? 20.803 -22.896 -2.477 1.00 97.81 352 GLY A N 1
ATOM 2731 C CA . GLY A 1 352 ? 21.450 -22.323 -3.656 1.00 97.81 352 GLY A CA 1
ATOM 2732 C C . GLY A 1 352 ? 20.914 -20.952 -4.069 1.00 97.81 352 GLY A C 1
ATOM 2733 O O . GLY A 1 352 ? 21.237 -20.491 -5.167 1.00 97.81 352 GLY A O 1
ATOM 2734 N N . PHE A 1 353 ? 20.112 -20.300 -3.223 1.00 98.44 353 PHE A N 1
ATOM 2735 C CA . PHE A 1 353 ? 19.727 -18.905 -3.423 1.00 98.44 353 PHE A CA 1
ATOM 2736 C C . PHE A 1 353 ? 20.954 -17.996 -3.279 1.00 98.44 353 PHE A C 1
ATOM 2738 O O . PHE A 1 353 ? 21.877 -18.297 -2.522 1.00 98.44 353 PHE A O 1
ATOM 2745 N N . LYS A 1 354 ? 21.004 -16.914 -4.061 1.00 98.12 354 LYS A N 1
ATOM 2746 C CA . LYS A 1 354 ? 22.121 -15.949 -4.054 1.00 98.12 354 LYS A CA 1
ATOM 2747 C C . LYS A 1 354 ? 21.759 -14.611 -3.433 1.00 98.12 354 LYS A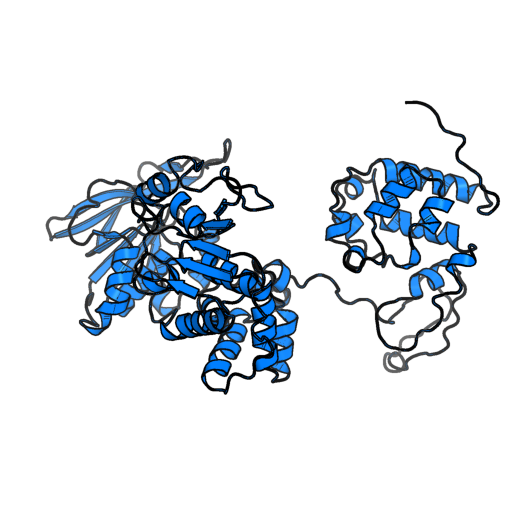 C 1
ATOM 2749 O O . LYS A 1 354 ? 22.652 -13.873 -3.033 1.00 98.12 354 LYS A O 1
ATOM 2754 N N . SER A 1 355 ? 20.466 -14.329 -3.322 1.00 98.25 355 SER A N 1
ATOM 2755 C CA . SER A 1 355 ? 19.954 -13.168 -2.604 1.00 98.25 355 SER A CA 1
ATOM 2756 C C . SER A 1 355 ? 18.611 -13.492 -1.958 1.00 98.25 355 SER A C 1
ATOM 2758 O O . SER A 1 355 ? 17.898 -14.388 -2.425 1.00 98.25 355 SER A O 1
ATOM 2760 N N . VAL A 1 356 ? 18.279 -12.756 -0.899 1.00 98.69 356 VAL A N 1
ATOM 2761 C CA . VAL A 1 356 ? 16.994 -12.821 -0.192 1.00 98.69 356 VAL A CA 1
ATOM 2762 C C . VAL A 1 356 ? 16.383 -11.424 -0.169 1.00 98.69 356 VAL A C 1
ATOM 2764 O O . VAL A 1 356 ? 17.075 -10.472 0.168 1.00 98.69 356 VAL A O 1
ATOM 2767 N N . PHE A 1 357 ? 15.103 -11.288 -0.500 1.00 98.69 357 PHE A N 1
ATOM 2768 C CA . PHE A 1 357 ? 14.338 -10.055 -0.314 1.00 98.69 357 PHE A CA 1
ATOM 2769 C C . PHE A 1 357 ? 13.230 -10.290 0.715 1.00 98.69 357 PHE A C 1
ATOM 2771 O O . PHE A 1 357 ? 12.383 -11.162 0.529 1.00 98.69 357 PHE A O 1
ATOM 2778 N N . ILE A 1 358 ? 13.248 -9.540 1.813 1.00 98.06 358 ILE A N 1
ATOM 2779 C CA . ILE A 1 358 ? 12.312 -9.672 2.930 1.00 98.06 358 ILE A CA 1
ATOM 2780 C C . ILE A 1 358 ? 11.184 -8.650 2.760 1.00 98.06 358 ILE A C 1
ATOM 2782 O O . ILE A 1 358 ? 11.404 -7.449 2.875 1.00 98.06 358 ILE A O 1
ATOM 2786 N N . ALA A 1 359 ? 9.969 -9.143 2.521 1.00 96.81 359 ALA A N 1
ATOM 2787 C CA . ALA A 1 359 ? 8.750 -8.360 2.316 1.00 96.81 359 ALA A CA 1
ATOM 2788 C C . ALA A 1 359 ? 7.575 -8.929 3.135 1.00 96.81 359 ALA A C 1
ATOM 2790 O O . ALA A 1 359 ? 6.453 -9.075 2.645 1.00 96.81 359 ALA A O 1
ATOM 2791 N N . VAL A 1 360 ? 7.843 -9.267 4.401 1.00 93.88 360 VAL A N 1
ATOM 2792 C CA . VAL A 1 360 ? 6.876 -9.890 5.328 1.00 93.88 360 VAL A CA 1
ATOM 2793 C C . VAL A 1 360 ? 5.764 -8.943 5.796 1.00 93.88 360 VAL A C 1
ATOM 2795 O O . VAL A 1 360 ? 4.762 -9.404 6.341 1.00 93.88 360 VAL A O 1
ATOM 2798 N N . GLY A 1 361 ? 5.925 -7.637 5.562 1.00 91.75 361 GLY A N 1
ATOM 2799 C CA . GLY A 1 361 ? 4.955 -6.603 5.919 1.00 91.75 361 GLY A CA 1
ATOM 2800 C C . GLY A 1 361 ? 4.722 -6.461 7.426 1.00 91.75 361 GLY A C 1
ATOM 2801 O O . GLY A 1 361 ? 5.490 -6.965 8.245 1.00 91.75 361 GLY A O 1
ATOM 2802 N N . LEU A 1 362 ? 3.639 -5.766 7.784 1.00 89.19 362 LEU A N 1
ATOM 2803 C CA . LEU A 1 362 ? 3.206 -5.541 9.164 1.00 89.19 362 LEU A CA 1
ATOM 2804 C C . LEU A 1 362 ? 1.801 -6.120 9.359 1.00 89.19 362 LEU A C 1
ATOM 2806 O O . LEU A 1 362 ? 0.850 -5.679 8.723 1.00 89.19 362 LEU A O 1
ATOM 2810 N N . TYR A 1 363 ? 1.658 -7.103 10.244 1.00 83.06 363 TYR A N 1
ATOM 2811 C CA . TYR A 1 363 ? 0.392 -7.821 10.449 1.00 83.06 363 TYR A CA 1
ATOM 2812 C C . TYR A 1 363 ? 0.014 -7.999 11.922 1.00 83.06 363 TYR A C 1
ATOM 2814 O O . TYR A 1 363 ? -1.089 -8.449 12.215 1.00 83.06 363 TYR A O 1
ATOM 2822 N N . VAL A 1 364 ? 0.894 -7.633 12.859 1.00 87.25 364 VAL A N 1
ATOM 2823 C CA . VAL A 1 364 ? 0.570 -7.662 14.289 1.00 87.25 364 VAL A CA 1
ATOM 2824 C C . VAL A 1 364 ? -0.218 -6.398 14.625 1.00 87.25 364 VAL A C 1
ATOM 2826 O O . VAL A 1 364 ? 0.301 -5.308 14.390 1.00 87.25 364 VAL A O 1
ATOM 2829 N N . PRO A 1 365 ? -1.439 -6.481 15.170 1.00 86.12 365 PRO A N 1
ATOM 2830 C CA . PRO A 1 365 ? -2.197 -5.293 15.540 1.00 86.12 365 PRO A CA 1
ATOM 2831 C C . PRO A 1 365 ? -1.445 -4.494 16.611 1.00 86.12 365 PRO A C 1
ATOM 2833 O O . PRO A 1 365 ? -0.950 -5.052 17.593 1.00 86.12 365 PRO A O 1
ATOM 2836 N N . LYS A 1 366 ? -1.337 -3.175 16.429 1.00 86.25 366 LYS A N 1
ATOM 2837 C CA . LYS A 1 366 ? -0.880 -2.289 17.503 1.00 86.25 366 LYS A CA 1
ATOM 2838 C C . LYS A 1 366 ? -2.039 -2.037 18.455 1.00 86.25 366 LYS A C 1
ATOM 2840 O O . LYS A 1 366 ? -3.165 -1.818 18.020 1.00 86.25 366 LYS A O 1
ATOM 2845 N N . THR A 1 367 ? -1.731 -2.001 19.744 1.00 84.25 367 THR A N 1
ATOM 2846 C CA . THR A 1 367 ? -2.672 -1.582 20.782 1.00 84.25 367 THR A CA 1
ATOM 2847 C C . THR A 1 367 ? -2.117 -0.381 21.540 1.00 84.25 367 THR A C 1
ATOM 2849 O O . THR A 1 367 ? -0.904 -0.128 21.521 1.00 84.25 367 THR A O 1
ATOM 2852 N N . LEU A 1 368 ? -3.001 0.389 22.175 1.00 85.31 368 LEU A N 1
ATOM 2853 C CA . LEU A 1 368 ? -2.612 1.500 23.043 1.00 85.31 368 LEU A CA 1
ATOM 2854 C C . LEU A 1 368 ? -2.244 1.004 24.450 1.00 85.31 368 LEU A C 1
ATOM 2856 O O . LEU A 1 368 ? -1.635 1.756 25.212 1.00 85.31 368 LEU A O 1
ATOM 2860 N N . ARG A 1 369 ? -2.534 -0.271 24.758 1.00 89.62 369 ARG A N 1
ATOM 2861 C CA . ARG A 1 369 ? -2.369 -0.898 26.076 1.00 89.62 369 ARG A CA 1
ATOM 2862 C C . ARG A 1 369 ? -3.193 -0.176 27.135 1.00 89.62 369 ARG A C 1
ATOM 2864 O O . ARG A 1 369 ? -2.734 0.004 28.264 1.00 89.62 369 ARG A O 1
ATOM 2871 N N . LEU A 1 370 ? -4.376 0.284 26.740 1.00 91.12 370 LEU A N 1
ATOM 2872 C CA . LEU A 1 370 ? -5.323 0.891 27.658 1.00 91.12 370 LEU A CA 1
ATOM 2873 C C . LEU A 1 370 ? -5.906 -0.173 28.588 1.00 91.12 370 LEU A C 1
ATOM 2875 O O . LEU A 1 370 ? -6.024 -1.349 28.244 1.00 91.12 370 LEU A O 1
ATOM 2879 N N . GLU A 1 371 ? -6.312 0.262 29.773 1.00 96.25 371 GLU A N 1
ATOM 2880 C CA . GLU A 1 371 ? -7.199 -0.538 30.610 1.00 96.25 371 GLU A CA 1
ATOM 2881 C C . GLU A 1 371 ? -8.517 -0.793 29.856 1.00 96.25 371 GLU A C 1
ATOM 2883 O O . GLU A 1 371 ? -9.073 0.133 29.259 1.00 96.25 371 GLU A O 1
ATOM 2888 N N . GLY A 1 372 ? -8.985 -2.046 29.865 1.00 94.69 372 GLY A N 1
ATOM 2889 C CA . GLY A 1 372 ? -10.235 -2.475 29.235 1.00 94.69 372 GLY A CA 1
ATOM 2890 C C . GLY A 1 372 ? -10.145 -2.878 27.758 1.00 94.69 372 GLY A C 1
ATOM 2891 O O . GLY A 1 372 ? -11.181 -3.160 27.164 1.00 94.69 372 GLY A O 1
ATOM 2892 N N . GLU A 1 373 ? -8.949 -2.937 27.154 1.00 94.25 373 GLU A N 1
ATOM 2893 C CA . GLU A 1 373 ? -8.770 -3.460 25.782 1.00 94.25 373 GLU A CA 1
ATOM 2894 C C . GLU A 1 373 ? -9.122 -4.954 25.640 1.00 94.25 373 GLU A C 1
ATOM 2896 O O . GLU A 1 373 ? -9.317 -5.431 24.528 1.00 94.25 373 GLU A O 1
ATOM 2901 N N . ASP A 1 374 ? -9.188 -5.694 26.748 1.00 94.56 374 ASP A N 1
ATOM 2902 C CA . ASP A 1 374 ? -9.505 -7.123 26.825 1.00 94.56 374 ASP A CA 1
ATOM 2903 C C . ASP A 1 374 ? -10.981 -7.414 27.150 1.00 94.56 374 ASP A C 1
ATOM 2905 O O . ASP A 1 374 ? -11.375 -8.578 27.282 1.00 94.56 374 ASP A O 1
ATOM 2909 N N . LEU A 1 375 ? -11.808 -6.372 27.288 1.00 96.38 375 LEU A N 1
ATOM 2910 C CA . LEU A 1 375 ? -13.241 -6.526 27.518 1.00 96.38 375 LEU A CA 1
ATOM 2911 C C . LEU A 1 375 ? -13.928 -7.205 26.316 1.00 96.38 375 LEU A C 1
ATOM 2913 O O . LEU A 1 375 ? -13.529 -7.004 25.167 1.00 96.38 375 LEU A O 1
ATOM 2917 N N . PRO A 1 376 ? -15.012 -7.973 26.543 1.00 95.38 376 PRO A N 1
ATOM 2918 C CA . PRO A 1 376 ? -15.821 -8.505 25.451 1.00 95.38 376 PRO A CA 1
ATOM 2919 C C . PRO A 1 376 ? -16.308 -7.389 24.520 1.00 95.38 376 PRO A C 1
ATOM 2921 O O . PRO A 1 376 ? -16.669 -6.313 24.994 1.00 95.38 376 PRO A O 1
ATOM 2924 N N . ASN A 1 377 ? -16.372 -7.675 23.216 1.00 96.06 377 ASN A N 1
ATOM 2925 C CA . ASN A 1 377 ? -16.728 -6.723 22.152 1.00 96.06 377 ASN A CA 1
ATOM 2926 C C . ASN A 1 377 ? -15.709 -5.590 21.921 1.00 96.06 377 ASN A C 1
ATOM 2928 O O . ASN A 1 377 ? -16.030 -4.626 21.220 1.00 96.06 377 ASN A O 1
ATOM 2932 N N . VAL A 1 378 ? -14.499 -5.703 22.479 1.00 96.75 378 VAL A N 1
ATOM 2933 C CA . VAL A 1 378 ? -13.342 -4.904 22.067 1.00 96.75 378 VAL A CA 1
ATOM 2934 C C . VAL A 1 378 ? -12.480 -5.740 21.125 1.00 96.75 378 VAL A C 1
ATOM 2936 O O . VAL A 1 378 ? -11.884 -6.731 21.536 1.00 96.75 378 VAL A O 1
ATOM 2939 N N . ASP A 1 379 ? -12.415 -5.330 19.860 1.00 94.94 379 ASP A N 1
ATOM 2940 C CA . ASP A 1 379 ? -11.642 -6.005 18.818 1.00 94.94 379 ASP A CA 1
ATOM 2941 C C . ASP A 1 379 ? -10.512 -5.110 18.289 1.00 94.94 379 ASP A C 1
ATOM 2943 O O . ASP A 1 379 ? -10.487 -3.888 18.453 1.00 94.94 379 ASP A O 1
ATOM 2947 N N . VAL A 1 380 ? -9.567 -5.718 17.580 1.00 94.31 380 VAL A N 1
ATOM 2948 C CA . VAL A 1 380 ? -8.584 -5.007 16.755 1.00 94.31 380 VAL A CA 1
ATOM 2949 C C . VAL A 1 380 ? -8.995 -5.079 15.289 1.00 94.31 380 VAL A C 1
ATOM 2951 O O . VAL A 1 380 ? -9.548 -6.077 14.828 1.00 94.31 380 VAL A O 1
ATOM 2954 N N . ALA A 1 381 ? -8.703 -4.023 14.531 1.00 93.06 381 ALA A N 1
ATOM 2955 C CA . ALA A 1 381 ? -9.231 -3.861 13.178 1.00 93.06 381 ALA A CA 1
ATOM 2956 C C . ALA A 1 381 ? -8.892 -5.020 12.230 1.00 93.06 381 ALA A C 1
ATOM 2958 O O . ALA A 1 381 ? -9.730 -5.402 11.421 1.00 93.06 381 ALA A O 1
ATOM 2959 N N . ILE A 1 382 ? -7.683 -5.588 12.319 1.00 88.69 382 ILE A N 1
ATOM 2960 C CA . ILE A 1 382 ? -7.278 -6.684 11.428 1.00 88.69 382 ILE A CA 1
ATOM 2961 C C . ILE A 1 382 ? -8.122 -7.944 11.652 1.00 88.69 382 ILE A C 1
ATOM 2963 O O . ILE A 1 382 ? -8.554 -8.549 10.676 1.00 88.69 382 ILE A O 1
ATOM 2967 N N . ASP A 1 383 ? -8.413 -8.287 12.908 1.00 89.81 383 ASP A N 1
ATOM 2968 C CA . ASP A 1 383 ? -9.190 -9.477 13.260 1.00 89.81 383 ASP A CA 1
ATOM 2969 C C . ASP A 1 383 ? -10.669 -9.270 12.919 1.00 89.81 383 ASP A C 1
ATOM 2971 O O . ASP A 1 383 ? -11.285 -10.127 12.282 1.00 89.81 383 ASP A O 1
ATOM 2975 N N . PHE A 1 384 ? -11.205 -8.088 13.243 1.00 93.19 384 PHE A N 1
ATOM 2976 C CA . PHE A 1 384 ? -12.568 -7.691 12.890 1.00 93.19 384 PHE A CA 1
ATOM 2977 C C . PHE A 1 384 ? -12.805 -7.766 11.374 1.00 93.19 384 PHE A C 1
ATOM 2979 O O . PHE A 1 384 ? -13.739 -8.420 10.907 1.00 93.19 384 PHE A O 1
ATOM 2986 N N . LEU A 1 385 ? -11.940 -7.124 10.583 1.00 91.88 385 LEU A N 1
ATOM 2987 C CA . LEU A 1 385 ? -12.089 -7.081 9.129 1.00 91.88 385 LEU A CA 1
ATOM 2988 C C . LEU A 1 385 ? -11.888 -8.459 8.501 1.00 91.88 385 LEU A C 1
ATOM 2990 O O . LEU A 1 385 ? -12.659 -8.831 7.619 1.00 91.88 385 LEU A O 1
ATOM 2994 N N . LEU A 1 386 ? -10.898 -9.231 8.960 1.00 88.75 386 LEU A N 1
ATOM 2995 C CA . LEU A 1 386 ? -10.618 -10.560 8.423 1.00 88.75 386 LEU A CA 1
ATOM 2996 C C . LEU A 1 386 ? -11.787 -11.524 8.647 1.00 88.75 386 LEU A C 1
ATOM 2998 O O . LEU A 1 386 ? -12.218 -12.196 7.705 1.00 88.75 386 LEU A O 1
ATOM 3002 N N . ASP A 1 387 ? -12.315 -11.578 9.871 1.00 89.50 387 ASP A N 1
ATOM 3003 C CA . ASP A 1 387 ? -13.429 -12.464 10.196 1.00 89.50 387 ASP A CA 1
ATOM 3004 C C . ASP A 1 387 ? -14.671 -12.102 9.373 1.00 89.50 387 ASP A C 1
ATOM 3006 O O . ASP A 1 387 ? -15.303 -12.968 8.765 1.00 89.50 387 ASP A O 1
ATOM 3010 N N . ARG A 1 388 ? -14.978 -10.806 9.232 1.00 90.56 388 ARG A N 1
ATOM 3011 C CA . ARG A 1 388 ? -16.163 -10.367 8.481 1.00 90.56 388 ARG A CA 1
ATOM 3012 C C . ARG A 1 388 ? -15.955 -10.457 6.974 1.00 90.56 388 ARG A C 1
ATOM 3014 O O . ARG A 1 388 ? -16.920 -10.726 6.265 1.00 90.56 388 ARG A O 1
ATOM 3021 N N . LYS A 1 389 ? -14.725 -10.349 6.461 1.00 88.31 389 LYS A N 1
ATOM 3022 C CA . LYS A 1 389 ? -14.432 -10.497 5.025 1.00 88.31 389 LYS A CA 1
ATOM 3023 C C . LYS A 1 389 ? -14.915 -11.841 4.469 1.00 88.31 389 LYS A C 1
ATOM 3025 O O . LYS A 1 389 ? -15.444 -11.876 3.359 1.00 88.31 389 LYS A O 1
ATOM 3030 N N . TYR A 1 390 ? -14.749 -12.925 5.230 1.00 85.25 390 TYR A N 1
ATOM 3031 C CA . TYR A 1 390 ? -15.144 -14.281 4.819 1.00 85.25 390 TYR A CA 1
ATOM 3032 C C . TYR A 1 390 ? -16.338 -14.843 5.613 1.00 85.25 390 TYR A C 1
ATOM 3034 O O . TYR A 1 390 ? -16.911 -15.866 5.232 1.00 85.25 390 TYR A O 1
ATOM 3042 N N . GLY A 1 391 ? -16.725 -14.191 6.712 1.00 79.88 391 GLY A N 1
ATOM 3043 C CA . GLY A 1 391 ? -17.813 -14.599 7.599 1.00 79.88 391 GLY A CA 1
ATOM 3044 C C . GLY A 1 391 ? -19.131 -13.846 7.403 1.00 79.88 391 GLY A C 1
ATOM 3045 O O . GLY A 1 391 ? -20.171 -14.401 7.755 1.00 79.88 391 GLY A O 1
ATOM 3046 N N . CYS A 1 392 ? -19.132 -12.645 6.806 1.00 72.38 392 CYS A N 1
ATOM 3047 C CA . CYS A 1 392 ? -20.316 -11.769 6.738 1.00 72.38 392 CYS A CA 1
ATOM 3048 C C . CYS A 1 392 ? -21.545 -12.413 6.080 1.00 72.38 392 CYS A C 1
ATOM 3050 O O . CYS A 1 392 ? -22.672 -12.174 6.507 1.00 72.38 392 CYS A O 1
ATOM 3052 N N . ALA A 1 393 ? -21.347 -13.296 5.094 1.00 70.00 393 ALA A N 1
ATOM 3053 C CA . ALA A 1 393 ? -22.436 -14.014 4.430 1.00 70.00 393 ALA A CA 1
ATOM 3054 C C . ALA A 1 393 ? -23.263 -14.895 5.389 1.00 70.00 393 ALA A C 1
ATOM 3056 O O . ALA A 1 393 ? -24.390 -15.266 5.066 1.00 70.00 393 ALA A O 1
ATOM 3057 N N . LYS A 1 394 ? -22.723 -15.236 6.566 1.00 81.38 394 LYS A N 1
ATOM 3058 C CA . LYS A 1 394 ? -23.418 -16.035 7.584 1.00 81.38 394 LYS A CA 1
ATOM 3059 C C . LYS A 1 394 ? -24.447 -15.221 8.367 1.00 81.38 394 LYS A C 1
ATOM 3061 O O . LYS A 1 394 ? -25.430 -15.797 8.825 1.00 81.38 394 LYS A O 1
ATOM 3066 N N . ASN A 1 395 ? -24.222 -13.919 8.541 1.00 87.12 395 ASN A N 1
ATOM 3067 C CA . ASN A 1 395 ? -25.118 -13.036 9.281 1.00 87.12 395 ASN A CA 1
ATOM 3068 C C . ASN A 1 395 ? -25.048 -11.597 8.729 1.00 87.12 395 ASN A C 1
ATOM 3070 O O . ASN A 1 395 ? -24.281 -10.781 9.235 1.00 87.12 395 ASN A O 1
ATOM 3074 N N . PRO A 1 396 ? -25.837 -11.265 7.694 1.00 83.69 396 PRO A N 1
ATOM 3075 C CA . PRO A 1 396 ? -25.762 -9.962 7.029 1.00 83.69 396 PRO A CA 1
ATOM 3076 C C . PRO A 1 396 ? -26.310 -8.794 7.868 1.00 83.69 396 PRO A C 1
ATOM 3078 O O . PRO A 1 396 ? -26.094 -7.644 7.508 1.00 83.69 396 PRO A O 1
ATOM 3081 N N . GLU A 1 397 ? -27.010 -9.072 8.971 1.00 91.12 397 GLU A N 1
ATOM 3082 C CA . GLU A 1 397 ? -27.524 -8.068 9.914 1.00 91.12 397 GLU A CA 1
ATOM 3083 C C . GLU A 1 397 ? -26.878 -8.224 11.307 1.00 91.12 397 GLU A C 1
ATOM 3085 O O . GLU A 1 397 ? -27.519 -7.970 12.328 1.00 91.12 397 GLU A O 1
ATOM 3090 N N . GLU A 1 398 ? -25.617 -8.676 11.359 1.00 93.25 398 GLU A N 1
ATOM 3091 C CA . GLU A 1 398 ? -24.880 -8.960 12.602 1.00 93.25 398 GLU A CA 1
ATOM 3092 C C . GLU A 1 398 ? -24.972 -7.833 13.637 1.00 93.25 398 GLU A C 1
ATOM 3094 O O . GLU A 1 398 ? -25.161 -8.093 14.827 1.00 93.25 398 GLU A O 1
ATOM 3099 N N . PHE A 1 399 ? -24.904 -6.584 13.179 1.00 95.75 399 PHE A N 1
ATOM 3100 C CA . PHE A 1 399 ? -24.843 -5.400 14.027 1.00 95.75 399 PHE A CA 1
ATOM 3101 C C . PHE A 1 399 ? -26.115 -4.559 13.980 1.00 95.75 399 PHE A C 1
ATOM 3103 O O . PHE A 1 399 ? -26.077 -3.372 14.298 1.00 95.75 399 PHE A O 1
ATOM 3110 N N . LYS A 1 400 ? -27.258 -5.147 13.611 1.00 96.62 400 LYS A N 1
ATOM 3111 C CA . LYS A 1 400 ? -28.532 -4.425 13.499 1.00 96.62 400 LYS A CA 1
ATOM 3112 C C . LYS A 1 400 ? -28.850 -3.587 14.740 1.00 96.62 400 LYS A C 1
ATOM 3114 O O . LYS A 1 400 ? -29.123 -4.121 15.815 1.00 96.62 400 LYS A O 1
ATOM 3119 N N . GLY A 1 401 ? -28.860 -2.264 14.563 1.00 95.31 401 GLY A N 1
ATOM 3120 C CA . GLY A 1 401 ? -29.180 -1.293 15.616 1.00 95.31 401 GLY A CA 1
ATOM 3121 C C . GLY A 1 401 ? -28.096 -1.115 16.685 1.00 95.31 401 GLY A C 1
ATOM 3122 O O . GLY A 1 401 ? -28.384 -0.554 17.740 1.00 95.31 401 GLY A O 1
ATOM 3123 N N . LYS A 1 402 ? -26.880 -1.616 16.441 1.00 97.69 402 LYS A N 1
ATOM 3124 C CA . LYS A 1 402 ? -25.723 -1.494 17.335 1.00 97.69 402 LYS A CA 1
ATOM 3125 C C . LYS A 1 402 ? -24.908 -0.245 17.028 1.00 97.69 402 LYS A C 1
ATOM 3127 O O . LYS A 1 402 ? -24.898 0.227 15.890 1.00 97.69 402 LYS A O 1
ATOM 3132 N N . THR A 1 403 ? -24.206 0.269 18.033 1.00 98.25 403 THR A N 1
ATOM 3133 C CA . THR A 1 403 ? -23.280 1.400 17.881 1.00 98.25 403 THR A CA 1
ATOM 3134 C C . THR A 1 403 ? -21.831 0.993 18.119 1.00 98.25 403 THR A C 1
ATOM 3136 O O . THR A 1 403 ? -21.545 0.076 18.891 1.00 98.25 403 THR A O 1
ATOM 3139 N N . PHE A 1 404 ? -20.913 1.676 17.438 1.00 98.50 404 PHE A N 1
ATOM 3140 C CA . PHE A 1 404 ? -19.485 1.358 17.433 1.00 98.50 404 PHE A CA 1
ATOM 3141 C C . PHE A 1 404 ? -18.643 2.558 17.847 1.00 98.50 404 PHE A C 1
ATOM 3143 O O . PHE A 1 404 ? -18.904 3.670 17.403 1.00 98.50 404 PHE A O 1
ATOM 3150 N N . GLY A 1 405 ? -17.601 2.315 18.637 1.00 98.25 405 GLY A N 1
ATOM 3151 C CA . GLY A 1 405 ? -16.515 3.256 18.890 1.00 98.25 405 GLY A CA 1
ATOM 3152 C C . GLY A 1 405 ? -15.230 2.761 18.231 1.00 98.25 405 GLY A C 1
ATOM 3153 O O . GLY A 1 405 ? -14.810 1.634 18.461 1.00 98.25 405 GLY A O 1
ATOM 3154 N N . ILE A 1 406 ? -14.588 3.570 17.401 1.00 98.12 406 ILE A N 1
ATOM 3155 C CA . ILE A 1 406 ? -13.402 3.171 16.640 1.00 98.12 406 ILE A CA 1
ATOM 3156 C C . ILE A 1 406 ? -12.239 4.064 17.056 1.00 98.12 406 ILE A C 1
ATOM 3158 O O . ILE A 1 406 ? -12.316 5.283 16.939 1.00 98.12 406 ILE A O 1
ATOM 3162 N N . ILE A 1 407 ? -11.148 3.470 17.542 1.00 97.19 407 ILE A N 1
ATOM 3163 C CA . ILE A 1 407 ? -9.930 4.214 17.883 1.00 97.19 407 ILE A CA 1
ATOM 3164 C C . ILE A 1 407 ? -9.040 4.282 16.639 1.00 97.19 407 ILE A C 1
ATOM 3166 O O . ILE A 1 407 ? -8.416 3.292 16.255 1.00 97.19 407 ILE A O 1
ATOM 3170 N N . GLY A 1 408 ? -8.978 5.460 16.026 1.00 94.88 408 GLY A N 1
ATOM 3171 C CA . GLY A 1 408 ? -8.343 5.759 14.745 1.00 94.88 408 GLY A CA 1
ATOM 3172 C C . GLY A 1 408 ? -9.336 6.358 13.740 1.00 94.88 408 GLY A C 1
ATOM 3173 O O . GLY A 1 408 ? -10.544 6.181 13.852 1.00 94.88 408 GLY A O 1
ATOM 3174 N N . GLY A 1 409 ? -8.813 7.050 12.731 1.00 90.50 409 GLY A N 1
ATOM 3175 C CA . GLY A 1 409 ? -9.575 7.753 11.692 1.00 90.50 409 GLY A CA 1
ATOM 3176 C C . GLY A 1 409 ? -8.973 7.620 10.288 1.00 90.50 409 GLY A C 1
ATOM 3177 O O . GLY A 1 409 ? -9.478 8.211 9.335 1.00 90.50 409 GLY A O 1
ATOM 3178 N N . GLY A 1 410 ? -7.898 6.839 10.141 1.00 89.56 410 GLY A N 1
ATOM 3179 C CA . GLY A 1 410 ? -7.299 6.512 8.845 1.00 89.56 410 GLY A CA 1
ATOM 3180 C C . GLY A 1 410 ? -8.140 5.538 8.008 1.00 89.56 410 GLY A C 1
ATOM 3181 O O . GLY A 1 410 ? -9.214 5.099 8.409 1.00 89.56 410 GLY A O 1
ATOM 3182 N N . ALA A 1 411 ? -7.614 5.139 6.845 1.00 88.06 411 ALA A N 1
ATOM 3183 C CA . ALA A 1 411 ? -8.330 4.282 5.890 1.00 88.06 411 ALA A CA 1
ATOM 3184 C C . ALA A 1 411 ? -8.840 2.955 6.491 1.00 88.06 411 ALA A C 1
ATOM 3186 O O . ALA A 1 411 ? -9.941 2.530 6.170 1.00 88.06 411 ALA A O 1
ATOM 3187 N N . VAL A 1 412 ? -8.072 2.332 7.393 1.00 90.31 412 VAL A N 1
ATOM 3188 C CA . VAL A 1 412 ? -8.481 1.087 8.069 1.00 90.31 412 VAL A CA 1
ATOM 3189 C C . VAL A 1 412 ? -9.648 1.328 9.033 1.00 90.31 412 VAL A C 1
ATOM 3191 O O . VAL A 1 412 ? -10.539 0.494 9.134 1.00 90.31 412 VAL A O 1
ATOM 3194 N N . ALA A 1 413 ? -9.668 2.467 9.728 1.00 93.75 413 ALA A N 1
ATOM 3195 C CA . ALA A 1 413 ? -10.766 2.818 10.626 1.00 93.75 413 ALA A CA 1
ATOM 3196 C C . ALA A 1 413 ? -12.066 3.075 9.846 1.00 93.75 413 ALA A C 1
ATOM 3198 O O . ALA A 1 413 ? -13.135 2.649 10.276 1.00 93.75 413 ALA A O 1
ATOM 3199 N N . VAL A 1 414 ? -11.957 3.688 8.661 1.00 92.50 414 VAL A N 1
ATOM 3200 C CA . VAL A 1 414 ? -13.077 3.810 7.717 1.00 92.50 414 VAL A CA 1
ATOM 3201 C C . VAL A 1 414 ? -13.575 2.442 7.266 1.00 92.50 414 VAL A C 1
ATOM 3203 O O . VAL A 1 414 ? -14.772 2.194 7.342 1.00 92.50 414 VAL A O 1
ATOM 3206 N N . ASP A 1 415 ? -12.679 1.527 6.880 1.00 92.31 415 ASP A N 1
ATOM 3207 C CA . ASP A 1 415 ? -13.069 0.168 6.478 1.00 92.31 415 ASP A CA 1
ATOM 3208 C C . ASP A 1 415 ? -13.829 -0.568 7.592 1.00 92.31 415 ASP A C 1
ATOM 3210 O O . ASP A 1 415 ? -14.806 -1.269 7.319 1.00 92.31 415 ASP A O 1
ATOM 3214 N N . VAL A 1 416 ? -13.415 -0.392 8.853 1.00 94.62 416 VAL A N 1
ATOM 3215 C CA . VAL A 1 416 ? -14.130 -0.929 10.022 1.00 94.62 416 VAL A CA 1
ATOM 3216 C C . VAL A 1 416 ? -15.527 -0.322 10.125 1.00 94.62 416 VAL A C 1
ATOM 3218 O O . VAL A 1 416 ? -16.502 -1.067 10.230 1.00 94.62 416 VAL A O 1
ATOM 3221 N N . GLY A 1 417 ? -15.635 1.008 10.071 1.00 94.94 417 GLY A N 1
ATOM 3222 C CA . GLY A 1 417 ? -16.914 1.707 10.179 1.00 94.94 417 GLY A CA 1
ATOM 3223 C C . GLY A 1 417 ? -17.885 1.326 9.062 1.00 94.94 417 GLY A C 1
ATOM 3224 O O . GLY A 1 417 ? -19.029 0.963 9.330 1.00 94.94 417 GLY A O 1
ATOM 3225 N N . GLU A 1 418 ? -17.423 1.331 7.811 1.00 93.12 418 GLU A N 1
ATOM 3226 C CA . GLU A 1 418 ? -18.234 0.967 6.646 1.00 93.12 418 GLU A CA 1
ATOM 3227 C C . GLU A 1 418 ? -18.678 -0.495 6.728 1.00 93.12 418 GLU A C 1
ATOM 3229 O O . GLU A 1 418 ? -19.831 -0.812 6.435 1.00 93.12 418 GLU A O 1
ATOM 3234 N N . THR A 1 419 ? -17.792 -1.395 7.166 1.00 93.31 419 THR A N 1
ATOM 3235 C CA . THR A 1 419 ? -18.136 -2.807 7.368 1.00 93.31 419 THR A CA 1
ATOM 3236 C C . THR A 1 419 ? -19.205 -2.962 8.451 1.00 93.31 419 THR A C 1
ATOM 3238 O O . THR A 1 419 ? -20.176 -3.687 8.237 1.00 93.31 419 THR A O 1
ATOM 3241 N N . ALA A 1 420 ? -19.085 -2.251 9.576 1.00 94.94 420 ALA A N 1
ATOM 3242 C CA . ALA A 1 420 ? -20.082 -2.281 10.645 1.00 94.94 420 ALA A CA 1
ATOM 3243 C C . ALA A 1 420 ? -21.453 -1.765 10.167 1.00 94.94 420 ALA A C 1
ATOM 3245 O O . ALA A 1 420 ? -22.474 -2.418 10.394 1.00 94.94 420 ALA A O 1
ATOM 3246 N N . ILE A 1 421 ? -21.483 -0.638 9.447 1.00 93.69 421 ILE A N 1
ATOM 3247 C CA . ILE A 1 421 ? -22.714 -0.047 8.890 1.00 93.69 421 ILE A CA 1
ATOM 3248 C C . ILE A 1 421 ? -23.358 -0.981 7.864 1.00 93.69 421 ILE A C 1
ATOM 3250 O O . ILE A 1 421 ? -24.565 -1.218 7.912 1.00 93.69 421 ILE A O 1
ATOM 3254 N N . ARG A 1 422 ? -22.565 -1.578 6.965 1.00 91.31 422 ARG A N 1
ATOM 3255 C CA . ARG A 1 422 ? -23.053 -2.558 5.977 1.00 91.31 422 ARG A CA 1
ATOM 3256 C C . ARG A 1 422 ? -23.665 -3.800 6.628 1.00 91.31 422 ARG A C 1
ATOM 3258 O O . ARG A 1 422 ? -24.515 -4.432 6.011 1.00 91.31 422 ARG A O 1
ATOM 3265 N N . LEU A 1 423 ? -23.259 -4.118 7.857 1.00 92.88 423 LEU A N 1
ATOM 3266 C CA . LEU A 1 423 ? -23.798 -5.200 8.685 1.00 92.88 423 LEU A CA 1
ATOM 3267 C C . LEU A 1 423 ? -24.914 -4.740 9.645 1.00 92.88 423 LEU A C 1
ATOM 3269 O O . LEU A 1 423 ? -25.334 -5.496 10.521 1.00 92.88 423 LEU A O 1
ATOM 3273 N N . GLY A 1 424 ? -25.425 -3.516 9.478 1.00 93.56 424 GLY A N 1
ATOM 3274 C CA . GLY A 1 424 ? -26.616 -3.009 10.160 1.00 93.56 424 GLY A CA 1
ATOM 3275 C C . GLY A 1 424 ? -26.364 -2.104 11.368 1.00 93.56 424 GLY A C 1
ATOM 3276 O O . GLY A 1 424 ? -27.335 -1.746 12.044 1.00 93.56 424 GLY A O 1
ATOM 3277 N N . ALA A 1 425 ? -25.112 -1.725 11.655 1.00 96.31 425 ALA A N 1
ATOM 3278 C CA . ALA A 1 425 ? -24.821 -0.756 12.711 1.00 96.31 425 ALA A CA 1
ATOM 3279 C C . ALA A 1 425 ? -25.516 0.583 12.424 1.00 96.31 425 ALA A C 1
ATOM 3281 O O . ALA A 1 425 ? -25.532 1.063 11.291 1.00 96.31 425 ALA A O 1
ATOM 3282 N N . SER A 1 426 ? -26.096 1.193 13.457 1.00 96.75 426 SER A N 1
ATOM 3283 C CA . SER A 1 426 ? -26.834 2.453 13.319 1.00 96.75 426 SER A CA 1
ATOM 3284 C C . SER A 1 426 ? -25.940 3.689 13.378 1.00 96.75 426 SER A C 1
ATOM 3286 O O . SER A 1 426 ? -26.356 4.749 12.922 1.00 96.75 426 SER A O 1
ATOM 3288 N N . LYS A 1 427 ? -24.756 3.578 13.995 1.00 97.25 427 LYS A N 1
ATOM 3289 C CA . LYS A 1 427 ? -23.803 4.683 14.164 1.00 97.25 427 LYS A CA 1
ATOM 3290 C C . LYS A 1 427 ? -22.397 4.162 14.461 1.00 97.25 427 LYS A C 1
ATOM 3292 O O . LYS A 1 427 ? -22.250 3.186 15.201 1.00 97.25 427 LYS A O 1
ATOM 3297 N N . THR A 1 428 ? -21.383 4.851 13.954 1.00 97.88 428 THR A N 1
ATOM 3298 C CA . THR A 1 428 ? -19.973 4.632 14.305 1.00 97.88 428 THR A CA 1
ATOM 3299 C C . THR A 1 428 ? -19.327 5.958 14.709 1.00 97.88 428 THR A C 1
ATOM 3301 O O . THR A 1 428 ? -19.380 6.922 13.950 1.00 97.88 428 THR A O 1
ATOM 3304 N N . ASP A 1 429 ? -18.687 6.000 15.870 1.00 98.06 429 ASP A N 1
ATOM 3305 C CA . ASP A 1 429 ? -17.929 7.140 16.379 1.00 98.06 429 ASP A CA 1
ATOM 3306 C C . ASP A 1 429 ? -16.426 6.859 16.227 1.00 98.06 429 ASP A C 1
ATOM 3308 O O . ASP A 1 429 ? -15.904 5.931 16.841 1.00 98.06 429 ASP A O 1
ATOM 3312 N N . LEU A 1 430 ? -15.720 7.641 15.410 1.00 97.62 430 LEU A N 1
ATOM 3313 C CA . LEU A 1 430 ? -14.285 7.512 15.156 1.00 97.62 430 LEU A CA 1
ATOM 3314 C C . LEU A 1 430 ? -13.511 8.529 15.994 1.00 97.62 430 LEU A C 1
ATOM 3316 O O . LEU A 1 430 ? -13.781 9.723 15.931 1.00 97.62 430 LE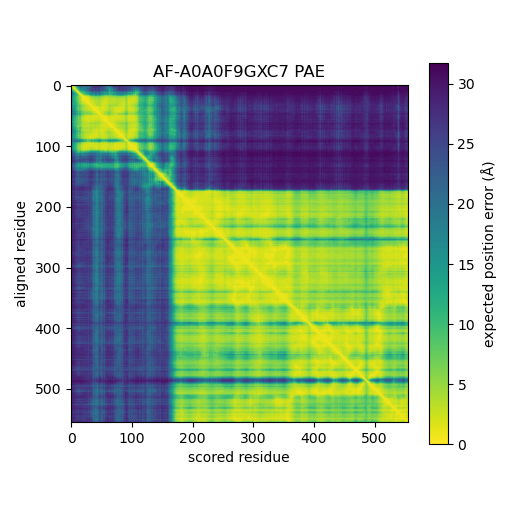U A O 1
ATOM 3320 N N . VAL A 1 431 ? -12.524 8.074 16.759 1.00 97.31 431 VAL A N 1
ATOM 3321 C CA . VAL A 1 431 ? -11.705 8.900 17.654 1.00 97.31 431 VAL A CA 1
ATOM 3322 C C . VAL A 1 431 ? -10.269 8.905 17.154 1.00 97.31 431 VAL A C 1
ATOM 3324 O O . VAL A 1 431 ? -9.607 7.870 17.193 1.00 97.31 431 VAL A O 1
ATOM 3327 N N . ASP A 1 432 ? -9.761 10.055 16.710 1.00 95.44 432 ASP A N 1
ATOM 3328 C CA . ASP A 1 432 ? -8.379 10.178 16.232 1.00 95.44 432 ASP A CA 1
ATOM 3329 C C . ASP A 1 432 ? -7.696 11.429 16.801 1.00 95.44 432 ASP A C 1
ATOM 3331 O O . ASP A 1 432 ? -8.306 12.477 17.010 1.00 95.44 432 ASP A O 1
ATOM 3335 N N . ILE A 1 433 ? -6.390 11.315 17.028 1.00 93.81 433 ILE A N 1
ATOM 3336 C CA . ILE A 1 433 ? -5.523 12.412 17.455 1.00 93.81 433 ILE A CA 1
ATOM 3337 C C . ILE A 1 433 ? -5.195 13.378 16.307 1.00 93.81 433 ILE A C 1
ATOM 3339 O O . ILE A 1 433 ? -4.741 14.493 16.547 1.00 93.81 433 ILE A O 1
ATOM 3343 N N . LEU A 1 434 ? -5.378 12.963 15.056 1.00 92.38 434 LEU A N 1
ATOM 3344 C CA . LEU A 1 434 ? -5.134 13.770 13.869 1.00 92.38 434 LEU A CA 1
ATOM 3345 C C . LEU A 1 434 ? -6.243 14.805 13.649 1.00 92.38 434 LEU A C 1
ATOM 3347 O O . LEU A 1 434 ? -7.375 14.664 14.113 1.00 92.38 434 LEU A O 1
ATOM 3351 N N . THR A 1 435 ? -5.894 15.855 12.911 1.00 91.06 435 THR A N 1
ATOM 3352 C CA . THR A 1 435 ? -6.838 16.891 12.492 1.00 91.06 435 THR A CA 1
ATOM 3353 C C . THR A 1 435 ? -7.618 16.450 11.257 1.00 91.06 435 THR A C 1
ATOM 3355 O O . THR A 1 435 ? -7.168 15.600 10.481 1.00 91.06 435 THR A O 1
ATOM 3358 N N . GLU A 1 436 ? -8.760 17.094 11.024 1.00 91.00 436 GLU A N 1
ATOM 3359 C CA . GLU A 1 436 ? -9.569 16.870 9.824 1.00 91.00 436 GLU A CA 1
ATOM 3360 C C . GLU A 1 436 ? -8.771 17.108 8.533 1.00 91.00 436 GLU A C 1
ATOM 3362 O O . GLU A 1 436 ? -8.825 16.295 7.615 1.00 91.00 436 GLU A O 1
ATOM 3367 N N . GLU A 1 437 ? -7.957 18.169 8.470 1.00 87.06 437 GLU A N 1
ATOM 3368 C CA . GLU A 1 437 ? -7.171 18.483 7.266 1.00 87.06 437 GLU A CA 1
ATOM 3369 C C . GLU A 1 437 ? -6.155 17.377 6.932 1.00 87.06 437 GLU A C 1
ATOM 3371 O O . GLU A 1 437 ? -5.941 17.078 5.757 1.00 87.06 437 GLU A O 1
ATOM 3376 N N . VAL A 1 438 ? -5.567 16.715 7.939 1.00 85.56 438 VAL A N 1
ATOM 3377 C CA . VAL A 1 438 ? -4.667 15.568 7.711 1.00 85.56 438 VAL A CA 1
ATOM 3378 C C . VAL A 1 438 ? -5.435 14.372 7.139 1.00 85.56 438 VAL A C 1
ATOM 3380 O O . VAL A 1 438 ? -4.928 13.677 6.256 1.00 85.56 438 VAL A O 1
ATOM 3383 N N . LEU A 1 439 ? -6.663 14.141 7.609 1.00 86.31 439 LEU A N 1
ATOM 3384 C CA . LEU A 1 439 ? -7.507 13.021 7.184 1.00 86.31 439 LEU A CA 1
ATOM 3385 C C . LEU A 1 439 ? -8.392 13.328 5.971 1.00 86.31 439 LEU A C 1
ATOM 3387 O O . LEU A 1 439 ? -9.022 12.421 5.435 1.00 86.31 439 LEU A O 1
ATOM 3391 N N . LYS A 1 440 ? -8.395 14.558 5.460 1.00 84.12 440 LYS A N 1
ATOM 3392 C CA . LYS A 1 440 ? -9.246 15.020 4.353 1.00 84.12 440 LYS A CA 1
ATOM 3393 C C . LYS A 1 440 ? -9.282 14.086 3.145 1.00 84.12 440 LYS A C 1
ATOM 3395 O O . LYS A 1 440 ? -10.334 13.881 2.550 1.00 84.12 440 LYS A O 1
ATOM 3400 N N . ASN A 1 441 ? -8.147 13.483 2.793 1.00 76.12 441 ASN A N 1
ATOM 3401 C CA . ASN A 1 441 ? -8.062 12.548 1.667 1.00 76.12 441 ASN A CA 1
ATOM 3402 C C . ASN A 1 441 ? -8.725 11.193 1.928 1.00 76.12 441 ASN A C 1
ATOM 3404 O O . ASN A 1 441 ? -9.097 10.520 0.974 1.00 76.12 441 ASN A O 1
ATOM 3408 N N . VAL A 1 442 ? -8.836 10.784 3.188 1.00 81.62 442 VAL A N 1
ATOM 3409 C CA . VAL A 1 442 ? -9.601 9.603 3.596 1.00 81.62 442 VAL A CA 1
ATOM 3410 C C . VAL A 1 442 ? -11.092 9.950 3.593 1.00 81.62 442 VAL A C 1
ATOM 3412 O O . VAL A 1 442 ? -11.894 9.217 3.029 1.00 81.62 442 VAL A O 1
ATOM 3415 N N . LEU A 1 443 ? -11.450 11.120 4.131 1.00 83.56 443 LEU A N 1
ATOM 3416 C CA . LEU A 1 443 ? -12.841 11.565 4.284 1.00 83.56 443 LEU A CA 1
ATOM 3417 C C . LEU A 1 443 ? -13.523 11.946 2.961 1.00 83.56 443 LEU A C 1
ATOM 3419 O O . LEU A 1 443 ? -14.747 11.855 2.839 1.00 83.56 443 LEU A O 1
ATOM 3423 N N . LYS A 1 444 ? -12.754 12.379 1.952 1.00 80.50 444 LYS A N 1
ATOM 3424 C CA . LYS A 1 444 ? -13.305 12.789 0.649 1.00 80.50 444 LYS A CA 1
ATOM 3425 C C . LYS A 1 444 ? -14.051 11.651 -0.061 1.00 80.50 444 LYS A C 1
ATOM 3427 O O . LYS A 1 444 ? -15.002 11.942 -0.777 1.00 80.50 444 LYS A O 1
ATOM 3432 N N . ASP A 1 445 ? -13.622 10.403 0.148 1.00 74.38 445 ASP A N 1
ATOM 3433 C CA . ASP A 1 445 ? -14.155 9.216 -0.533 1.00 74.38 445 ASP A CA 1
ATOM 3434 C C . ASP A 1 445 ? -15.402 8.645 0.180 1.00 74.38 445 ASP A C 1
ATOM 3436 O O . ASP A 1 445 ? -16.092 7.816 -0.409 1.00 74.38 445 ASP A O 1
ATOM 3440 N N . LEU A 1 446 ? -15.720 9.104 1.403 1.00 82.38 446 LEU A N 1
ATOM 3441 C CA . LEU A 1 446 ? -16.918 8.683 2.141 1.00 82.38 446 LEU A CA 1
ATOM 3442 C C . LEU A 1 446 ? -18.193 9.133 1.427 1.00 82.38 446 LEU A C 1
ATOM 3444 O O . LEU A 1 446 ? -18.345 10.320 1.106 1.00 82.38 446 LEU A O 1
ATOM 3448 N N . HIS A 1 447 ? -19.132 8.205 1.247 1.00 83.56 447 HIS A N 1
ATOM 3449 C CA . HIS A 1 447 ? -20.433 8.500 0.664 1.00 83.56 447 HIS A CA 1
ATOM 3450 C C . HIS A 1 447 ? -21.255 9.407 1.597 1.00 83.56 447 HIS A C 1
ATOM 3452 O O . HIS A 1 447 ? -21.144 9.326 2.818 1.00 83.56 447 HIS A O 1
ATOM 3458 N N . GLU A 1 448 ? -22.124 10.259 1.043 1.00 84.25 448 GLU A N 1
ATOM 3459 C CA . GLU A 1 448 ? -22.930 11.210 1.831 1.00 84.25 448 GLU A CA 1
ATOM 3460 C C . GLU A 1 448 ? -23.746 10.509 2.929 1.00 84.25 448 GLU A C 1
ATOM 3462 O O . GLU A 1 448 ? -23.681 10.900 4.089 1.00 84.25 448 GLU A O 1
ATOM 3467 N N . ALA A 1 449 ? -24.402 9.396 2.588 1.00 83.69 449 ALA A N 1
ATOM 3468 C CA . ALA A 1 449 ? -25.144 8.577 3.550 1.00 83.69 449 ALA A CA 1
ATOM 3469 C C . ALA A 1 449 ? -24.271 7.987 4.679 1.00 83.69 449 ALA A C 1
ATOM 3471 O O . ALA A 1 449 ? -24.770 7.753 5.773 1.00 83.69 449 ALA A O 1
ATOM 3472 N N . GLU A 1 450 ? -22.981 7.733 4.433 1.00 85.19 450 GLU A N 1
ATOM 3473 C CA . GLU A 1 450 ? -22.056 7.239 5.464 1.00 85.19 450 GLU A CA 1
ATOM 3474 C C . GLU A 1 450 ? -21.632 8.385 6.391 1.00 85.19 450 GLU A C 1
ATOM 3476 O O . GLU A 1 450 ? -21.566 8.201 7.603 1.00 85.19 450 GLU A O 1
ATOM 3481 N N . ARG A 1 451 ? -21.442 9.600 5.856 1.00 86.62 451 ARG A N 1
ATOM 3482 C CA . ARG A 1 451 ? -21.110 10.796 6.655 1.00 86.62 451 ARG A CA 1
ATOM 3483 C C . ARG A 1 451 ? -22.184 11.159 7.680 1.00 86.62 451 ARG A C 1
ATOM 3485 O O . ARG A 1 451 ? -21.855 11.749 8.700 1.00 86.62 451 ARG A O 1
ATOM 3492 N N . GLU A 1 452 ? -23.446 10.819 7.426 1.00 89.00 452 GLU A N 1
ATOM 3493 C CA . GLU A 1 452 ? -24.542 11.067 8.375 1.00 89.00 452 GLU A CA 1
ATOM 3494 C C . GLU A 1 452 ? -24.474 10.170 9.622 1.00 89.00 452 GLU A C 1
ATOM 3496 O O . GLU A 1 452 ? -24.990 10.542 10.675 1.00 89.00 452 GLU A O 1
ATOM 3501 N N . VAL A 1 453 ? -23.843 8.995 9.517 1.00 93.62 453 VAL A N 1
ATOM 3502 C CA . VAL A 1 453 ? -23.796 7.980 10.588 1.00 93.62 453 VAL A CA 1
ATOM 3503 C C . VAL A 1 453 ? -22.385 7.712 11.123 1.00 93.62 453 VAL A C 1
ATOM 3505 O O . VAL A 1 453 ? -22.237 7.040 12.148 1.00 93.62 453 VAL A O 1
ATOM 3508 N N . MET A 1 454 ? -21.357 8.248 10.460 1.00 95.56 454 MET A N 1
ATOM 3509 C CA . MET A 1 454 ? -19.964 8.243 10.902 1.00 95.56 454 MET A CA 1
ATOM 3510 C C . MET A 1 454 ? -19.595 9.583 11.545 1.00 95.56 454 MET A C 1
ATOM 3512 O O . MET A 1 454 ? -19.356 10.569 10.851 1.00 95.56 454 MET A O 1
ATOM 3516 N N . GLU A 1 455 ? -19.504 9.620 12.873 1.00 95.38 455 GLU A N 1
ATOM 3517 C CA . GLU A 1 455 ? -19.116 10.825 13.610 1.00 95.38 455 GLU A CA 1
ATOM 3518 C C . GLU A 1 455 ? -17.616 10.817 13.914 1.00 95.38 455 GLU A C 1
ATOM 3520 O O . GLU A 1 455 ? -17.108 9.875 14.518 1.00 95.38 455 GLU A O 1
ATOM 3525 N N . TYR A 1 456 ? -16.902 11.871 13.515 1.00 95.50 456 TYR A N 1
ATOM 3526 C CA . TYR A 1 456 ? -15.467 12.008 13.762 1.00 95.50 456 TYR A CA 1
ATOM 3527 C C . TYR A 1 456 ? -15.170 12.930 14.943 1.00 95.50 456 TYR A C 1
ATOM 3529 O O . TYR A 1 456 ? -15.522 14.109 14.957 1.00 95.50 456 TYR A O 1
ATOM 3537 N N . HIS A 1 457 ? -14.395 12.407 15.884 1.00 96.81 457 HIS A N 1
ATOM 3538 C CA . HIS A 1 457 ? -13.836 13.118 17.022 1.00 96.81 457 HIS A CA 1
ATOM 3539 C C . HIS A 1 457 ? -12.349 13.373 16.761 1.00 96.81 457 HIS A C 1
ATOM 3541 O O . HIS A 1 457 ? -11.486 12.620 17.211 1.00 96.81 457 HIS A O 1
ATOM 3547 N N . PHE A 1 458 ? -12.048 14.438 16.012 1.00 96.12 458 PHE A N 1
ATOM 3548 C CA . PHE A 1 458 ? -10.670 14.876 15.743 1.00 96.12 458 PHE A CA 1
ATOM 3549 C C . PHE A 1 458 ? -9.986 15.420 16.995 1.00 96.12 458 PHE A C 1
ATOM 3551 O O . PHE A 1 458 ? -10.659 15.861 17.939 1.00 96.12 458 PHE A O 1
ATOM 3558 N N . GLU A 1 459 ? -8.651 15.405 16.983 1.00 95.88 459 GLU A N 1
ATOM 3559 C CA . GLU A 1 459 ? -7.799 15.884 18.080 1.00 95.88 459 GLU A CA 1
ATOM 3560 C C . GLU A 1 459 ? -8.265 15.332 19.435 1.00 95.88 459 GLU A C 1
ATOM 3562 O O . GLU A 1 459 ? -8.379 16.039 20.438 1.00 95.88 459 GLU A O 1
ATOM 3567 N N . THR A 1 460 ? -8.596 14.040 19.443 1.00 96.62 460 THR A N 1
ATOM 3568 C CA . THR A 1 460 ? -9.159 13.337 20.593 1.00 96.62 460 THR A CA 1
ATOM 3569 C C . THR A 1 460 ? -8.354 12.074 20.865 1.00 96.62 460 THR A C 1
ATOM 3571 O O . THR A 1 460 ? -8.041 11.303 19.962 1.00 96.62 460 THR A O 1
ATOM 3574 N N . SER A 1 461 ? -8.016 11.852 22.131 1.00 95.06 461 SER A N 1
ATOM 3575 C CA . SER A 1 461 ? -7.342 10.641 22.600 1.00 95.06 461 SER A CA 1
ATOM 3576 C C . SER A 1 461 ? -8.224 9.898 23.604 1.00 95.06 461 SER A C 1
ATOM 3578 O O . SER A 1 461 ? -9.177 10.459 24.144 1.00 95.06 461 SER A O 1
ATOM 3580 N N . THR A 1 462 ? -7.906 8.628 23.852 1.00 95.12 462 THR A N 1
ATOM 3581 C CA . THR A 1 462 ? -8.649 7.752 24.770 1.00 95.12 462 THR A CA 1
ATOM 3582 C C . THR A 1 462 ? -7.788 7.425 25.987 1.00 95.12 462 THR A C 1
ATOM 3584 O O . THR A 1 462 ? -6.619 7.072 25.843 1.00 95.12 462 THR A O 1
ATOM 3587 N N . THR A 1 463 ? -8.351 7.561 27.188 1.00 94.94 463 THR A N 1
ATOM 3588 C CA . THR A 1 463 ? -7.684 7.248 28.461 1.00 94.94 463 THR A CA 1
ATOM 3589 C C . THR A 1 463 ? -7.799 5.771 28.812 1.00 94.94 463 THR A C 1
ATOM 3591 O O . THR A 1 463 ? -6.801 5.144 29.151 1.00 94.94 463 THR A O 1
ATOM 3594 N N . ASN A 1 464 ? -9.012 5.224 28.764 1.00 97.06 464 ASN A N 1
ATOM 3595 C CA . ASN A 1 464 ? -9.302 3.816 29.009 1.00 97.06 464 ASN A CA 1
ATOM 3596 C C . ASN A 1 464 ? -10.672 3.435 28.439 1.00 97.06 464 ASN A C 1
ATOM 3598 O O . ASN A 1 464 ? -11.451 4.295 28.014 1.00 97.06 464 ASN A O 1
ATOM 3602 N N . ILE A 1 465 ? -10.940 2.134 28.439 1.00 98.19 465 ILE A N 1
ATOM 3603 C CA . ILE A 1 465 ? -12.217 1.540 28.070 1.00 98.19 465 ILE A CA 1
ATOM 3604 C C . ILE A 1 465 ? -12.846 0.973 29.342 1.00 98.19 465 ILE A C 1
ATOM 3606 O O . ILE A 1 465 ? -12.200 0.263 30.108 1.00 98.19 465 ILE A O 1
ATOM 3610 N N . THR A 1 466 ? -14.114 1.286 29.584 1.00 97.75 466 THR A N 1
ATOM 3611 C CA . THR A 1 466 ? -14.862 0.766 30.740 1.00 97.75 466 THR A CA 1
ATOM 3612 C C . THR A 1 466 ? -16.162 0.111 30.297 1.00 97.75 466 THR A C 1
ATOM 3614 O O . THR A 1 466 ? -16.680 0.438 29.234 1.00 97.75 466 THR A O 1
ATOM 3617 N N . GLN A 1 467 ? -16.720 -0.775 31.122 1.00 97.62 467 GLN A N 1
ATOM 3618 C CA . GLN A 1 467 ? -18.052 -1.337 30.902 1.00 97.62 467 GLN A CA 1
ATOM 3619 C C . GLN A 1 467 ? -19.081 -0.639 31.801 1.00 97.62 467 GLN A C 1
ATOM 3621 O O . GLN A 1 467 ? -18.891 -0.528 33.013 1.00 97.62 467 GLN A O 1
ATOM 3626 N N . GLU A 1 468 ? -20.162 -0.157 31.198 1.00 95.88 468 GLU A N 1
ATOM 3627 C CA . GLU A 1 468 ? -21.289 0.475 31.878 1.00 95.88 468 GLU A CA 1
ATOM 3628 C C . GLU A 1 468 ? -22.231 -0.588 32.492 1.00 95.88 468 GLU A C 1
ATOM 3630 O O . GLU A 1 468 ? -22.215 -1.754 32.082 1.00 95.88 468 GLU A O 1
ATOM 3635 N N . PRO A 1 469 ? -23.084 -0.227 33.474 1.00 94.25 469 PRO A N 1
ATOM 3636 C CA . PRO A 1 469 ? -23.947 -1.190 34.170 1.00 94.25 469 PRO A CA 1
ATOM 3637 C C . PRO A 1 469 ? -24.953 -1.940 33.282 1.00 94.25 469 PRO A C 1
ATOM 3639 O O . PRO A 1 469 ? -25.421 -3.011 33.662 1.00 94.25 469 PRO A O 1
ATOM 3642 N N . ASP A 1 470 ? -25.307 -1.382 32.122 1.00 92.12 470 ASP A N 1
ATOM 3643 C CA . ASP A 1 470 ? -26.194 -2.005 31.131 1.00 92.12 470 ASP A CA 1
ATOM 3644 C C . ASP A 1 470 ? -25.459 -2.973 30.180 1.00 92.12 470 ASP A C 1
ATOM 3646 O O . ASP A 1 470 ? -26.079 -3.566 29.297 1.00 92.12 470 ASP A O 1
ATOM 3650 N N . GLY A 1 471 ? -24.149 -3.155 30.381 1.00 93.12 471 GLY A N 1
ATOM 3651 C CA . GLY A 1 471 ? -23.283 -4.036 29.605 1.00 93.12 471 GLY A CA 1
ATOM 3652 C C . GLY A 1 471 ? -22.610 -3.369 28.406 1.00 93.12 471 GLY A C 1
ATOM 3653 O O . GLY A 1 471 ? -21.754 -4.009 27.791 1.00 93.12 471 GLY A O 1
ATOM 3654 N N . LYS A 1 472 ? -22.949 -2.112 28.081 1.00 96.94 472 LYS A N 1
ATOM 3655 C CA . LYS A 1 472 ? -22.299 -1.356 27.002 1.00 96.94 472 LYS A CA 1
ATOM 3656 C C . LYS A 1 472 ? -20.876 -0.960 27.369 1.00 96.94 472 LYS A C 1
ATOM 3658 O O . LYS A 1 472 ? -20.514 -0.879 28.539 1.00 96.94 472 LYS A O 1
ATOM 3663 N N . LEU A 1 473 ? -20.070 -0.688 26.356 1.00 98.19 473 LEU A N 1
ATOM 3664 C CA . LEU A 1 473 ? -18.713 -0.188 26.511 1.00 98.19 473 LEU A CA 1
ATOM 3665 C C . LEU A 1 473 ? -18.715 1.342 26.489 1.00 98.19 473 LEU A C 1
ATOM 3667 O O . LEU A 1 473 ? -19.546 1.966 25.834 1.00 98.19 473 LEU A O 1
ATOM 3671 N N . ALA A 1 474 ? -17.763 1.954 27.180 1.00 97.94 474 ALA A N 1
ATOM 3672 C CA . ALA A 1 474 ? -17.531 3.388 27.150 1.00 97.94 474 ALA A CA 1
ATOM 3673 C C . ALA A 1 474 ? -16.069 3.678 26.806 1.00 97.94 474 ALA A C 1
ATOM 3675 O O . ALA A 1 474 ? -15.159 3.252 27.520 1.00 97.94 474 ALA A O 1
ATOM 3676 N N . LEU A 1 475 ? -15.861 4.438 25.730 1.00 97.00 475 LEU A N 1
ATOM 3677 C CA . LEU A 1 475 ? -14.590 5.093 25.436 1.00 97.00 475 LEU A CA 1
ATOM 3678 C C . LEU A 1 475 ? -14.502 6.364 26.280 1.00 97.00 475 LEU A C 1
ATOM 3680 O O . LEU A 1 475 ? -15.277 7.301 26.073 1.00 97.00 475 LEU A O 1
ATOM 3684 N N . ASN A 1 476 ? -13.573 6.395 27.234 1.00 97.69 476 ASN A N 1
ATOM 3685 C CA . ASN A 1 476 ? -13.306 7.586 28.034 1.00 97.69 476 ASN A CA 1
ATOM 3686 C C . ASN A 1 476 ? -12.275 8.446 27.296 1.00 97.69 476 ASN A C 1
ATOM 3688 O O . ASN A 1 476 ? -11.095 8.096 27.226 1.00 97.69 476 ASN A O 1
ATOM 3692 N N . CYS A 1 477 ? -12.733 9.550 26.714 1.00 97.75 477 CYS A N 1
ATOM 3693 C CA . CYS A 1 477 ? -11.978 10.380 25.785 1.00 97.75 477 CYS A CA 1
ATOM 3694 C C . CYS A 1 477 ? -11.657 11.759 26.365 1.00 97.75 477 CYS A C 1
ATOM 3696 O O . CYS A 1 477 ? -12.285 12.220 27.316 1.00 97.75 477 CYS A O 1
ATOM 3698 N N . TYR A 1 478 ? -10.681 12.432 25.761 1.00 97.12 478 TYR A N 1
ATOM 3699 C CA . TYR A 1 478 ? -10.315 13.815 26.061 1.00 97.12 478 TYR A CA 1
ATOM 3700 C C . TYR A 1 478 ? -9.739 14.500 24.819 1.00 97.12 478 TYR A C 1
ATOM 3702 O O . TYR A 1 478 ? -9.171 13.839 23.942 1.00 97.12 478 TYR A O 1
ATOM 3710 N N . LYS A 1 479 ? -9.857 15.828 24.746 1.00 97.50 479 LYS A N 1
ATOM 3711 C CA . LYS A 1 479 ? -9.244 16.625 23.679 1.00 97.50 479 LYS A CA 1
ATOM 3712 C C . LYS A 1 479 ? -7.755 16.837 23.928 1.00 97.50 479 LYS A C 1
ATOM 3714 O O . LYS A 1 479 ? -7.299 16.945 25.070 1.00 97.50 479 LYS A O 1
ATOM 3719 N N . ILE A 1 480 ? -7.000 16.906 22.841 1.00 95.19 480 ILE A N 1
ATOM 3720 C CA . ILE A 1 480 ? -5.558 17.147 22.844 1.00 95.19 480 ILE A CA 1
ATOM 3721 C C . ILE A 1 480 ? -5.211 18.425 22.087 1.00 95.19 480 ILE A C 1
ATOM 3723 O O . ILE A 1 480 ? -5.930 18.841 21.185 1.00 95.19 480 ILE A O 1
ATOM 3727 N N . GLU A 1 481 ? -4.066 19.003 22.428 1.00 91.69 481 GLU A N 1
ATOM 3728 C CA . GLU A 1 481 ? -3.408 20.044 21.647 1.00 91.69 481 GLU A CA 1
ATOM 3729 C C . GLU A 1 481 ? -2.032 19.542 21.188 1.00 91.69 481 GLU A C 1
ATOM 3731 O O . GLU A 1 481 ? -1.265 18.952 21.963 1.00 91.69 481 GLU A O 1
ATOM 3736 N N . TRP A 1 482 ? -1.728 19.755 19.906 1.00 87.19 482 TRP A N 1
ATOM 3737 C CA . TRP A 1 482 ? -0.429 19.435 19.324 1.00 87.19 482 TRP A CA 1
ATOM 3738 C C . TRP A 1 482 ? 0.570 20.555 19.610 1.00 87.19 482 TRP A C 1
ATOM 3740 O O . TRP A 1 482 ? 0.392 21.675 19.138 1.00 87.19 482 TRP A O 1
ATOM 3750 N N . GLY A 1 483 ? 1.656 20.244 20.318 1.00 81.12 483 GLY A N 1
ATOM 3751 C CA . GLY A 1 483 ? 2.748 21.196 20.526 1.00 81.12 483 GLY A CA 1
ATOM 3752 C C . GLY A 1 483 ? 3.739 21.262 19.358 1.00 81.12 483 GLY A C 1
ATOM 3753 O O . GLY A 1 483 ? 3.708 20.449 18.424 1.00 81.12 483 GLY A O 1
ATOM 3754 N N . ASP A 1 484 ? 4.661 22.223 19.435 1.00 76.38 484 ASP A N 1
ATOM 3755 C CA . ASP A 1 484 ? 5.662 22.452 18.395 1.00 76.38 484 ASP A CA 1
ATOM 3756 C C . ASP A 1 484 ? 6.687 21.304 18.293 1.00 76.38 484 ASP A C 1
ATOM 3758 O O . ASP A 1 484 ? 7.132 20.747 19.303 1.00 76.38 484 ASP A O 1
ATOM 3762 N N . PRO A 1 485 ? 7.094 20.919 17.069 1.00 63.50 485 PRO A N 1
ATOM 3763 C CA . PRO A 1 485 ? 8.064 19.855 16.855 1.00 63.50 485 PRO A CA 1
ATOM 3764 C C . PRO A 1 485 ? 9.493 20.346 17.136 1.00 63.50 485 PRO A C 1
ATOM 3766 O O . PRO A 1 485 ? 10.259 20.585 16.209 1.00 63.50 485 PRO A O 1
ATOM 3769 N N . GLU A 1 486 ? 9.893 20.467 18.402 1.00 56.06 486 GLU A N 1
ATOM 3770 C CA . GLU A 1 486 ? 11.298 20.768 18.731 1.00 56.06 486 GLU A CA 1
ATOM 3771 C C . GLU A 1 486 ? 12.225 19.563 18.477 1.00 56.06 486 GLU A C 1
ATOM 3773 O O . GLU A 1 486 ? 13.388 19.729 18.115 1.00 56.06 486 GLU A O 1
ATOM 3778 N N . THR A 1 487 ? 11.718 18.328 18.611 1.00 49.25 487 THR A N 1
ATOM 3779 C CA . THR A 1 487 ? 12.493 17.086 18.420 1.00 49.25 487 THR A CA 1
ATOM 3780 C C . THR A 1 487 ? 11.679 15.985 17.737 1.00 49.25 487 THR A C 1
ATOM 3782 O O . THR A 1 487 ? 11.301 14.986 18.338 1.00 49.25 487 THR A O 1
ATOM 3785 N N . GLY A 1 488 ? 11.415 16.125 16.438 1.00 60.28 488 GLY A N 1
ATOM 3786 C CA . GLY A 1 488 ? 10.858 15.051 15.602 1.00 60.28 488 GLY A CA 1
ATOM 3787 C C . GLY A 1 488 ? 9.388 14.690 15.877 1.00 60.28 488 GLY A C 1
ATOM 3788 O O . GLY A 1 488 ? 8.563 14.832 14.980 1.00 60.28 488 GLY A O 1
ATOM 3789 N N . ARG A 1 489 ? 9.032 14.226 17.083 1.00 62.16 489 ARG A N 1
ATOM 3790 C CA . ARG A 1 489 ? 7.647 13.935 17.476 1.00 62.16 489 ARG A CA 1
ATOM 3791 C C . ARG A 1 489 ? 7.033 15.167 18.134 1.00 62.16 489 ARG A C 1
ATOM 3793 O O . ARG A 1 489 ? 7.571 15.679 19.110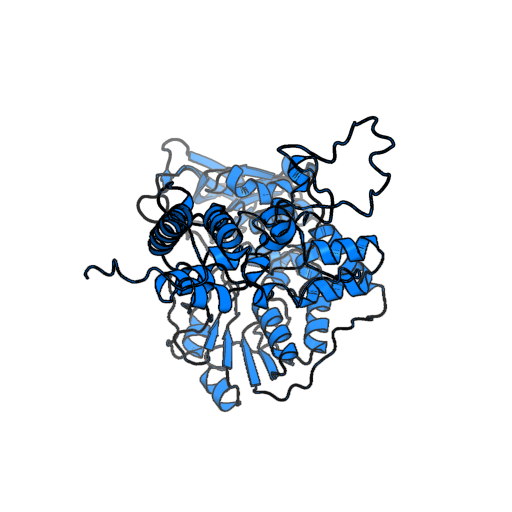 1.00 62.16 489 ARG A O 1
ATOM 3800 N N . ARG A 1 490 ? 5.889 15.613 17.615 1.00 77.00 490 ARG A N 1
ATOM 3801 C CA . ARG A 1 490 ? 5.102 16.670 18.255 1.00 77.00 490 ARG A CA 1
ATOM 3802 C C . ARG A 1 490 ? 4.575 16.164 19.603 1.00 77.00 490 ARG A C 1
ATOM 3804 O O . ARG A 1 490 ? 3.989 15.075 19.625 1.00 77.00 490 ARG A O 1
ATOM 3811 N N . PRO A 1 491 ? 4.807 16.883 20.712 1.00 80.12 491 PRO A N 1
ATOM 3812 C CA . PRO A 1 491 ? 4.232 16.517 21.994 1.00 80.12 491 PRO A CA 1
ATOM 3813 C C . PRO A 1 491 ? 2.705 16.647 21.941 1.00 80.12 491 PRO A C 1
ATOM 3815 O O . PRO A 1 491 ? 2.161 17.487 21.224 1.00 80.12 491 PRO A O 1
ATOM 3818 N N . LEU A 1 492 ? 2.037 15.780 22.697 1.00 87.50 492 LEU A N 1
ATOM 3819 C CA . LEU A 1 492 ? 0.589 15.757 22.859 1.00 87.50 492 LEU A CA 1
ATOM 3820 C C . LEU A 1 492 ? 0.259 16.215 24.272 1.00 87.50 492 LEU A C 1
ATOM 3822 O O . LEU A 1 492 ? 0.649 15.546 25.232 1.00 87.50 492 LEU A O 1
ATOM 3826 N N . THR A 1 493 ? -0.463 17.323 24.393 1.00 91.00 493 THR A N 1
ATOM 3827 C CA . THR A 1 493 ? -0.903 17.845 25.689 1.00 91.00 493 THR A CA 1
ATOM 3828 C C . THR A 1 493 ? -2.397 17.613 25.834 1.00 91.00 493 THR A C 1
ATOM 3830 O O . THR A 1 493 ? -3.172 17.953 24.944 1.00 91.00 493 THR A O 1
ATOM 3833 N N . LYS A 1 494 ? -2.811 17.017 26.952 1.00 94.62 494 LYS A N 1
ATOM 3834 C CA . LYS A 1 494 ? -4.226 16.889 27.301 1.00 94.62 494 LYS A CA 1
ATOM 3835 C C . LYS A 1 494 ? -4.802 18.269 27.623 1.00 94.62 494 LYS A C 1
ATOM 3837 O O . LYS A 1 494 ? -4.216 19.011 28.407 1.00 94.62 494 LYS A O 1
ATOM 3842 N N . ILE A 1 495 ? -5.965 18.582 27.061 1.00 96.00 495 ILE A N 1
ATOM 3843 C CA . ILE A 1 495 ? -6.747 19.758 27.445 1.00 96.00 495 ILE A CA 1
ATOM 3844 C C . ILE A 1 495 ? -7.554 19.378 28.693 1.00 96.00 495 ILE A C 1
ATOM 3846 O O . ILE A 1 495 ? -8.487 18.579 28.616 1.00 96.00 495 ILE A O 1
ATOM 3850 N N . GLU A 1 496 ? -7.180 19.894 29.863 1.00 95.44 496 GLU A N 1
ATOM 3851 C CA . GLU A 1 496 ? -7.879 19.578 31.120 1.00 95.44 496 GLU A CA 1
ATOM 3852 C C . GLU A 1 496 ? -9.329 20.090 31.110 1.00 95.44 496 GLU A C 1
ATOM 3854 O O . GLU A 1 496 ? -9.603 21.196 30.640 1.00 95.44 496 GLU A O 1
ATOM 3859 N N . GLY A 1 497 ? -10.266 19.291 31.633 1.00 96.06 497 GLY A N 1
ATOM 3860 C CA . GLY A 1 497 ? -11.700 19.609 31.630 1.00 96.06 497 GLY A CA 1
ATOM 3861 C C . GLY A 1 497 ? -12.418 19.308 30.308 1.00 96.06 497 GLY A C 1
ATOM 3862 O O . GLY A 1 497 ? -13.595 19.640 30.170 1.00 96.06 497 GLY A O 1
ATOM 3863 N N . SER A 1 498 ? -11.725 18.711 29.331 1.00 97.19 498 SER A N 1
ATOM 3864 C CA . SER A 1 498 ? -12.290 18.300 28.038 1.00 97.19 498 SER A CA 1
ATOM 3865 C C . SER A 1 498 ? -12.723 16.831 27.994 1.00 97.19 498 SER A C 1
ATOM 3867 O O . SER A 1 498 ? -12.944 16.295 26.911 1.00 97.19 498 SER A O 1
ATOM 3869 N N . GLU A 1 499 ? -12.793 16.157 29.142 1.00 97.81 499 GLU A N 1
ATOM 3870 C CA . GLU A 1 499 ? -13.130 14.742 29.234 1.00 97.81 499 GLU A CA 1
ATOM 3871 C C . GLU A 1 499 ? -14.596 14.479 28.890 1.00 97.81 499 GLU A C 1
ATOM 3873 O O . GLU A 1 499 ? -15.508 15.164 29.357 1.00 97.81 499 GLU A O 1
ATOM 3878 N N . PHE A 1 500 ? -14.834 13.432 28.108 1.00 97.88 500 PHE A N 1
ATOM 3879 C CA . PHE A 1 500 ? -16.172 12.980 27.753 1.00 97.88 500 PHE A CA 1
ATOM 3880 C C . PHE A 1 500 ? -16.192 11.470 27.522 1.00 97.88 500 PHE A C 1
ATOM 3882 O O . PHE A 1 500 ? -15.150 10.823 27.420 1.00 97.88 500 PHE A O 1
ATOM 3889 N N . LYS A 1 501 ? -17.396 10.898 27.462 1.00 97.19 501 LYS A N 1
ATOM 3890 C CA . LYS A 1 501 ? -17.602 9.472 27.211 1.00 97.19 501 LYS A CA 1
ATOM 3891 C C . LYS A 1 501 ? -18.370 9.250 25.919 1.00 97.19 501 LYS A C 1
ATOM 3893 O O . LYS A 1 501 ? -19.369 9.926 25.681 1.00 97.19 501 LYS A O 1
ATOM 3898 N N . ILE A 1 502 ? -17.958 8.243 25.158 1.00 97.94 502 ILE A N 1
ATOM 3899 C CA . ILE A 1 502 ? -18.713 7.710 24.021 1.00 97.94 502 ILE A CA 1
ATOM 3900 C C . ILE A 1 502 ? -19.167 6.296 24.397 1.00 97.94 502 ILE A C 1
ATOM 3902 O O . ILE A 1 502 ? -18.334 5.405 24.556 1.00 97.94 502 ILE A O 1
ATOM 3906 N N . VAL A 1 503 ? -20.476 6.105 24.589 1.00 98.06 503 VAL A N 1
ATOM 3907 C CA . VAL A 1 503 ? -21.064 4.828 25.038 1.00 98.06 503 VAL A CA 1
ATOM 3908 C C . VAL A 1 503 ? -21.594 4.039 23.841 1.00 98.06 503 VAL A C 1
ATOM 3910 O O . VAL A 1 503 ? -22.472 4.515 23.118 1.00 98.06 503 VAL A O 1
ATOM 3913 N N . VAL A 1 504 ? -21.068 2.831 23.637 1.00 98.38 504 VAL A N 1
ATOM 3914 C CA . VAL A 1 504 ? -21.238 2.019 22.422 1.00 98.38 504 VAL A CA 1
ATOM 3915 C C . VAL A 1 504 ? -21.382 0.528 22.729 1.00 98.38 504 VAL A C 1
ATOM 3917 O O . VAL A 1 504 ? -21.035 0.069 23.814 1.00 98.38 504 VAL A O 1
ATOM 3920 N N . ASP A 1 505 ? -21.916 -0.249 21.787 1.00 98.38 505 ASP A N 1
ATOM 3921 C CA . ASP A 1 505 ? -22.019 -1.708 21.930 1.00 98.38 505 ASP A CA 1
ATOM 3922 C C . ASP A 1 505 ? -20.683 -2.425 21.651 1.00 98.38 505 ASP A C 1
ATOM 3924 O O . ASP A 1 505 ? -20.397 -3.446 22.279 1.00 98.38 505 ASP A O 1
ATOM 3928 N N . TYR A 1 506 ? -19.884 -1.895 20.718 1.00 98.31 506 TYR A N 1
ATOM 3929 C CA . TYR A 1 506 ? -18.613 -2.470 20.262 1.00 98.31 506 TYR A CA 1
ATOM 3930 C C . TYR A 1 506 ? -17.518 -1.409 20.197 1.00 98.31 506 TYR A C 1
ATOM 3932 O O . TYR A 1 506 ? -17.792 -0.253 19.865 1.00 98.31 506 TYR A O 1
ATOM 3940 N N . ILE A 1 507 ? -16.272 -1.809 20.455 1.00 98.25 507 ILE A N 1
ATOM 3941 C CA . ILE A 1 507 ? -15.096 -0.966 20.235 1.00 98.25 507 ILE A CA 1
ATOM 3942 C C . ILE A 1 507 ? -14.113 -1.678 19.313 1.00 98.25 507 ILE A C 1
ATOM 3944 O O . ILE A 1 507 ? -13.841 -2.859 19.492 1.00 98.25 507 ILE A O 1
ATOM 3948 N N . VAL A 1 508 ? -13.547 -0.956 18.344 1.00 97.31 508 VAL A N 1
ATOM 3949 C CA . VAL A 1 508 ? -12.518 -1.498 17.450 1.00 97.31 508 VAL A CA 1
ATOM 3950 C C . VAL A 1 508 ? -11.284 -0.600 17.428 1.00 97.31 508 VAL A C 1
ATOM 3952 O O . VAL A 1 508 ? -11.364 0.596 17.150 1.00 97.31 508 VAL A O 1
ATOM 3955 N N . ILE A 1 509 ? -10.114 -1.176 17.694 1.00 96.69 509 ILE A N 1
ATOM 3956 C CA . ILE A 1 509 ? -8.831 -0.464 17.711 1.00 96.69 509 ILE A CA 1
ATOM 3957 C C . ILE A 1 509 ? -8.179 -0.552 16.324 1.00 96.69 509 ILE A C 1
ATOM 3959 O O . ILE A 1 509 ? -7.803 -1.631 15.864 1.00 96.69 509 ILE A O 1
ATOM 3963 N N . ALA A 1 510 ? -8.015 0.593 15.657 1.00 94.44 510 ALA A N 1
ATOM 3964 C CA . ALA A 1 510 ? -7.573 0.723 14.266 1.00 94.44 510 ALA A CA 1
ATOM 3965 C C . ALA A 1 510 ? -6.338 1.638 14.105 1.00 94.44 510 ALA A C 1
ATOM 3967 O O . ALA A 1 510 ? -6.220 2.397 13.144 1.00 94.44 510 ALA A O 1
ATOM 3968 N N . ILE A 1 511 ? -5.377 1.545 15.030 1.00 89.75 511 ILE A N 1
ATOM 3969 C CA . ILE A 1 511 ? -4.189 2.426 15.109 1.00 89.75 511 ILE A CA 1
ATOM 3970 C C . ILE A 1 511 ? -2.959 1.912 14.325 1.00 89.75 511 ILE A C 1
ATOM 3972 O O . ILE A 1 511 ? -1.825 2.350 14.543 1.00 89.75 511 ILE A O 1
ATOM 3976 N N . GLY A 1 512 ? -3.178 0.962 13.415 1.00 85.38 512 GLY A N 1
ATOM 3977 C CA . GLY A 1 512 ? -2.161 0.378 12.539 1.00 85.38 512 GLY A CA 1
ATOM 3978 C C . GLY A 1 512 ? -1.563 -0.939 13.037 1.00 85.38 512 GLY A C 1
ATOM 3979 O O . GLY A 1 512 ? -1.965 -1.503 14.054 1.00 85.38 512 GLY A O 1
ATOM 3980 N N . GLN A 1 513 ? -0.589 -1.441 12.281 1.00 85.94 513 GLN A N 1
ATOM 3981 C CA . GLN A 1 513 ? 0.061 -2.727 12.514 1.00 85.94 513 GLN A CA 1
ATOM 3982 C C . GLN A 1 513 ? 1.558 -2.565 12.815 1.00 85.94 513 GLN A C 1
ATOM 3984 O O . GLN A 1 513 ? 2.164 -1.506 12.610 1.00 85.94 513 GLN A O 1
ATOM 3989 N N . GLY A 1 514 ? 2.152 -3.623 13.351 1.00 85.81 514 GLY A N 1
ATOM 3990 C CA . GLY A 1 514 ? 3.572 -3.804 13.598 1.00 85.81 514 GLY A CA 1
ATOM 3991 C C . GLY A 1 514 ? 4.051 -5.174 13.121 1.00 85.81 514 GLY A C 1
ATOM 3992 O O . GLY A 1 514 ? 3.304 -5.951 12.522 1.00 85.81 514 GLY A O 1
ATOM 3993 N N . LEU A 1 515 ? 5.320 -5.461 13.396 1.00 84.56 515 LEU A N 1
ATOM 3994 C CA . LEU A 1 515 ? 5.979 -6.702 13.010 1.00 84.56 515 LEU A CA 1
ATOM 3995 C C . LEU A 1 515 ? 6.092 -7.664 14.200 1.00 84.56 515 LEU A C 1
ATOM 3997 O O . LEU A 1 515 ? 6.460 -7.247 15.300 1.00 84.56 515 LEU A O 1
ATOM 4001 N N . ASP A 1 516 ? 5.885 -8.962 13.959 1.00 85.31 516 ASP A N 1
ATOM 4002 C CA . ASP A 1 516 ? 6.391 -9.994 14.867 1.00 85.31 516 ASP A CA 1
ATOM 4003 C C . ASP A 1 516 ? 7.886 -10.234 14.609 1.00 85.31 516 ASP A C 1
ATOM 4005 O O . ASP A 1 516 ? 8.291 -10.839 13.614 1.00 85.31 516 ASP A O 1
ATOM 4009 N N . LEU A 1 517 ? 8.718 -9.737 15.524 1.00 87.38 517 LEU A N 1
ATOM 4010 C CA . LEU A 1 517 ? 10.173 -9.824 15.424 1.00 87.38 517 LEU A CA 1
ATOM 4011 C C . LEU A 1 517 ? 10.710 -11.226 15.718 1.00 87.38 517 LEU A C 1
ATOM 4013 O O . LEU A 1 517 ? 11.812 -11.549 15.285 1.00 87.38 517 LEU A O 1
ATOM 4017 N N . LYS A 1 518 ? 9.975 -12.065 16.458 1.00 90.94 518 LYS A N 1
ATOM 4018 C CA . LYS A 1 518 ? 10.471 -13.381 16.890 1.00 90.94 518 LYS A CA 1
ATOM 4019 C C . LYS A 1 518 ? 10.838 -14.300 15.717 1.00 90.94 518 LYS A C 1
ATOM 4021 O O . LYS A 1 518 ? 11.976 -14.778 15.710 1.00 90.94 518 LYS A O 1
ATOM 4026 N N . PRO A 1 519 ? 9.950 -14.553 14.733 1.00 91.44 519 PRO A N 1
ATOM 4027 C CA . PRO A 1 519 ? 10.288 -15.404 13.596 1.00 91.44 519 PRO A CA 1
ATOM 4028 C C . PRO A 1 519 ? 11.413 -14.793 12.757 1.00 91.44 519 PRO A C 1
ATOM 4030 O O . PRO A 1 519 ? 12.355 -15.495 12.400 1.00 91.44 519 PRO A O 1
ATOM 4033 N N . LEU A 1 520 ? 11.384 -13.477 12.528 1.00 91.88 520 LEU A N 1
ATOM 4034 C CA . LEU A 1 520 ? 12.402 -12.784 11.741 1.00 91.88 520 LEU A CA 1
ATOM 4035 C C . LEU A 1 520 ? 13.798 -12.870 12.385 1.00 91.88 520 LEU A C 1
ATOM 4037 O O . LEU A 1 520 ? 14.784 -13.183 11.716 1.00 91.88 520 LEU A O 1
ATOM 4041 N N . ASN A 1 521 ? 13.883 -12.646 13.695 1.00 93.06 521 ASN A N 1
ATOM 4042 C CA . ASN A 1 521 ? 15.129 -12.750 14.449 1.00 93.06 521 ASN A CA 1
ATOM 4043 C C . ASN A 1 521 ? 15.664 -14.183 14.457 1.00 93.06 521 ASN A C 1
ATOM 4045 O O . ASN A 1 521 ? 16.862 -14.385 14.278 1.00 93.06 521 ASN A O 1
ATOM 4049 N N . ALA A 1 522 ? 14.787 -15.178 14.617 1.00 93.69 522 ALA A N 1
ATOM 4050 C CA . ALA A 1 522 ? 15.176 -16.583 14.537 1.00 93.69 522 ALA A CA 1
ATOM 4051 C C . ALA A 1 522 ? 15.696 -16.952 13.138 1.00 93.69 522 ALA A C 1
ATOM 4053 O O . ALA A 1 522 ? 16.724 -17.612 13.019 1.00 93.69 522 ALA A O 1
ATOM 4054 N N . ALA A 1 523 ? 15.030 -16.479 12.081 1.00 94.81 523 ALA A N 1
ATOM 4055 C CA . ALA A 1 523 ? 15.400 -16.763 10.697 1.00 94.81 523 ALA A CA 1
ATOM 4056 C C . ALA A 1 523 ? 16.724 -16.114 10.264 1.00 94.81 523 ALA A C 1
ATOM 4058 O O . ALA A 1 523 ? 17.359 -16.580 9.316 1.00 94.81 523 ALA A O 1
ATOM 4059 N N . THR A 1 524 ? 17.133 -15.039 10.942 1.00 94.31 524 THR A N 1
ATOM 4060 C CA . THR A 1 524 ? 18.325 -14.244 10.609 1.00 94.31 524 THR A CA 1
ATOM 4061 C C . THR A 1 524 ? 19.423 -14.306 11.666 1.00 94.31 524 THR A C 1
ATOM 4063 O O . THR A 1 524 ? 20.397 -13.559 11.573 1.00 94.31 524 THR A O 1
ATOM 4066 N N . ASP A 1 525 ? 19.294 -15.189 12.662 1.00 93.56 525 ASP A N 1
ATOM 4067 C CA . ASP A 1 525 ? 20.264 -15.338 13.756 1.00 93.56 525 ASP A CA 1
ATOM 4068 C C . ASP A 1 525 ? 20.535 -14.006 14.493 1.00 93.56 525 ASP A C 1
ATOM 4070 O O . ASP A 1 525 ? 21.664 -13.668 14.834 1.00 93.56 525 ASP A O 1
ATOM 4074 N N . ASN A 1 526 ? 19.482 -13.201 14.691 1.00 93.25 526 ASN A N 1
ATOM 4075 C CA . ASN A 1 526 ? 19.527 -11.858 15.293 1.00 93.25 526 ASN A CA 1
ATOM 4076 C C . ASN A 1 526 ? 20.499 -10.870 14.607 1.00 93.25 526 ASN A C 1
ATOM 4078 O O . ASN A 1 526 ? 20.930 -9.898 15.227 1.00 93.25 526 ASN A O 1
ATOM 4082 N N . LYS A 1 527 ? 20.856 -11.093 13.335 1.00 94.56 527 LYS A N 1
ATOM 4083 C CA . LYS A 1 527 ? 21.798 -10.231 12.593 1.00 94.56 527 LYS A CA 1
ATOM 4084 C C . LYS A 1 527 ? 21.136 -9.016 11.948 1.00 94.56 527 LYS A C 1
ATOM 4086 O O . LYS A 1 527 ? 21.837 -8.090 11.545 1.00 94.56 527 LYS A O 1
ATOM 4091 N N . LEU A 1 528 ? 19.807 -9.001 11.833 1.00 94.31 528 LEU A N 1
ATOM 4092 C CA . LEU A 1 528 ? 19.090 -7.839 11.317 1.00 94.31 528 LEU A CA 1
ATOM 4093 C C . LEU A 1 528 ? 19.088 -6.704 12.339 1.00 94.31 528 LEU A C 1
ATOM 4095 O O . LEU A 1 528 ? 18.706 -6.873 13.496 1.00 94.31 528 LEU A O 1
ATOM 4099 N N . LYS A 1 529 ? 19.471 -5.514 11.877 1.00 94.44 529 LYS A N 1
ATOM 4100 C CA . LYS A 1 529 ? 19.335 -4.284 12.647 1.00 94.44 529 LYS A CA 1
ATOM 4101 C C . LYS A 1 529 ? 17.912 -3.759 12.486 1.00 94.44 529 LYS A C 1
ATOM 4103 O O . LYS A 1 529 ? 17.457 -3.547 11.366 1.00 94.44 529 LYS A O 1
ATOM 4108 N N . ILE A 1 530 ? 17.231 -3.536 13.605 1.00 90.94 530 ILE A N 1
ATOM 4109 C CA . ILE A 1 530 ? 15.837 -3.094 13.629 1.00 90.94 530 ILE A CA 1
ATOM 4110 C C . ILE A 1 530 ? 15.742 -1.840 14.487 1.00 90.94 530 ILE A C 1
ATOM 4112 O O . ILE A 1 530 ? 16.163 -1.832 15.644 1.00 90.94 530 ILE A O 1
ATOM 4116 N N . GLU A 1 531 ? 15.177 -0.780 13.923 1.00 89.62 531 GLU A N 1
ATOM 4117 C CA . GLU A 1 531 ? 14.950 0.485 14.613 1.00 89.62 531 GLU A CA 1
ATOM 4118 C C . GLU A 1 531 ? 13.471 0.845 14.520 1.00 89.62 531 GLU A C 1
ATOM 4120 O O . GLU A 1 531 ? 12.881 0.852 13.445 1.00 89.62 531 GLU A O 1
ATOM 4125 N N . ARG A 1 532 ? 12.841 1.121 15.669 1.00 82.25 532 ARG A N 1
ATOM 4126 C CA . ARG A 1 532 ? 11.415 1.499 15.751 1.00 82.25 532 ARG A CA 1
ATOM 4127 C C . ARG A 1 532 ? 10.456 0.505 15.068 1.00 82.25 532 ARG A C 1
ATOM 4129 O O . ARG A 1 532 ? 9.368 0.890 14.653 1.00 82.25 532 ARG A O 1
ATOM 4136 N N . GLY A 1 533 ? 10.836 -0.774 15.013 1.00 81.19 533 GLY A N 1
ATOM 4137 C CA . GLY A 1 533 ? 10.029 -1.844 14.420 1.00 81.19 533 GLY A CA 1
ATOM 4138 C C . GLY A 1 533 ? 10.141 -1.973 12.898 1.00 81.19 533 GLY A C 1
ATOM 4139 O O . GLY A 1 533 ? 9.306 -2.658 12.322 1.00 81.19 533 GLY A O 1
ATOM 4140 N N . ILE A 1 534 ? 11.141 -1.337 12.282 1.00 88.19 534 ILE A N 1
ATOM 4141 C CA . ILE A 1 534 ? 11.431 -1.359 10.838 1.00 88.19 534 ILE A CA 1
ATOM 4142 C C . ILE A 1 534 ? 12.850 -1.904 10.636 1.00 88.19 534 ILE A C 1
ATOM 4144 O O . ILE A 1 534 ? 13.736 -1.654 11.467 1.00 88.19 534 ILE A O 1
ATOM 4148 N N . ILE A 1 535 ? 13.075 -2.665 9.564 1.00 93.06 535 ILE A N 1
ATOM 4149 C CA . ILE A 1 535 ? 14.410 -3.165 9.214 1.00 93.06 535 ILE A CA 1
ATOM 4150 C C . ILE A 1 535 ? 15.258 -2.002 8.692 1.00 93.06 535 ILE A C 1
ATOM 4152 O O . ILE A 1 535 ? 14.866 -1.280 7.781 1.00 93.06 535 ILE A O 1
ATOM 4156 N N . VAL A 1 536 ? 16.456 -1.829 9.250 1.00 95.19 536 VAL A N 1
ATOM 4157 C CA . VAL A 1 536 ? 17.399 -0.830 8.741 1.00 95.19 536 VAL A CA 1
ATOM 4158 C C . VAL A 1 536 ? 18.032 -1.346 7.451 1.00 95.19 536 VAL A C 1
ATOM 4160 O O . VAL A 1 536 ? 18.681 -2.398 7.449 1.00 95.19 536 VAL A O 1
ATOM 4163 N N . VAL A 1 537 ? 17.873 -0.572 6.382 1.00 95.69 537 VAL A N 1
ATOM 4164 C CA . VAL A 1 537 ? 18.439 -0.825 5.053 1.00 95.69 537 VAL A CA 1
ATOM 4165 C C . VAL A 1 537 ? 19.231 0.382 4.561 1.00 95.69 537 VAL A C 1
ATOM 4167 O O . VAL A 1 537 ? 19.099 1.481 5.096 1.00 95.69 537 VAL A O 1
ATOM 4170 N N . ASP A 1 538 ? 20.057 0.178 3.542 1.00 94.94 538 ASP A N 1
ATOM 4171 C CA . ASP A 1 538 ? 20.611 1.268 2.744 1.00 94.94 538 ASP A CA 1
ATOM 4172 C C . ASP A 1 538 ? 19.502 1.958 1.931 1.00 94.94 538 ASP A C 1
ATOM 4174 O O . ASP A 1 538 ? 18.737 1.299 1.227 1.00 94.94 538 ASP A O 1
ATOM 4178 N N . ASP A 1 539 ? 19.432 3.288 2.004 1.00 87.25 539 ASP A N 1
ATOM 4179 C CA . ASP A 1 539 ? 18.356 4.082 1.390 1.00 87.25 539 ASP A CA 1
ATOM 4180 C C . ASP A 1 539 ? 18.329 4.010 -0.149 1.00 87.25 539 ASP A C 1
ATOM 4182 O O . ASP A 1 539 ? 17.321 4.362 -0.767 1.00 87.25 539 ASP A O 1
ATOM 4186 N N . LEU A 1 540 ? 19.434 3.608 -0.791 1.00 85.62 540 LEU A N 1
ATOM 4187 C CA . LEU A 1 540 ? 19.537 3.514 -2.246 1.00 85.62 540 LEU A CA 1
ATOM 4188 C C . LEU A 1 540 ? 19.363 2.077 -2.739 1.00 85.62 540 LEU A C 1
ATOM 4190 O O . LEU A 1 540 ? 18.677 1.851 -3.737 1.00 85.62 540 LEU A O 1
ATOM 4194 N N . THR A 1 541 ? 20.020 1.115 -2.092 1.00 90.62 541 THR A N 1
ATOM 4195 C CA . THR A 1 541 ? 20.056 -0.281 -2.547 1.00 90.62 541 THR A CA 1
ATOM 4196 C C . THR A 1 541 ? 19.007 -1.159 -1.882 1.00 90.62 541 THR A C 1
ATOM 4198 O O . THR A 1 541 ? 18.713 -2.225 -2.420 1.00 90.62 541 THR A O 1
ATOM 4201 N N . PHE A 1 542 ? 18.445 -0.729 -0.747 1.00 93.88 542 PHE A N 1
ATOM 4202 C CA . PHE A 1 542 ? 17.582 -1.521 0.134 1.00 93.88 542 PHE A CA 1
ATOM 4203 C C . PHE A 1 542 ? 18.269 -2.758 0.744 1.00 93.88 542 PHE A C 1
ATOM 4205 O O . PHE A 1 542 ? 17.601 -3.661 1.257 1.00 93.88 542 PHE A O 1
ATOM 4212 N N . GLU A 1 543 ? 19.603 -2.829 0.694 1.00 97.50 543 GLU A N 1
ATOM 4213 C CA . GLU A 1 543 ? 20.370 -3.913 1.309 1.00 97.50 543 GLU A CA 1
ATOM 4214 C C . GLU A 1 543 ? 20.429 -3.730 2.831 1.00 97.50 543 GLU A C 1
ATOM 4216 O O . GLU A 1 543 ? 20.601 -2.625 3.345 1.00 97.50 543 GLU A O 1
ATOM 4221 N N . THR A 1 544 ? 20.270 -4.824 3.568 1.00 97.25 544 THR A N 1
ATOM 4222 C CA . THR A 1 544 ? 20.379 -4.854 5.031 1.00 97.25 544 THR A CA 1
ATOM 4223 C C . THR A 1 544 ? 21.848 -4.944 5.467 1.00 97.25 544 THR A C 1
ATOM 4225 O O . THR A 1 544 ? 22.762 -5.073 4.657 1.00 97.25 544 THR A O 1
ATOM 4228 N N . GLY A 1 545 ? 22.099 -4.979 6.780 1.00 95.00 545 GLY A N 1
ATOM 4229 C CA . GLY A 1 545 ? 23.432 -5.294 7.314 1.00 95.00 545 GLY A CA 1
ATOM 4230 C C . GLY A 1 545 ? 23.935 -6.718 7.013 1.00 95.00 545 GLY A C 1
ATOM 4231 O O . GLY A 1 545 ? 25.093 -7.019 7.302 1.00 95.00 545 GLY A O 1
ATOM 4232 N N . ILE A 1 546 ? 23.093 -7.598 6.459 1.00 96.44 546 ILE A N 1
ATOM 4233 C CA . ILE A 1 546 ? 23.466 -8.950 6.032 1.00 96.44 546 ILE A CA 1
ATOM 4234 C C . ILE A 1 546 ? 23.684 -8.927 4.507 1.00 96.44 546 ILE A C 1
ATOM 4236 O O . ILE A 1 546 ? 22.716 -8.721 3.773 1.00 96.44 546 ILE A O 1
ATOM 4240 N N . PRO A 1 547 ? 24.911 -9.174 4.007 1.00 95.88 547 PRO A N 1
ATOM 4241 C CA . PRO A 1 547 ? 25.198 -9.127 2.575 1.00 95.88 547 PRO A CA 1
ATOM 4242 C C . PRO A 1 547 ? 24.295 -10.050 1.750 1.00 95.88 547 PRO A C 1
ATOM 4244 O O . PRO A 1 547 ? 24.111 -11.223 2.087 1.00 95.88 547 PRO A O 1
ATOM 4247 N N . GLY A 1 548 ? 23.750 -9.524 0.654 1.00 96.06 548 GLY A N 1
ATOM 4248 C CA . GLY A 1 548 ? 22.822 -10.237 -0.225 1.00 96.06 548 GLY A CA 1
ATOM 4249 C C . GLY A 1 548 ? 21.400 -10.382 0.328 1.00 96.06 548 GLY A C 1
ATOM 4250 O O . GLY A 1 548 ? 20.572 -11.032 -0.319 1.00 96.06 548 GLY A O 1
ATOM 4251 N N . VAL A 1 549 ? 21.098 -9.799 1.491 1.00 98.31 549 VAL A N 1
ATOM 4252 C CA . VAL A 1 549 ? 19.746 -9.727 2.056 1.00 98.31 549 VAL A CA 1
ATOM 4253 C C . VAL A 1 549 ? 19.242 -8.295 1.958 1.00 98.31 549 VAL A C 1
ATOM 4255 O O . VAL A 1 549 ? 19.848 -7.375 2.497 1.00 98.31 549 VAL A O 1
ATOM 4258 N N . PHE A 1 550 ? 18.101 -8.133 1.309 1.00 98.38 550 PHE A N 1
ATOM 4259 C CA . PHE A 1 550 ? 17.407 -6.876 1.065 1.00 98.38 550 PHE A CA 1
ATOM 4260 C C . PHE A 1 550 ? 16.063 -6.885 1.797 1.00 98.38 550 PHE A C 1
ATOM 4262 O O . PHE A 1 550 ? 15.533 -7.960 2.090 1.00 98.38 550 PHE A O 1
ATOM 4269 N N . ALA A 1 551 ? 15.481 -5.720 2.064 1.00 97.25 551 ALA A N 1
ATOM 4270 C CA . ALA A 1 551 ? 14.139 -5.623 2.639 1.00 97.25 551 ALA A CA 1
ATOM 4271 C C . ALA A 1 551 ? 13.343 -4.461 2.038 1.00 97.25 551 ALA A C 1
ATOM 4273 O O . ALA A 1 551 ? 13.918 -3.481 1.571 1.00 97.25 551 ALA A O 1
ATOM 4274 N N . GLY A 1 552 ? 12.017 -4.580 2.021 1.00 94.50 552 GLY A N 1
ATOM 4275 C CA . GLY A 1 552 ? 11.143 -3.499 1.582 1.00 94.50 552 GLY A CA 1
ATOM 4276 C C . GLY A 1 552 ? 9.659 -3.851 1.623 1.00 94.50 552 GLY A C 1
ATOM 4277 O O . GLY A 1 552 ? 9.264 -4.992 1.865 1.00 94.50 552 GLY A O 1
ATOM 4278 N N . GLY A 1 553 ? 8.821 -2.853 1.347 1.00 92.12 553 GLY A N 1
ATOM 4279 C CA . GLY A 1 553 ? 7.379 -2.906 1.590 1.00 92.12 553 GLY A CA 1
ATOM 4280 C C . GLY A 1 553 ? 7.035 -2.129 2.858 1.00 92.12 553 GLY A C 1
ATOM 4281 O O . GLY A 1 553 ? 7.649 -1.099 3.117 1.00 92.12 553 GLY A O 1
ATOM 4282 N N . ASP A 1 554 ? 6.073 -2.615 3.643 1.00 89.88 554 ASP A N 1
ATOM 4283 C CA . ASP A 1 554 ? 5.698 -1.971 4.914 1.00 89.88 554 ASP A CA 1
ATOM 4284 C C . ASP A 1 554 ? 6.758 -2.139 6.024 1.00 89.88 554 ASP A C 1
ATOM 4286 O O . ASP A 1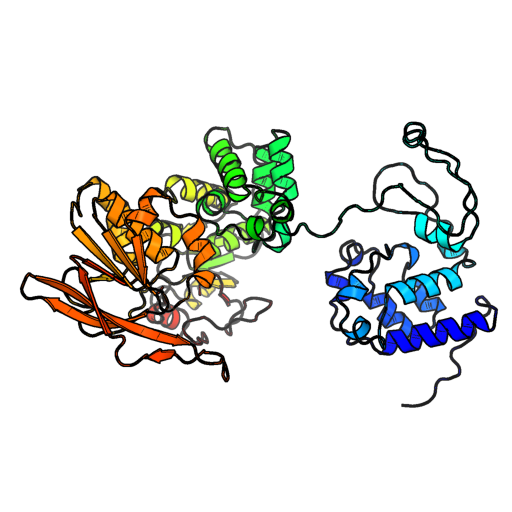 554 ? 6.621 -1.527 7.084 1.00 89.88 554 ASP A O 1
ATOM 4290 N N . ILE A 1 555 ? 7.764 -3.004 5.814 1.00 86.62 555 ILE A N 1
ATOM 4291 C CA . ILE A 1 555 ? 8.735 -3.459 6.823 1.00 86.62 555 ILE A CA 1
ATOM 4292 C C . ILE A 1 555 ? 10.115 -2.807 6.721 1.00 86.62 555 ILE A C 1
ATOM 4294 O O . ILE A 1 555 ? 10.518 -2.476 5.585 1.00 86.62 555 ILE A O 1
#

InterPro domains:
  IPR009051 Alpha-helical ferredoxin [G3DSA:1.10.1060.10] (2-114)
  IPR009051 Alpha-helical ferredoxin [G3DSA:1.10.1060.10] (158-266)
  IPR017896 4Fe-4S ferredoxin-type, iron-sulphur binding domain [PF13183] (29-88)
  IPR017896 4Fe-4S ferredoxin-type, iron-sulphur binding domain [PS51379] (23-52)
  IPR017900 4Fe-4S ferredoxin, iron-sulphur binding, conserved site [PS00198] (76-87)
  IPR023753 FAD/NAD(P)-binding domain [PF07992] (268-555)
  IPR028261 Dihydroprymidine dehydrogenase domain II [PF14691] (174-253)
  IPR036188 FAD/NAD(P)-binding domain superfamily [G3DSA:3.50.50.60] (267-387)
  IPR036188 FAD/NAD(P)-binding domain superfamily [G3DSA:3.50.50.60] (400-555)
  IPR051394 Glutamate Synthase [PTHR43100] (169-555)

=== Feature glossary ===
Feature key, reading from the visual/contextual features back to the raw sequence:

Rendered structure images. Six rendered views show the 3D structure from the faces of a cube — i.e. along ±x, ±y, ±z. Rendering representation is drawn randomly per protein from cartoon (secondary-structure ribbons), sticks (backbone bonds), or molecular surface; coloring is either N→C rainbow (blue at the N-terminus through red at the C-terminus) or one color per chain.

Contact-map, Ramachandran, and PAE plots. The contact map is a binary N×N matrix image: pixel (i, j) is dark where Cα_i and Cα_j are within 8 Å and |i−j|>4. Because the |i−j|>4 filter removes local helical contacts, off-diagonal stripes parallel to the main diagonal indicate parallel β-sheets; stripes perpendicular to it indicate antiparallel β-sheets. The Ramachandran plot scatters every residue's (φ, ψ) pair against the sterically allowed regions. The PAE heatmap renders the predicted-aligned-error matrix.

InterPro / GO / CATH / organism. Database cross-references. InterPro integrates a dozen domain/family signature databases into unified entries with residue-range hits. GO terms attach function/process/location labels with evidence codes. CATH codes position the fold in a four-level structural taxonomy. Organism is the NCBI-taxonomy species name.

Nearest PDB structures. The Foldseek neighbor list gives the closest experimentally determined structures in the PDB, ranked by structural alignment. TM-score near 1 means near-identical fold; near 0.3 means only rough topology match. This is how one finds what a novel AlphaFold prediction most resembles in the solved-structure universe.

Predicted aligned error. PAE(i, j) answers: if I align the predicted and true structures on residue i, how far off (in Å) do I expect residue j to be? A block-diagonal PAE matrix with low values on the blocks and high values off-diagonal is the signature of a multi-domain protein with confidently predicted domains but uncertain inter-domain orientation.

Solvent-accessible surface area. Accessible surface area quantifies burial. A residue with SASA near zero is packed into the hydrophobic core; one with SASA >100 Å² sits on the surface. Computed here via the Shrake–Rupley numerical algorithm with a 1.4 Å probe.

B-factor. B-factor (Debye–Waller factor) reflects atomic displacement in the crystal lattice. It is an experimental observable (units Å²), not a prediction; low values mean the atom is pinned down, high values mean it moves or is heterogeneous across the crystal.

pLDDT. For AlphaFold models, the B-factor field carries pLDDT — the model's own estimate of local accuracy on a 0–100 scale. Regions with pLDDT<50 should be treated as essentially unmodeled; they often correspond to intrinsically disordered segments.

Backbone torsions (φ/ψ). φ (phi) and ψ (psi) are the two rotatable backbone dihedrals per residue: φ is the C(i-1)–N–Cα–C torsion, ψ is the N–Cα–C–N(i+1) torsion, both in degrees on (−180°, 180°]. α-helical residues cluster near (−60°, −45°); β-strand residues near (−120°, +130°). A Ramachandran plot is simply a scatter of (φ, ψ) for every residue.

Radius of gyration, Cα contacts, bounding box. Radius of gyration (Rg) is the root-mean-square distance of Cα atoms from their centroid — a single number for overall size and compactness. A globular domain of N residues has Rg ≈ 2.2·N^0.38 Å; an extended or disordered chain has a much larger Rg. The Cα contact count is the number of residue pairs whose Cα atoms are within 8 Å and are more than four positions apart in sequence — a standard proxy for tertiary packing density. The bounding box is the smallest axis-aligned box enclosing all Cα atoms.

Secondary structure (3-state, P-SEA). Three-state secondary structure (P-SEA) collapses the eight DSSP classes into helix (a), strand (b), and coil (c). P-SEA assigns these from Cα geometry alone — distances and angles — without requiring backbone oxygens, so it works on any Cα trace.

Secondary structure (8-state, DSSP). DSSP 8-state secondary structure assigns each residue one of H (α-helix), G (3₁₀-helix), I (π-helix), E (extended β-strand), B (isolated β-bridge), T (hydrogen-bonded turn), S (bend), or '-' (coil). The assignment is computed from backbone hydrogen-bond geometry via the Kabsch–Sander algorithm.

Foldseek 3Di. A 3Di character summarizes, for each residue, the relative orientation of the Cα frame of its nearest spatial neighbor. Because it encodes fold topology rather than chemistry, 3Di alignments detect remote structural similarity that sequence alignment misses.

mmCIF coordinates. The mmCIF block holds the 3D Cartesian coordinates of each backbone atom (N, Cα, C, O) in ångströms. mmCIF is the PDB's canonical archive format — a tagged-loop text representation of the atomic model.

Sequence. Sequence gives the chain of amino acids in standard one-letter code (A=alanine, C=cysteine, …, Y=tyrosine), read N→C. It is the only feature that is directly encoded by the gene; all structural features are derived from the folded form of this sequence.